Protein AF-A0A7Y5JIH3-F1 (afdb_monomer)

pLDDT: mean 80.2, std 16.73, range [28.44, 98.0]

Radius of gyration: 35.48 Å; Cα contacts (8 Å, |Δi|>4): 1295; chains: 1; bounding box: 110×52×79 Å

Solvent-accessible surface area (backbone atoms only — not comparable to full-atom values): 35656 Å² total; per-residue (Å²): 140,79,86,77,80,75,54,76,64,59,58,53,46,56,49,52,32,52,53,54,63,66,67,49,62,81,81,74,71,35,68,43,38,42,68,25,72,44,80,46,56,51,57,67,43,44,27,61,48,56,46,74,49,40,19,47,96,53,25,38,33,41,38,42,36,36,24,58,64,65,40,70,67,18,43,52,51,43,52,49,52,55,50,36,43,59,62,49,35,51,66,46,90,45,42,49,62,28,51,51,53,30,35,67,66,46,36,86,77,50,60,93,92,40,36,34,28,28,31,34,30,38,37,28,47,71,83,30,32,37,36,30,17,22,24,55,38,62,55,40,39,34,27,38,43,84,79,49,50,76,47,75,51,69,45,44,25,52,40,34,55,69,58,59,68,73,58,38,61,70,38,48,34,69,46,75,44,82,59,53,62,37,21,32,37,40,42,51,38,60,33,49,30,60,37,33,21,82,85,68,48,54,51,33,64,66,51,52,54,54,48,49,44,74,36,39,86,51,55,24,53,54,37,45,56,48,52,50,49,50,52,50,59,58,21,58,87,38,75,73,87,44,36,34,38,39,41,24,37,24,34,59,43,78,55,54,85,69,32,49,72,50,52,65,76,55,64,86,57,53,46,70,72,68,82,71,95,58,86,87,68,60,60,65,65,58,52,51,52,51,50,52,49,68,66,35,89,88,48,40,32,40,36,40,28,41,67,59,46,40,44,61,67,58,54,52,51,50,51,38,59,74,37,22,86,76,22,91,42,8,18,38,56,26,75,32,78,81,33,79,48,56,49,41,47,16,47,43,47,31,54,51,72,71,49,82,91,80,82,90,72,60,38,36,58,52,45,27,58,55,50,47,74,47,54,41,24,40,41,35,37,32,53,38,54,80,41,39,94,34,31,63,73,35,61,48,47,31,50,71,58,17,76,62,46,31,39,42,32,28,26,66,62,84,62,86,53,92,72,60,38,84,42,81,48,64,53,37,56,47,46,95,58,62,54,54,39,77,64,44,58,72,23,34,27,46,41,40,25,51,56,35,16,28,75,44,22,82,84,58,71,82,36,80,86,44,22,41,33,47,27,48,44,28,39,79,42,63,10,26,47,48,58,35,45,49,55,18,45,43,44,58,83,38,54,50,70,67,43,45,66,45,58,79,74,37,88,79,77,56,67,54,93,56,91,90,50,64,78,52,64,29,34,46,62,36,61,61,59,59,55,70,72,77,66,50,74,65,53,53,53,48,52,54,48,46,51,51,52,47,42,48,24,55,40,68,68,33,63,75,60,37,60,77,41,30,34,76,70,41,40,51,54,53,52,50,53,53,52,50,30,58,73,71,40,35,48,61,36,51,40,81,74,41,81,76,46,78,46,76,77,44,65,53,70,62,91,65,33,38,38,37,32,30,38,38,33,29,32,23,25,46,26,29,33,33,74,87,50,55,93,88,44,93,65,16,66,72,44,76,34,90,85,54,66,44,82,47,76,46,39,37,30,31,34,21,56,72,92,52,73,67,22,40,58,46,75,52,76,87,129

Sequence (671 aa):
MSDTVKSPDAVSIERSRKAQLSMLPKLPEIPGLEIAAVYKPCEHVGGDFYDLFVVGRYRLGIVIGDVSGHGVEAALIMAAAKKALQIHGQGAMSPKETLLAVNNSIKPEMPQGTFVSLFFAILDLKEQTLTCARAGHCPLLVTNGHTQALRQSAPGGMVLGMAAHDMFQRSLTEETLQVEPGDVMLLYTDGVSETANAAREEFTEQRLAESLKRLSQATAREVAERLEAEVAAFRGQAPQEDDVTLLVLRYNQKADDSVLIRLVKPAVAQTNLGAPATSFVGRERELKDLSGLLRDDKLRLVTITGPGGTGKTRISQQLGYDFVDRFPGGAWFADLSEATSAEGIGHTVLQAFGVPVAGQEAPEQVVASVLEQRKPLLLVLDNFEQVVKYAKKTIGLWRQRAPHVRFLVTSRALLGLEGEREFVLGPLPSPSAGGTPQALLQYDAVKLFVERARQANARFELTAANSEAVARICAELDGMPLAIELAAARCAILTPEQMLPKLKQRFSLLRSTRQDLPARQQTLEGAIDWSYELLSDWEKAAFQQALLDIQTAWSNQDVAALRHLVTPEMLEYFSTGLAEQASEGVANHVEDVVLQEAAVRESWREGATQYATVSLTWTARDYTVSLTKQPGEPGYVIEGNDQKPIVTTEVWTFMRFGSGKWLLSAIQQPA

Structure (mmCIF, N/CA/C/O backbone):
data_AF-A0A7Y5JIH3-F1
#
_entry.id   AF-A0A7Y5JIH3-F1
#
loop_
_atom_site.group_PDB
_atom_site.id
_atom_site.type_symbol
_atom_site.label_atom_id
_atom_site.label_alt_id
_atom_site.label_comp_id
_atom_site.label_asym_id
_atom_site.label_entity_id
_atom_site.label_seq_id
_atom_site.pdbx_PDB_ins_code
_atom_site.Cartn_x
_atom_site.Cartn_y
_atom_site.Cartn_z
_atom_site.occupancy
_atom_site.B_iso_or_equiv
_atom_site.auth_seq_id
_atom_site.auth_comp_id
_atom_site.auth_asym_id
_atom_site.auth_atom_id
_atom_site.pdbx_PDB_model_num
ATOM 1 N N . MET A 1 1 ? -40.569 -9.968 -29.399 1.00 37.09 1 MET A N 1
ATOM 2 C CA . MET A 1 1 ? -39.172 -9.701 -29.007 1.00 37.09 1 MET A CA 1
ATOM 3 C C . MET A 1 1 ? -38.805 -8.345 -29.573 1.00 37.09 1 MET A C 1
ATOM 5 O O . MET A 1 1 ? -38.468 -8.252 -30.742 1.00 37.09 1 MET A O 1
ATOM 9 N N . SER A 1 2 ? -39.017 -7.290 -28.792 1.00 31.56 2 SER A N 1
ATOM 10 C CA . SER A 1 2 ? -38.575 -5.936 -29.122 1.00 31.56 2 SER A CA 1
ATOM 11 C C . SER A 1 2 ? -37.618 -5.518 -28.015 1.00 31.56 2 SER A C 1
ATOM 13 O O . SER A 1 2 ? -38.064 -5.201 -26.913 1.00 31.56 2 SER A O 1
ATOM 15 N N . ASP A 1 3 ? -36.321 -5.603 -28.299 1.00 40.75 3 ASP A N 1
ATOM 16 C CA . ASP A 1 3 ? -35.271 -5.081 -27.433 1.00 40.75 3 ASP A CA 1
ATOM 17 C C . ASP A 1 3 ? -35.393 -3.557 -27.388 1.00 40.75 3 ASP A C 1
ATOM 19 O O . ASP A 1 3 ? -35.091 -2.849 -28.351 1.00 40.75 3 ASP A O 1
ATOM 23 N N . THR A 1 4 ? -35.892 -3.046 -26.268 1.00 40.56 4 THR A N 1
ATOM 24 C CA . THR A 1 4 ? -35.901 -1.620 -25.964 1.00 40.56 4 THR A CA 1
ATOM 25 C C . THR A 1 4 ? -34.466 -1.175 -25.699 1.00 40.56 4 THR A C 1
ATOM 27 O O . THR A 1 4 ? -33.889 -1.443 -24.646 1.00 40.56 4 THR A O 1
ATOM 30 N N . VAL A 1 5 ? -33.883 -0.482 -26.676 1.00 41.59 5 VAL A N 1
ATOM 31 C CA . VAL A 1 5 ? -32.628 0.263 -26.532 1.00 41.59 5 VAL A CA 1
ATOM 32 C C . VAL A 1 5 ? -32.806 1.277 -25.393 1.00 41.59 5 VAL A C 1
ATOM 34 O O . VAL A 1 5 ? -33.557 2.242 -25.531 1.00 41.59 5 VAL A O 1
ATOM 37 N N . LYS A 1 6 ? -32.155 1.040 -24.245 1.00 41.06 6 LYS A N 1
ATOM 38 C CA . LYS A 1 6 ? -32.096 2.000 -23.128 1.00 41.06 6 LYS A CA 1
ATOM 39 C C . LYS A 1 6 ? -31.407 3.290 -23.607 1.00 41.06 6 LYS A C 1
ATOM 41 O O . LYS A 1 6 ? -30.382 3.222 -24.285 1.00 41.06 6 LYS A O 1
ATOM 46 N N . SER A 1 7 ? -31.966 4.452 -23.265 1.00 40.44 7 SER A N 1
ATOM 47 C CA . SER A 1 7 ? -31.423 5.770 -23.627 1.00 40.44 7 SER A CA 1
ATOM 48 C C . SER A 1 7 ? -30.026 6.019 -23.012 1.00 40.44 7 SER A C 1
ATOM 50 O O . SER A 1 7 ? -29.692 5.407 -21.993 1.00 40.44 7 SER A O 1
ATOM 52 N N . PRO A 1 8 ? -29.196 6.918 -23.586 1.00 43.00 8 PRO A N 1
ATOM 53 C CA . PRO A 1 8 ? -27.848 7.227 -23.084 1.00 43.00 8 PRO A CA 1
ATOM 54 C C . PRO A 1 8 ? -27.812 7.638 -21.602 1.00 43.00 8 PRO A C 1
ATOM 56 O O . PRO A 1 8 ? -26.897 7.246 -20.874 1.00 43.00 8 PRO A O 1
ATOM 59 N N . ASP A 1 9 ? -28.842 8.350 -21.138 1.00 50.00 9 ASP A N 1
ATOM 60 C CA . ASP A 1 9 ? -28.973 8.795 -19.747 1.00 50.00 9 ASP A CA 1
ATOM 61 C C . ASP A 1 9 ? -29.208 7.627 -18.782 1.00 50.00 9 ASP A C 1
ATOM 63 O O . ASP A 1 9 ? -28.612 7.585 -17.706 1.00 50.00 9 ASP A O 1
ATOM 67 N N . ALA A 1 10 ? -29.977 6.610 -19.191 1.00 45.50 10 ALA A N 1
ATOM 68 C CA . ALA A 1 10 ? -30.229 5.420 -18.377 1.00 45.50 10 ALA A CA 1
ATOM 69 C C . ALA A 1 10 ? -28.948 4.599 -18.133 1.00 45.50 10 ALA A C 1
ATOM 71 O O . ALA A 1 10 ? -28.771 4.027 -17.059 1.00 45.50 10 ALA A O 1
ATOM 72 N N . VAL A 1 11 ? -28.020 4.579 -19.099 1.00 47.25 11 VAL A N 1
ATOM 73 C CA . VAL A 1 11 ? -26.719 3.897 -18.965 1.00 47.25 11 VAL A CA 1
ATOM 74 C C . VAL A 1 11 ? -25.763 4.669 -18.042 1.00 47.25 11 VAL A C 1
ATOM 76 O O . VAL A 1 11 ? -24.999 4.050 -17.300 1.00 47.25 11 VAL A O 1
ATOM 79 N N . SER A 1 12 ? -25.804 6.006 -18.063 1.00 51.41 12 SER A N 1
ATOM 80 C CA . SER A 1 12 ? -25.031 6.879 -17.160 1.00 51.41 12 SER A CA 1
ATOM 81 C C . SER A 1 12 ? -25.497 6.742 -15.704 1.00 51.41 12 SER A C 1
ATOM 83 O O . SER A 1 12 ? -24.698 6.496 -14.800 1.00 51.41 12 SER A O 1
ATOM 85 N N . ILE A 1 13 ? -26.813 6.776 -15.501 1.00 53.72 13 ILE A N 1
ATOM 86 C CA . ILE A 1 13 ? -27.488 6.604 -14.211 1.00 53.72 13 ILE A CA 1
ATOM 87 C C . ILE A 1 13 ? -27.168 5.243 -13.569 1.00 53.72 13 ILE A C 1
ATOM 89 O O . ILE A 1 13 ? -26.820 5.163 -12.389 1.00 53.72 13 ILE A O 1
ATOM 93 N N . GLU A 1 14 ? -27.221 4.160 -14.350 1.00 55.88 14 GLU A N 1
ATOM 94 C CA . GLU A 1 14 ? -26.962 2.800 -13.862 1.00 55.88 14 GLU A CA 1
ATOM 95 C C . GLU A 1 14 ? -25.480 2.598 -13.471 1.00 55.88 14 GLU A C 1
ATOM 97 O O . GLU A 1 14 ? -25.172 1.851 -12.537 1.00 55.88 14 GLU A O 1
ATOM 102 N N . ARG A 1 15 ? -24.550 3.325 -14.114 1.00 56.03 15 ARG A N 1
ATOM 103 C CA . ARG A 1 15 ? -23.124 3.357 -13.738 1.00 56.03 15 ARG A CA 1
ATOM 104 C C . ARG A 1 15 ? -22.879 4.111 -12.431 1.00 56.03 15 ARG A C 1
ATOM 106 O O . ARG A 1 15 ? -22.149 3.589 -11.589 1.00 56.03 15 ARG A O 1
ATOM 113 N N . SER A 1 16 ? -23.494 5.278 -12.243 1.00 54.84 16 SER A N 1
ATOM 114 C CA . SER A 1 16 ? -23.360 6.075 -11.013 1.00 54.84 16 SER A CA 1
ATOM 115 C C . SER A 1 16 ? -23.917 5.341 -9.791 1.00 54.84 16 SER A C 1
ATOM 117 O O . SER A 1 16 ? -23.241 5.260 -8.767 1.00 54.84 16 SER A O 1
ATOM 119 N N . ARG A 1 17 ? -25.075 4.679 -9.930 1.00 60.78 17 ARG A N 1
ATOM 120 C CA . ARG A 1 17 ? -25.646 3.823 -8.876 1.00 60.78 17 ARG A CA 1
ATOM 121 C C . ARG A 1 17 ? -24.723 2.659 -8.511 1.00 60.78 17 ARG A C 1
ATOM 123 O O . ARG A 1 17 ? -24.517 2.363 -7.337 1.00 60.78 17 ARG A O 1
ATOM 130 N N . LYS A 1 18 ? -24.140 1.983 -9.508 1.00 59.59 18 LYS A N 1
ATOM 131 C CA . LYS A 1 18 ? -23.204 0.872 -9.271 1.00 59.59 18 LYS A CA 1
ATOM 132 C C . LYS A 1 18 ? -21.909 1.346 -8.604 1.00 59.59 18 LYS A C 1
ATOM 134 O O . LYS A 1 18 ? -21.378 0.632 -7.757 1.00 59.59 18 LYS A O 1
ATOM 139 N N . ALA A 1 19 ? -21.424 2.537 -8.958 1.00 56.94 19 ALA A N 1
ATOM 140 C CA . ALA A 1 19 ? -20.278 3.160 -8.305 1.00 56.94 19 ALA A CA 1
ATOM 141 C C . ALA A 1 19 ? -20.580 3.472 -6.829 1.00 56.94 19 ALA A C 1
ATOM 143 O O . ALA A 1 19 ? -19.805 3.069 -5.967 1.00 56.94 19 ALA A O 1
ATOM 144 N N . GLN A 1 20 ? -21.733 4.068 -6.514 1.00 62.69 20 GLN A N 1
ATOM 145 C CA . GLN A 1 20 ? -22.128 4.346 -5.129 1.00 62.69 20 GLN A CA 1
ATOM 146 C C . GLN A 1 20 ? -22.335 3.068 -4.303 1.00 62.69 20 GLN A C 1
ATOM 148 O O . GLN A 1 20 ? -21.792 2.947 -3.209 1.00 62.69 20 GLN A O 1
ATOM 153 N N . LEU A 1 21 ? -23.032 2.061 -4.841 1.00 62.78 21 LEU A N 1
ATOM 154 C CA . LEU A 1 21 ? -23.197 0.773 -4.154 1.00 62.78 21 LEU A CA 1
ATOM 155 C C . LEU A 1 21 ? -21.853 0.063 -3.919 1.00 62.78 21 LEU A C 1
ATOM 157 O O . LEU A 1 21 ? -21.716 -0.676 -2.949 1.00 62.78 21 LEU A O 1
ATOM 161 N N . SER A 1 22 ? -20.845 0.304 -4.767 1.00 59.78 22 SER A N 1
ATOM 162 C CA . SER A 1 22 ? -19.480 -0.191 -4.540 1.00 59.78 22 SER A CA 1
ATOM 163 C C . SER A 1 22 ? -18.704 0.580 -3.462 1.00 59.78 22 SER A C 1
ATOM 165 O O . SER A 1 22 ? -17.689 0.077 -2.982 1.00 59.78 22 SER A O 1
ATOM 167 N N . MET A 1 23 ? -19.175 1.771 -3.068 1.00 61.31 23 MET A N 1
ATOM 168 C CA . MET A 1 23 ? -18.608 2.573 -1.976 1.00 61.31 23 MET A CA 1
ATOM 169 C C . MET A 1 23 ? -19.144 2.172 -0.596 1.00 61.31 23 MET A C 1
ATOM 171 O O . MET A 1 23 ? -18.521 2.524 0.411 1.00 61.31 23 MET A O 1
ATOM 175 N N . LEU A 1 24 ? -20.262 1.441 -0.514 1.00 69.94 24 LEU A N 1
ATOM 176 C CA . LEU A 1 24 ? -20.732 0.869 0.750 1.00 69.94 24 LEU A CA 1
ATOM 177 C C . LEU A 1 24 ? -19.743 -0.197 1.243 1.00 69.94 24 LEU A C 1
ATOM 179 O O . LEU A 1 24 ? -19.213 -0.976 0.443 1.00 69.94 24 LEU A O 1
ATOM 183 N N . PRO A 1 25 ? -19.442 -0.232 2.551 1.00 72.12 25 PRO A N 1
ATOM 184 C CA . PRO A 1 25 ? -18.442 -1.148 3.072 1.00 72.12 25 PRO A CA 1
ATOM 185 C C . PRO A 1 25 ? -18.921 -2.595 2.958 1.00 72.12 25 PRO A C 1
ATOM 187 O O . PRO A 1 25 ? -20.102 -2.907 3.132 1.00 72.12 25 PRO A O 1
ATOM 190 N N . LYS A 1 26 ? -17.973 -3.514 2.766 1.00 72.31 26 LYS A N 1
ATOM 191 C CA . LYS A 1 26 ? -18.224 -4.913 3.115 1.00 72.31 26 LYS A CA 1
ATOM 192 C C . LYS A 1 26 ? -18.317 -5.005 4.634 1.00 72.31 26 LYS A C 1
ATOM 194 O O . LYS A 1 26 ? -17.396 -4.572 5.323 1.00 72.31 26 LYS A O 1
ATOM 199 N N . LEU A 1 27 ? -19.415 -5.564 5.137 1.00 78.56 27 LEU A N 1
ATOM 200 C CA . LEU A 1 27 ? -19.609 -5.747 6.573 1.00 78.56 27 LEU A CA 1
ATOM 201 C C . LEU A 1 27 ? -18.528 -6.695 7.122 1.00 78.56 27 LEU A C 1
ATOM 203 O O . LEU A 1 27 ? -18.318 -7.763 6.537 1.00 78.56 27 LEU A O 1
ATOM 207 N N . PRO A 1 28 ? -17.815 -6.316 8.197 1.00 71.50 28 PRO A N 1
ATOM 208 C CA . PRO A 1 28 ? -16.761 -7.150 8.754 1.00 71.50 28 PRO A CA 1
ATOM 209 C C . PRO A 1 28 ? -17.354 -8.374 9.463 1.00 71.50 28 PRO A C 1
ATOM 211 O O . PRO A 1 28 ? -18.351 -8.273 10.175 1.00 71.50 28 PRO A O 1
ATOM 214 N N . GLU A 1 29 ? -16.713 -9.532 9.311 1.00 70.31 29 GLU A N 1
ATOM 215 C CA . GLU A 1 29 ? -17.055 -10.726 10.087 1.00 70.31 29 GLU A CA 1
ATOM 216 C C . GLU A 1 29 ? -16.342 -10.688 11.441 1.00 70.31 29 GLU A C 1
ATOM 218 O O . GLU A 1 29 ? -15.137 -10.933 11.539 1.00 70.31 29 GLU A O 1
ATOM 223 N N . ILE A 1 30 ? -17.093 -10.383 12.499 1.00 75.69 30 ILE A N 1
ATOM 224 C CA . ILE A 1 30 ? -16.566 -10.227 13.855 1.00 75.69 30 ILE A CA 1
ATOM 225 C C . ILE A 1 30 ? -17.125 -11.350 14.735 1.00 75.69 30 ILE A C 1
ATOM 227 O O . ILE A 1 30 ? -18.331 -11.401 14.969 1.00 75.69 30 ILE A O 1
ATOM 231 N N . PRO A 1 31 ? -16.293 -12.275 15.248 1.00 72.00 31 PRO A N 1
ATOM 232 C CA . PRO A 1 31 ? -16.797 -13.329 16.119 1.00 72.00 31 PRO A CA 1
ATOM 233 C C . PRO A 1 31 ? -17.486 -12.745 17.359 1.00 72.00 31 PRO A C 1
ATOM 235 O O . PRO A 1 31 ? -16.938 -11.892 18.050 1.00 72.00 31 PRO A O 1
ATOM 238 N N . GLY A 1 32 ? -18.706 -13.202 17.633 1.00 80.06 32 GLY A N 1
ATOM 239 C CA . GLY A 1 32 ? -19.515 -12.681 18.735 1.00 80.06 32 GLY A CA 1
ATOM 240 C C . GLY A 1 32 ? -20.231 -11.357 18.458 1.00 80.06 32 GLY A C 1
ATOM 241 O O . GLY A 1 32 ? -20.924 -10.878 19.350 1.00 80.06 32 GLY A O 1
ATOM 242 N N . LEU A 1 33 ? -20.132 -10.800 17.248 1.00 88.25 33 LEU A N 1
ATOM 243 C CA . LEU A 1 33 ? -20.904 -9.639 16.808 1.00 88.25 33 LEU A CA 1
ATOM 244 C C . LEU A 1 33 ? -21.502 -9.914 15.422 1.00 88.25 33 LEU A C 1
ATOM 246 O O . LEU A 1 33 ? -20.791 -9.978 14.422 1.00 88.25 33 LEU A O 1
ATOM 250 N N . GLU A 1 34 ? -22.819 -10.071 15.352 1.00 91.69 34 GLU A N 1
ATOM 251 C CA . GLU A 1 34 ? -23.524 -10.143 14.073 1.00 91.69 34 GLU A CA 1
ATOM 252 C C . GLU A 1 34 ? -23.809 -8.733 13.569 1.00 91.69 34 GLU A C 1
ATOM 254 O O . GLU A 1 34 ? -24.259 -7.881 14.335 1.00 91.69 34 GLU A O 1
ATOM 259 N N . ILE A 1 35 ? -23.574 -8.491 12.281 1.00 92.38 35 ILE A N 1
ATOM 260 C CA . ILE A 1 35 ? -23.825 -7.199 11.645 1.00 92.38 35 ILE A CA 1
ATOM 261 C C . ILE A 1 35 ? -24.618 -7.443 10.367 1.00 92.38 35 ILE A C 1
ATOM 263 O O . ILE A 1 35 ? -24.246 -8.283 9.546 1.00 92.38 35 ILE A O 1
ATOM 267 N N . ALA A 1 36 ? -25.697 -6.694 10.190 1.00 93.50 36 ALA A N 1
ATOM 268 C CA . ALA A 1 36 ? -26.480 -6.682 8.967 1.00 93.50 36 ALA A CA 1
ATOM 269 C C . ALA A 1 36 ? -26.839 -5.247 8.599 1.00 93.50 36 ALA A C 1
ATOM 271 O O . ALA A 1 36 ? -27.064 -4.415 9.474 1.00 93.50 36 ALA A O 1
ATOM 272 N N . ALA A 1 37 ? -26.905 -4.967 7.303 1.00 93.50 37 ALA A N 1
ATOM 273 C CA . ALA A 1 37 ? -27.302 -3.665 6.804 1.00 93.50 37 ALA A CA 1
ATOM 274 C C . ALA A 1 37 ? -28.275 -3.813 5.637 1.00 93.50 37 ALA A C 1
ATOM 276 O O . ALA A 1 37 ? -28.159 -4.738 4.829 1.00 93.50 37 ALA A O 1
ATOM 277 N N . VAL A 1 38 ? -29.214 -2.880 5.555 1.00 92.25 38 VAL A N 1
ATOM 278 C CA . VAL A 1 38 ? -30.126 -2.689 4.430 1.00 92.25 38 VAL A CA 1
ATOM 279 C C . VAL A 1 38 ? -29.921 -1.268 3.938 1.00 92.25 38 VAL A C 1
ATOM 281 O O . VAL A 1 38 ? -29.905 -0.341 4.737 1.00 92.25 38 VAL A O 1
ATOM 284 N N . TYR A 1 39 ? -29.772 -1.113 2.626 1.00 90.25 39 TYR A N 1
ATOM 285 C CA . TYR A 1 39 ? -29.688 0.182 1.963 1.00 90.25 39 TYR A CA 1
ATOM 286 C C . TYR A 1 39 ? -30.582 0.166 0.727 1.00 90.25 39 TYR A C 1
ATOM 288 O O . TYR A 1 39 ? -30.372 -0.642 -0.188 1.00 90.25 39 TYR A O 1
ATOM 296 N N . LYS A 1 40 ? -31.593 1.033 0.706 1.00 86.12 40 LYS A N 1
ATOM 297 C CA . LYS A 1 40 ? -32.534 1.193 -0.403 1.00 86.12 40 LYS A CA 1
ATOM 298 C C . LYS A 1 40 ? -32.624 2.671 -0.782 1.00 86.12 40 LYS A C 1
ATOM 300 O O . LYS A 1 40 ? -33.395 3.391 -0.154 1.00 86.12 40 LYS A O 1
ATOM 305 N N . PRO A 1 41 ? -31.891 3.111 -1.815 1.00 81.88 41 PRO A N 1
ATOM 306 C CA . PRO A 1 41 ? -31.943 4.501 -2.233 1.00 81.88 41 PRO A CA 1
ATOM 307 C C . PRO A 1 41 ? -33.301 4.830 -2.869 1.00 81.88 41 PRO A C 1
ATOM 309 O O . PRO A 1 41 ? -33.847 3.998 -3.608 1.00 81.88 41 PRO A O 1
ATOM 312 N N . CYS A 1 42 ? -33.820 6.025 -2.592 1.00 78.31 42 CYS A N 1
ATOM 313 C CA . CYS A 1 42 ? -35.027 6.589 -3.195 1.00 78.31 42 CYS A CA 1
ATOM 314 C C . CYS A 1 42 ? -34.781 6.947 -4.665 1.00 78.31 42 CYS A C 1
ATOM 316 O O . CYS A 1 42 ? -35.510 6.507 -5.560 1.00 78.31 42 CYS A O 1
ATOM 318 N N . GLU A 1 43 ? -33.690 7.671 -4.924 1.00 70.38 43 GLU A N 1
ATOM 319 C CA . GLU A 1 43 ? -33.268 8.077 -6.263 1.00 70.38 43 GLU A CA 1
ATOM 320 C C . GLU A 1 43 ? -32.120 7.203 -6.813 1.00 70.38 43 GLU A C 1
ATOM 322 O O . GLU A 1 43 ? -31.798 6.109 -6.343 1.00 70.38 43 GLU A O 1
ATOM 327 N N . HIS A 1 44 ? -31.509 7.648 -7.911 1.00 64.56 44 HIS A N 1
ATOM 328 C CA . HIS A 1 44 ? -30.392 6.962 -8.554 1.00 64.56 44 HIS A CA 1
ATOM 329 C C . HIS A 1 44 ? -29.084 7.040 -7.763 1.00 64.56 44 HIS A C 1
ATOM 331 O O . HIS A 1 44 ? -28.264 6.124 -7.875 1.00 64.56 44 HIS A O 1
ATOM 337 N N . VAL A 1 45 ? -28.904 8.118 -6.997 1.00 65.81 45 VAL A N 1
ATOM 338 C CA . VAL A 1 45 ? -27.776 8.354 -6.097 1.00 65.81 45 VAL A CA 1
ATOM 339 C C . VAL A 1 45 ? -28.344 8.887 -4.788 1.00 65.81 45 VAL A C 1
ATOM 341 O O . VAL A 1 45 ? -28.945 9.958 -4.798 1.00 65.81 45 VAL A O 1
ATOM 344 N N . GLY A 1 46 ? -28.180 8.125 -3.711 1.00 70.69 46 GLY A N 1
ATOM 345 C CA . GLY A 1 46 ? -28.700 8.477 -2.390 1.00 70.69 46 GLY A CA 1
ATOM 346 C C . GLY A 1 46 ? -27.776 9.392 -1.574 1.00 70.69 46 GLY A C 1
ATOM 347 O O . GLY A 1 46 ? -26.581 9.465 -1.869 1.00 70.69 46 GLY A O 1
ATOM 348 N N . GLY A 1 47 ? -28.310 10.081 -0.569 1.00 80.81 47 GLY A N 1
ATOM 349 C CA . GLY A 1 47 ? -27.557 10.852 0.433 1.00 80.81 47 GLY A CA 1
ATOM 350 C C . GLY A 1 47 ? -27.086 9.996 1.615 1.00 80.81 47 GLY A C 1
ATOM 351 O O . GLY A 1 47 ? -26.047 10.281 2.220 1.00 80.81 47 GLY A O 1
ATOM 352 N N . ASP A 1 48 ? -27.790 8.892 1.866 1.00 89.81 48 ASP A N 1
ATOM 353 C CA . ASP A 1 48 ? -27.533 7.982 2.974 1.00 89.81 48 ASP A CA 1
ATOM 354 C C . ASP A 1 48 ? -26.234 7.179 2.814 1.00 89.81 48 ASP A C 1
ATOM 356 O O . ASP A 1 48 ? -25.922 6.622 1.752 1.00 89.81 48 ASP A O 1
ATOM 360 N N . PHE A 1 49 ? -25.508 7.007 3.919 1.00 90.06 49 PHE A N 1
ATOM 361 C CA . PHE A 1 49 ? -24.356 6.117 3.986 1.00 90.06 49 PHE A CA 1
ATOM 362 C C . PHE A 1 49 ? -24.134 5.524 5.375 1.00 90.06 49 PHE A C 1
ATOM 364 O O . PHE A 1 49 ? -24.503 6.073 6.409 1.00 90.06 49 PHE A O 1
ATOM 371 N N . TYR A 1 50 ? -23.425 4.400 5.402 1.00 92.25 50 TYR A N 1
ATOM 372 C CA . TYR A 1 50 ? -22.888 3.827 6.628 1.00 92.25 50 TYR A CA 1
ATOM 373 C C . TYR A 1 50 ? -21.445 3.369 6.416 1.00 92.25 50 TYR A C 1
ATOM 375 O O . TYR A 1 50 ? -21.004 3.096 5.289 1.00 92.25 50 TYR A O 1
ATOM 383 N N . ASP A 1 51 ? -20.685 3.303 7.507 1.00 89.56 51 ASP A N 1
ATOM 384 C CA . ASP A 1 51 ? -19.336 2.749 7.500 1.00 89.56 51 ASP A CA 1
ATOM 385 C C . ASP A 1 51 ? -19.012 2.001 8.792 1.00 89.56 51 ASP A C 1
ATOM 387 O O . ASP A 1 51 ? -19.505 2.344 9.866 1.00 89.56 51 ASP A O 1
ATOM 391 N N . LEU A 1 52 ? -18.166 0.977 8.686 1.00 87.50 52 LEU A N 1
ATOM 392 C CA . LEU A 1 52 ? -17.623 0.269 9.842 1.00 87.50 52 LEU A CA 1
ATOM 393 C C . LEU A 1 52 ? -16.122 0.102 9.660 1.00 87.50 52 LEU A C 1
ATOM 395 O O . LEU A 1 52 ? -15.661 -0.492 8.685 1.00 87.50 52 LEU A O 1
ATOM 399 N N . PHE A 1 53 ? -15.352 0.610 10.612 1.00 77.44 53 PHE A N 1
ATOM 400 C CA . PHE A 1 53 ? -13.897 0.563 10.566 1.00 77.44 53 PHE A CA 1
ATOM 401 C C . PHE A 1 53 ? -13.332 0.441 11.970 1.00 77.44 53 PHE A C 1
ATOM 403 O O . PHE A 1 53 ? -13.929 0.872 12.946 1.00 77.44 53 PHE A O 1
ATOM 410 N N . VAL A 1 54 ? -12.162 -0.161 12.106 1.00 74.19 54 VAL A N 1
ATOM 411 C CA . VAL A 1 54 ? -11.557 -0.367 13.420 1.00 74.19 54 VAL A CA 1
ATOM 412 C C . VAL A 1 54 ? -10.782 0.860 13.845 1.00 74.19 54 VAL A C 1
ATOM 414 O O . VAL A 1 54 ? -9.975 1.411 13.097 1.00 74.19 54 VAL A O 1
ATOM 417 N N . VAL A 1 55 ? -11.029 1.251 15.090 1.00 71.12 55 VAL A N 1
ATOM 418 C CA . VAL A 1 55 ? -10.415 2.410 15.740 1.00 71.12 55 VAL A CA 1
ATOM 419 C C . VAL A 1 55 ? -9.373 1.986 16.776 1.00 71.12 55 VAL A C 1
ATOM 421 O O . VAL A 1 55 ? -8.543 2.785 17.193 1.00 71.12 55 VAL A O 1
ATOM 424 N N . GLY A 1 56 ? -9.352 0.712 17.174 1.00 64.12 56 GLY A N 1
ATOM 425 C CA . GLY A 1 56 ? -8.330 0.157 18.055 1.00 64.12 56 GLY A CA 1
ATOM 426 C C . GLY A 1 56 ? -8.443 -1.356 18.209 1.00 64.12 56 GLY A C 1
ATOM 427 O O . GLY A 1 56 ? -9.388 -1.967 17.734 1.00 64.12 56 GLY A O 1
ATOM 428 N N . ARG A 1 57 ? -7.497 -1.975 18.926 1.00 62.91 57 ARG A N 1
ATOM 429 C CA . ARG A 1 57 ? -7.356 -3.446 19.019 1.00 62.91 57 ARG A CA 1
ATOM 430 C C . ARG A 1 57 ? -8.648 -4.221 19.350 1.00 62.91 57 ARG A C 1
ATOM 432 O O . ARG A 1 57 ? -8.792 -5.345 18.889 1.00 62.91 57 ARG A O 1
ATOM 439 N N . TYR A 1 58 ? -9.553 -3.633 20.132 1.00 72.69 58 TYR A N 1
ATOM 440 C CA . TYR A 1 58 ? -10.862 -4.208 20.485 1.00 72.69 58 TYR A CA 1
ATOM 441 C C . TYR A 1 58 ? -12.026 -3.268 20.164 1.00 72.69 58 TYR A C 1
ATOM 443 O O . TYR A 1 58 ? -13.128 -3.463 20.663 1.00 72.69 58 TYR A O 1
ATOM 451 N N . ARG A 1 59 ? -11.770 -2.212 19.387 1.00 82.44 59 ARG A N 1
ATOM 452 C CA . ARG A 1 59 ? -12.684 -1.084 19.242 1.00 82.44 59 ARG A CA 1
ATOM 453 C C . ARG A 1 59 ? -13.098 -0.908 17.791 1.00 82.44 59 ARG A C 1
ATOM 455 O O . ARG A 1 59 ? -12.250 -0.681 16.926 1.00 82.44 59 ARG A O 1
ATOM 462 N N . LEU A 1 60 ? -14.399 -0.988 17.548 1.00 87.12 60 LEU A N 1
ATOM 463 C CA . LEU A 1 60 ? -15.021 -0.820 16.242 1.00 87.12 60 LEU A CA 1
ATOM 464 C C . LEU A 1 60 ? -15.717 0.540 16.177 1.00 87.12 60 LEU A C 1
ATOM 466 O O . LEU A 1 60 ? -16.583 0.830 16.993 1.00 87.12 60 LEU A O 1
ATOM 470 N N . GLY A 1 61 ? -15.339 1.358 15.204 1.00 90.25 61 GLY A N 1
ATOM 471 C CA . GLY A 1 61 ? -16.061 2.556 14.803 1.00 90.25 61 GLY A CA 1
ATOM 472 C C . GLY A 1 61 ? -17.258 2.183 13.933 1.00 90.25 61 GLY A C 1
ATOM 473 O O . GLY A 1 61 ? -17.122 1.418 12.977 1.00 90.25 61 GLY A O 1
ATOM 474 N N . ILE A 1 62 ? -18.421 2.718 14.280 1.00 94.00 62 ILE A N 1
ATOM 475 C CA . ILE A 1 62 ? -19.707 2.488 13.628 1.00 94.00 62 ILE A CA 1
ATOM 476 C C . ILE A 1 62 ? -20.252 3.851 13.221 1.00 94.00 62 ILE A C 1
ATOM 478 O O . ILE A 1 62 ? -20.396 4.738 14.064 1.00 94.00 62 ILE A O 1
ATOM 482 N N . VAL A 1 63 ? -20.537 4.013 11.934 1.00 94.06 63 VAL A N 1
ATOM 483 C CA . VAL A 1 63 ? -21.033 5.254 11.341 1.00 94.06 63 VAL A CA 1
ATOM 484 C C . VAL A 1 63 ? -22.325 4.980 10.592 1.00 94.06 63 VAL A C 1
ATOM 486 O O . VAL A 1 63 ? -22.392 4.040 9.801 1.00 94.06 63 VAL A O 1
ATOM 489 N N . ILE A 1 64 ? -23.297 5.865 10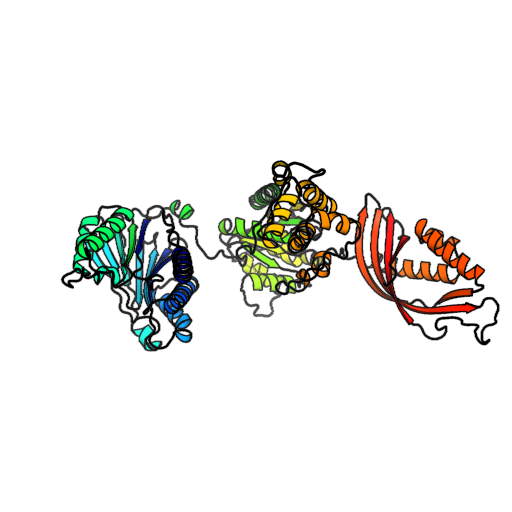.774 1.00 95.56 64 ILE A N 1
ATOM 490 C CA . ILE A 1 64 ? -24.406 6.072 9.844 1.00 95.56 64 ILE A CA 1
ATOM 491 C C . ILE A 1 64 ? -24.603 7.577 9.668 1.00 95.56 64 ILE A C 1
ATOM 493 O O . ILE A 1 64 ? -24.379 8.345 10.610 1.00 95.56 64 ILE A O 1
ATOM 497 N N . GLY A 1 65 ? -24.956 8.010 8.470 1.00 93.75 65 GLY A N 1
ATOM 498 C CA . GLY A 1 65 ? -25.196 9.412 8.193 1.00 93.75 65 GLY A CA 1
ATOM 499 C C . GLY A 1 65 ? -26.008 9.621 6.938 1.00 93.75 65 GLY A C 1
ATOM 500 O O . GLY A 1 65 ? -26.134 8.723 6.110 1.00 93.75 65 GLY A O 1
ATOM 501 N N . ASP A 1 66 ? -26.498 10.841 6.830 1.00 92.88 66 ASP A N 1
ATOM 502 C CA . ASP A 1 66 ? -27.276 11.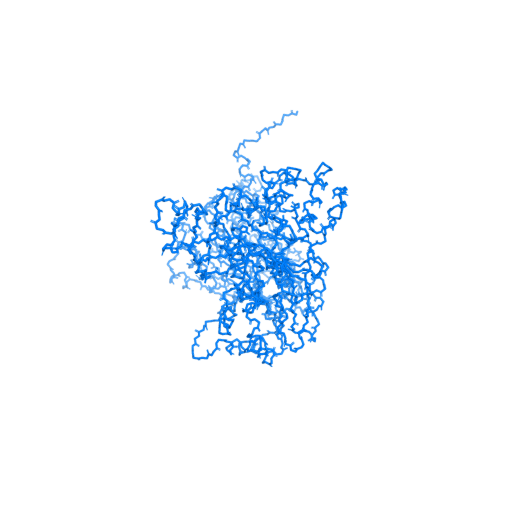335 5.711 1.00 92.88 66 ASP A CA 1
ATOM 503 C C . ASP A 1 66 ? -26.766 12.733 5.325 1.00 92.88 66 ASP A C 1
ATOM 505 O O . ASP A 1 66 ? -26.396 13.553 6.178 1.00 92.88 66 ASP A O 1
ATOM 509 N N . VAL A 1 67 ? -26.675 12.978 4.023 1.00 90.31 67 VAL A N 1
ATOM 510 C CA . VAL A 1 67 ? -26.233 14.240 3.440 1.00 90.31 67 VAL A CA 1
ATOM 511 C C . VAL A 1 67 ? -27.442 14.953 2.863 1.00 90.31 67 VAL A C 1
ATOM 513 O O . VAL A 1 67 ? -28.068 14.456 1.936 1.00 90.31 67 VAL A O 1
ATOM 516 N N . SER A 1 68 ? -27.690 16.182 3.316 1.00 86.00 68 SER A N 1
ATOM 517 C CA . SER A 1 68 ? -28.809 16.973 2.810 1.00 86.00 68 SER A CA 1
ATOM 518 C C . SER A 1 68 ? -28.682 17.222 1.301 1.00 86.00 68 SER A C 1
ATOM 520 O O . SER A 1 68 ? -27.664 17.761 0.849 1.00 86.00 68 SER A O 1
ATOM 522 N N . GLY A 1 69 ? -29.737 16.929 0.544 1.00 73.56 69 GLY A N 1
ATOM 523 C CA . GLY A 1 69 ? -29.785 17.096 -0.911 1.00 73.56 69 GLY A CA 1
ATOM 524 C C . GLY A 1 69 ? -29.682 15.763 -1.657 1.00 73.56 69 GLY A C 1
ATOM 525 O O . GLY A 1 69 ? -29.631 14.702 -1.056 1.00 73.56 69 GLY A O 1
ATOM 526 N N . HIS A 1 70 ? -29.669 15.806 -2.990 1.00 66.62 70 HIS A N 1
ATOM 527 C CA . HIS A 1 70 ? -29.669 14.601 -3.828 1.00 66.62 70 HIS A CA 1
ATOM 528 C C . HIS A 1 70 ? -28.706 14.737 -5.019 1.00 66.62 70 HIS A C 1
ATOM 530 O O . HIS A 1 70 ? -28.311 15.835 -5.421 1.00 66.62 70 HIS A O 1
ATOM 536 N N . GLY A 1 71 ? -28.296 13.606 -5.601 1.00 68.56 71 GLY A N 1
ATOM 537 C CA . GLY A 1 71 ? -27.433 13.575 -6.786 1.00 68.56 71 GLY A CA 1
ATOM 538 C C . GLY A 1 71 ? -25.924 13.649 -6.502 1.00 68.56 71 GLY A C 1
ATOM 539 O O . GLY A 1 71 ? -25.425 13.182 -5.482 1.00 68.56 71 GLY A O 1
ATOM 540 N N . VAL A 1 72 ? -25.157 14.172 -7.467 1.00 71.19 72 VAL A N 1
ATOM 541 C CA . VAL A 1 72 ? -23.678 14.083 -7.474 1.00 71.19 72 VAL A CA 1
ATOM 542 C C . VAL A 1 72 ? -23.028 14.914 -6.362 1.00 71.19 72 VAL A C 1
ATOM 544 O O . VAL A 1 72 ? -22.015 14.498 -5.808 1.00 71.19 72 VAL A O 1
ATOM 547 N N . GLU A 1 73 ? -23.605 16.065 -6.021 1.00 75.44 73 GLU A N 1
ATOM 548 C CA . GLU A 1 73 ? -23.086 16.962 -4.980 1.00 75.44 73 GLU A CA 1
ATOM 549 C C . GLU A 1 73 ? -23.167 16.314 -3.590 1.00 75.44 73 GLU A C 1
ATOM 551 O O . GLU A 1 73 ? -22.157 16.244 -2.885 1.00 75.44 73 GLU A O 1
ATOM 556 N N . ALA A 1 74 ? -24.319 15.719 -3.259 1.00 76.88 74 ALA A N 1
ATOM 557 C CA . ALA A 1 74 ? -24.497 14.931 -2.042 1.00 76.88 74 ALA A CA 1
ATOM 558 C C . ALA A 1 74 ? -23.512 13.749 -1.988 1.00 76.88 74 ALA A C 1
ATOM 560 O O . ALA A 1 74 ? -22.857 13.531 -0.970 1.00 76.88 74 ALA A O 1
ATOM 561 N N . ALA A 1 75 ? -23.299 13.048 -3.108 1.00 76.19 75 ALA A N 1
ATOM 562 C CA . ALA A 1 75 ? -22.352 11.934 -3.174 1.00 76.19 75 ALA A CA 1
ATOM 563 C C . ALA A 1 75 ? -20.880 12.346 -2.970 1.00 76.19 75 ALA A C 1
ATOM 565 O O . ALA A 1 75 ? -20.103 11.582 -2.389 1.00 76.19 75 ALA A O 1
ATOM 566 N N . LEU A 1 76 ? -20.474 13.536 -3.427 1.00 80.06 76 LEU A N 1
ATOM 567 C CA . LEU A 1 76 ? -19.126 14.063 -3.183 1.00 80.06 76 LEU A CA 1
ATOM 568 C C . LEU A 1 76 ? -18.920 14.395 -1.701 1.00 80.06 76 LEU A C 1
ATOM 570 O O . LEU A 1 76 ? -17.894 14.029 -1.126 1.00 80.06 76 LEU A O 1
ATOM 574 N N . ILE A 1 77 ? -19.913 15.022 -1.069 1.00 85.12 77 ILE A N 1
ATOM 575 C CA . ILE A 1 77 ? -19.879 15.357 0.360 1.00 85.12 77 ILE A CA 1
ATOM 576 C C . ILE A 1 77 ? -19.918 14.088 1.213 1.00 85.12 77 ILE A C 1
ATOM 578 O O . ILE A 1 77 ? -19.141 13.967 2.158 1.00 85.12 77 ILE A O 1
ATOM 582 N N . MET A 1 78 ? -20.735 13.104 0.835 1.00 84.62 78 MET A N 1
ATOM 583 C CA . MET A 1 78 ? -20.764 11.768 1.432 1.00 84.62 78 MET A CA 1
ATOM 584 C C . MET A 1 78 ? -19.368 11.128 1.398 1.00 84.62 78 MET A C 1
ATOM 586 O O . MET A 1 78 ? -18.869 10.653 2.420 1.00 84.62 78 MET A O 1
ATOM 590 N N . ALA A 1 79 ? -18.694 11.152 0.242 1.00 83.19 79 ALA A N 1
ATOM 591 C CA . ALA A 1 79 ? -17.345 10.608 0.101 1.00 83.19 79 ALA A CA 1
ATOM 592 C C . ALA A 1 79 ? -16.314 11.362 0.963 1.00 83.19 79 ALA A C 1
ATOM 594 O O . ALA A 1 79 ? -15.476 10.724 1.609 1.00 83.19 79 ALA A O 1
ATOM 595 N N . ALA A 1 80 ? -16.392 12.695 1.019 1.00 86.38 80 ALA A N 1
ATOM 596 C CA . ALA A 1 80 ? -15.524 13.528 1.849 1.00 86.38 80 ALA A CA 1
ATOM 597 C C . ALA A 1 80 ? -15.739 13.266 3.350 1.00 86.38 80 ALA A C 1
ATOM 599 O O . ALA A 1 80 ? -14.772 13.028 4.077 1.00 86.38 80 ALA A O 1
ATOM 600 N N . ALA A 1 81 ? -16.994 13.220 3.807 1.00 87.19 81 ALA A N 1
ATOM 601 C CA . ALA A 1 81 ? -17.361 12.920 5.189 1.00 87.19 81 ALA A CA 1
ATOM 602 C C . ALA A 1 81 ? -16.893 11.519 5.599 1.00 87.19 81 ALA A C 1
ATOM 604 O O . ALA A 1 81 ? -16.220 11.362 6.621 1.00 87.19 81 ALA A O 1
ATOM 605 N N . LYS A 1 82 ? -17.153 10.511 4.759 1.00 85.31 82 LYS A N 1
ATOM 606 C CA . LYS A 1 82 ? -16.684 9.137 4.968 1.00 85.31 82 LYS A CA 1
ATOM 607 C C . LYS A 1 82 ? -15.161 9.073 5.070 1.00 85.31 82 LYS A C 1
ATOM 609 O O . LYS A 1 82 ? -14.626 8.431 5.974 1.00 85.31 82 LYS A O 1
ATOM 614 N N . LYS A 1 83 ? -14.439 9.769 4.187 1.00 82.50 83 LYS A N 1
ATOM 615 C CA . LYS A 1 83 ? -12.973 9.771 4.217 1.00 82.50 83 LYS A CA 1
ATOM 616 C C . LYS A 1 83 ? -12.417 10.494 5.444 1.00 82.50 83 LYS A C 1
ATOM 618 O O . LYS A 1 83 ? -11.488 9.982 6.067 1.00 82.50 83 LYS A O 1
ATOM 623 N N . ALA A 1 84 ? -12.994 11.634 5.816 1.00 85.38 84 ALA A N 1
ATOM 624 C CA . ALA A 1 84 ? -12.616 12.372 7.016 1.00 85.38 84 ALA A CA 1
ATOM 625 C C . ALA A 1 84 ? -12.843 11.535 8.285 1.00 85.38 84 ALA A C 1
ATOM 627 O O . ALA A 1 84 ? -11.972 11.502 9.151 1.00 85.38 84 ALA A O 1
ATOM 628 N N . LEU A 1 85 ? -13.957 10.797 8.373 1.00 85.75 85 LEU A N 1
ATOM 629 C CA . LEU A 1 85 ? -14.234 9.877 9.483 1.00 85.75 85 LEU A CA 1
ATOM 630 C C . LEU A 1 85 ? -13.204 8.759 9.581 1.00 85.75 85 LEU A C 1
ATOM 632 O O . LEU A 1 85 ? -12.739 8.455 10.674 1.00 85.75 85 LEU A O 1
ATOM 636 N N . GLN A 1 86 ? -12.807 8.175 8.452 1.00 78.94 86 GLN A N 1
ATOM 637 C CA . GLN A 1 86 ? -11.764 7.153 8.446 1.00 78.94 86 GLN A CA 1
ATOM 638 C C . GLN A 1 86 ? -10.408 7.708 8.889 1.00 78.94 86 GLN A C 1
ATOM 640 O O . GLN A 1 86 ? -9.672 7.007 9.571 1.00 78.94 86 GLN A O 1
ATOM 645 N N . ILE A 1 87 ? -10.064 8.941 8.507 1.00 73.88 87 ILE A N 1
ATOM 646 C CA . ILE A 1 87 ? -8.793 9.576 8.884 1.00 73.88 87 ILE A CA 1
ATOM 647 C C . ILE A 1 87 ? -8.785 9.916 10.377 1.00 73.88 87 ILE A C 1
ATOM 649 O O . ILE A 1 87 ? -7.878 9.511 11.097 1.00 73.88 87 ILE A O 1
ATOM 653 N N . HIS A 1 88 ? -9.804 10.633 10.852 1.00 80.88 88 HIS A N 1
ATOM 654 C CA . HIS A 1 88 ? -9.845 11.141 12.228 1.00 80.88 88 HIS A CA 1
ATOM 655 C C . HIS A 1 88 ? -10.304 10.098 13.245 1.00 80.88 88 HIS A C 1
ATOM 657 O O . HIS A 1 88 ? -9.972 10.196 14.421 1.00 80.88 88 HIS A O 1
ATOM 663 N N . GLY A 1 89 ? -11.052 9.086 12.808 1.00 72.56 89 GLY A N 1
ATOM 664 C CA . GLY A 1 89 ? -11.519 7.998 13.661 1.00 72.56 89 GLY A CA 1
ATOM 665 C C . GLY A 1 89 ? -10.446 6.945 13.953 1.00 72.56 89 GLY A C 1
ATOM 666 O O . GLY A 1 89 ? -10.587 6.168 14.897 1.00 72.56 89 GLY A O 1
ATOM 667 N N . GLN A 1 90 ? -9.351 6.896 13.188 1.00 69.81 90 GLN A N 1
ATOM 668 C CA . GLN A 1 90 ? -8.257 5.953 13.433 1.00 69.81 90 GLN A CA 1
ATOM 669 C C . GLN A 1 90 ? -7.555 6.250 14.761 1.00 69.81 90 GLN A C 1
ATOM 671 O O . GLN A 1 90 ? -7.004 7.324 14.969 1.00 69.81 90 GLN A O 1
ATOM 676 N N . GLY A 1 91 ? -7.554 5.277 15.676 1.00 61.44 91 GLY A N 1
ATOM 677 C CA . GLY A 1 91 ? -6.976 5.459 17.009 1.00 61.44 91 GLY A CA 1
ATOM 678 C C . GLY A 1 91 ? -7.839 6.294 17.959 1.00 61.44 91 GLY A C 1
ATOM 679 O O . GLY A 1 91 ? -7.443 6.469 19.112 1.00 61.44 91 GLY A O 1
ATOM 680 N N . ALA A 1 92 ? -9.002 6.781 17.512 1.00 69.31 92 ALA A N 1
ATOM 681 C CA . ALA A 1 92 ? -9.834 7.689 18.284 1.00 69.31 92 ALA A CA 1
ATOM 682 C C . ALA A 1 92 ? -10.268 7.081 19.625 1.00 69.31 92 ALA A C 1
ATOM 684 O O . ALA A 1 92 ? -10.589 5.894 19.734 1.00 69.31 92 ALA A O 1
ATOM 685 N N . MET A 1 93 ? -10.269 7.913 20.665 1.00 71.75 93 MET A N 1
ATOM 686 C CA . MET A 1 93 ? -10.774 7.567 21.999 1.00 71.75 93 MET A CA 1
ATOM 687 C C . MET A 1 93 ? -12.173 8.141 22.247 1.00 71.75 93 MET A C 1
ATOM 689 O O . MET A 1 93 ? -12.919 7.566 23.032 1.00 71.75 93 MET A O 1
ATOM 693 N N . SER A 1 94 ? -12.526 9.230 21.558 1.00 88.12 94 SER A N 1
ATOM 694 C CA . SER A 1 94 ? -13.777 9.967 21.731 1.00 88.12 94 SER A CA 1
ATOM 695 C C . SER A 1 94 ? -14.493 10.150 20.384 1.00 88.12 94 SER A C 1
ATOM 697 O O . SER A 1 94 ? -13.949 10.790 19.472 1.00 88.12 94 SER A O 1
ATOM 699 N N . PRO A 1 95 ? -15.722 9.619 20.231 1.00 92.94 95 PRO A N 1
ATOM 700 C CA . PRO A 1 95 ? -16.612 9.993 19.141 1.00 92.94 95 PRO A CA 1
ATOM 701 C C . PRO A 1 95 ? -16.813 11.503 18.977 1.00 92.94 95 PRO A C 1
ATOM 703 O O . PRO A 1 95 ? -16.767 12.007 17.857 1.00 92.94 95 PRO A O 1
ATOM 706 N N . LYS A 1 96 ? -16.987 12.247 20.072 1.00 92.31 96 LYS A N 1
ATOM 707 C CA . LYS A 1 96 ? -17.189 13.699 20.060 1.00 92.31 96 LYS A CA 1
ATOM 708 C C . LYS A 1 96 ? -15.995 14.437 19.456 1.00 92.31 96 LYS A C 1
ATOM 710 O O . LYS A 1 96 ? -16.190 15.284 18.585 1.00 92.31 96 LYS A O 1
ATOM 715 N N . GLU A 1 97 ? -14.775 14.130 19.893 1.00 89.31 97 GLU A N 1
ATOM 716 C CA . GLU A 1 97 ? -13.558 14.738 19.333 1.00 89.31 97 GLU A CA 1
ATOM 717 C C . GLU A 1 97 ? -13.390 14.397 17.849 1.00 89.31 97 GLU A C 1
ATOM 719 O O . GLU A 1 97 ? -13.029 15.259 17.047 1.00 89.31 97 GLU A O 1
ATOM 724 N N . THR A 1 98 ? -13.743 13.167 17.467 1.00 90.69 98 THR A N 1
ATOM 725 C CA . THR A 1 98 ? -13.722 12.731 16.065 1.00 90.69 98 THR A CA 1
ATOM 726 C C . THR A 1 98 ? -14.686 13.559 15.217 1.00 90.69 98 THR A C 1
ATOM 728 O O . THR A 1 98 ? -14.293 14.088 14.180 1.00 90.69 98 THR A O 1
ATOM 731 N N . LEU A 1 99 ? -15.931 13.741 15.669 1.00 93.25 99 LEU A N 1
ATOM 732 C CA . LEU A 1 99 ? -16.926 14.549 14.957 1.00 93.25 99 LEU A CA 1
ATOM 733 C C . LEU A 1 99 ? -16.511 16.020 14.838 1.00 93.25 99 LEU A C 1
ATOM 735 O O . LEU A 1 99 ? -16.785 16.652 13.819 1.00 93.25 99 LEU A O 1
ATOM 739 N N . LEU A 1 100 ? -15.808 16.561 15.837 1.00 89.44 100 LEU A N 1
ATOM 740 C CA . LEU A 1 100 ? -15.245 17.911 15.772 1.00 89.44 100 LEU A CA 1
ATOM 741 C C . LEU A 1 100 ? -14.174 18.038 14.687 1.00 89.44 100 LEU A C 1
ATOM 743 O O . LEU A 1 100 ? -14.228 18.964 13.876 1.00 89.44 100 LEU A O 1
ATOM 747 N N . ALA A 1 101 ? -13.237 17.091 14.636 1.00 86.44 101 ALA A N 1
ATOM 748 C CA . ALA A 1 101 ? -12.190 17.060 13.619 1.00 86.44 101 ALA A CA 1
ATOM 749 C C . ALA A 1 101 ? -12.761 16.861 12.204 1.00 86.44 101 ALA A C 1
ATOM 751 O O . ALA A 1 101 ? -12.338 17.532 11.257 1.00 86.44 101 ALA A O 1
ATOM 752 N N . VAL A 1 102 ? -13.772 15.998 12.069 1.00 90.06 102 VAL A N 1
ATOM 753 C CA . VAL A 1 102 ? -14.495 15.777 10.810 1.00 90.06 102 VAL A CA 1
ATOM 754 C C . VAL A 1 102 ? -15.179 17.058 10.352 1.00 90.06 102 VAL A C 1
ATOM 756 O O . VAL A 1 102 ? -14.930 17.488 9.228 1.00 90.06 102 VAL A O 1
ATOM 759 N N . ASN A 1 103 ? -15.957 17.716 11.221 1.00 91.50 103 ASN A N 1
ATOM 760 C CA . ASN A 1 103 ? -16.623 18.979 10.894 1.00 91.50 103 ASN A CA 1
ATOM 761 C C . ASN A 1 103 ? -15.623 20.036 10.407 1.00 91.50 103 ASN A C 1
ATOM 763 O O . ASN A 1 103 ? -15.863 20.697 9.403 1.00 91.50 103 ASN A O 1
ATOM 767 N N . ASN A 1 104 ? -14.478 20.158 11.082 1.00 87.56 104 ASN A N 1
ATOM 768 C CA . ASN A 1 104 ? -13.424 21.102 10.705 1.00 87.56 104 ASN A CA 1
ATOM 769 C C . ASN A 1 104 ? -12.786 20.801 9.349 1.00 87.56 104 ASN A C 1
ATOM 771 O O . ASN A 1 104 ? -12.348 21.726 8.671 1.00 87.56 104 ASN A O 1
ATOM 775 N N . SER A 1 105 ? -12.743 19.528 8.959 1.00 85.25 105 SER A N 1
ATOM 776 C CA . SER A 1 105 ? -12.140 19.103 7.696 1.00 85.25 105 SER A CA 1
ATOM 777 C C . SER A 1 105 ? -13.073 19.324 6.515 1.00 85.25 105 SER A C 1
ATOM 779 O O . SER A 1 105 ? -12.624 19.781 5.473 1.00 85.25 105 SER A O 1
ATOM 781 N N . ILE A 1 106 ? -14.363 19.016 6.672 1.00 88.19 106 ILE A N 1
ATOM 782 C CA . ILE A 1 106 ? -15.306 19.054 5.547 1.00 88.19 106 ILE A CA 1
ATOM 783 C C . ILE A 1 106 ? -15.966 20.422 5.375 1.00 88.19 106 ILE A C 1
ATOM 785 O O . ILE A 1 106 ? -16.200 20.848 4.250 1.00 88.19 106 ILE A O 1
ATOM 789 N N . LYS A 1 107 ? -16.230 21.153 6.467 1.00 85.31 107 LYS A N 1
ATOM 790 C CA . LYS A 1 107 ? -16.993 22.408 6.426 1.00 85.31 107 LYS A CA 1
ATOM 791 C C . LYS A 1 107 ? -16.443 23.469 5.455 1.00 85.31 107 LYS A C 1
ATOM 793 O O . LYS A 1 107 ? -17.270 24.119 4.822 1.00 85.31 107 LYS A O 1
ATOM 798 N N . PRO A 1 108 ? -15.118 23.689 5.312 1.00 83.81 108 PRO A N 1
ATOM 799 C CA . PRO A 1 108 ? -14.594 24.689 4.374 1.00 83.81 108 PRO A CA 1
ATOM 800 C C . PRO A 1 108 ? -14.946 24.414 2.907 1.00 83.81 108 PRO A C 1
ATOM 802 O O . PRO A 1 108 ? -14.994 25.345 2.110 1.00 83.81 108 PRO A O 1
ATOM 805 N N . GLU A 1 109 ? -15.179 23.148 2.565 1.00 76.69 109 GLU A N 1
ATOM 806 C CA . GLU A 1 109 ? -15.480 22.689 1.208 1.00 76.69 109 GLU A CA 1
ATOM 807 C C . GLU A 1 109 ? -16.989 22.498 0.981 1.00 76.69 109 GLU A C 1
ATOM 809 O O . GLU A 1 109 ? -17.414 22.229 -0.141 1.00 76.69 109 GLU A O 1
ATOM 814 N N . MET A 1 110 ? -17.812 22.647 2.028 1.00 82.44 110 MET A N 1
ATOM 815 C CA . MET A 1 110 ? -19.254 22.440 1.937 1.00 82.44 110 MET A CA 1
ATOM 816 C C . MET A 1 110 ? -19.970 23.655 1.321 1.00 82.44 110 MET A C 1
ATOM 818 O O . MET A 1 110 ? -19.777 24.786 1.782 1.00 82.44 110 MET A O 1
ATOM 822 N N . PRO A 1 111 ? -20.851 23.437 0.328 1.00 81.19 111 PRO A N 1
ATOM 823 C CA . PRO A 1 111 ? -21.720 24.471 -0.217 1.00 81.19 111 PRO A CA 1
ATOM 824 C C . PRO A 1 111 ? -22.625 25.087 0.853 1.00 81.19 111 PRO A C 1
ATOM 826 O O . PRO A 1 111 ? -23.038 24.442 1.823 1.00 81.19 111 PRO A O 1
ATOM 829 N N . GLN A 1 112 ? -22.984 26.356 0.659 1.00 78.38 112 GLN A N 1
ATOM 830 C CA . GLN A 1 112 ? -23.856 27.066 1.587 1.00 78.38 112 GLN A CA 1
ATOM 831 C C . GLN A 1 112 ? -25.240 26.401 1.648 1.00 78.38 112 GLN A C 1
ATOM 833 O O . GLN A 1 112 ? -25.891 26.212 0.627 1.00 78.38 112 GLN A O 1
ATOM 838 N N . GLY A 1 113 ? -25.699 26.081 2.860 1.00 78.50 113 GLY A N 1
ATOM 839 C CA . GLY A 1 113 ? -26.990 25.423 3.083 1.00 78.50 113 GLY A CA 1
ATOM 840 C C . GLY A 1 113 ? -26.944 23.896 3.027 1.00 78.50 113 GLY A C 1
ATOM 841 O O . GLY A 1 113 ? -27.959 23.276 3.322 1.00 78.50 113 GLY A O 1
ATOM 842 N N . THR A 1 114 ? -25.788 23.294 2.724 1.00 86.12 114 THR A N 1
ATOM 843 C CA . THR A 1 114 ? -25.606 21.840 2.818 1.00 86.12 114 THR A CA 1
ATOM 844 C C . THR A 1 114 ? -25.139 21.446 4.215 1.00 86.12 114 THR A C 1
ATOM 846 O O . THR A 1 114 ? -24.285 22.110 4.808 1.00 86.12 114 THR A O 1
ATOM 849 N N . PHE A 1 115 ? -25.679 20.356 4.743 1.00 91.38 115 PHE A N 1
ATOM 850 C CA . PHE A 1 115 ? -25.300 19.788 6.029 1.00 91.38 115 PHE A CA 1
ATOM 851 C C . PHE A 1 115 ? -25.243 18.260 5.957 1.00 91.38 115 PHE A C 1
ATOM 853 O O . PHE A 1 115 ? -25.787 17.640 5.048 1.00 91.38 115 PHE A O 1
ATOM 860 N N . VAL A 1 116 ? -24.550 17.654 6.920 1.00 93.31 116 VAL A N 1
ATOM 861 C CA . VAL A 1 116 ? -24.511 16.193 7.077 1.00 93.31 116 VAL A CA 1
ATOM 862 C C . VAL A 1 116 ? -25.021 15.855 8.467 1.00 93.31 116 VAL A C 1
ATOM 864 O O . VAL A 1 116 ? -24.458 16.318 9.467 1.00 93.31 116 VAL A O 1
ATOM 867 N N . SER A 1 117 ? -26.086 15.065 8.537 1.00 94.88 117 SER A N 1
ATOM 868 C CA . SER A 1 117 ? -26.503 14.434 9.780 1.00 94.88 117 SER A CA 1
ATOM 869 C C . SER A 1 117 ? -25.656 13.172 9.977 1.00 94.88 117 SER A C 1
ATOM 871 O O . SER A 1 117 ? -25.436 12.399 9.048 1.00 94.88 117 SER A O 1
ATOM 873 N N . LEU A 1 118 ? -25.076 12.989 11.164 1.00 95.62 118 LEU A N 1
ATOM 874 C CA . LEU A 1 118 ? -24.157 11.871 11.401 1.00 95.62 118 LEU A CA 1
ATOM 875 C C . LEU A 1 118 ? -24.277 11.298 12.813 1.00 95.62 118 LEU A C 1
ATOM 877 O O . LEU A 1 118 ? -24.302 12.040 13.795 1.00 95.62 118 LEU A O 1
ATOM 881 N N . PHE A 1 119 ? -24.285 9.976 12.928 1.00 97.44 119 PHE A N 1
ATOM 882 C CA . PHE A 1 119 ? -24.115 9.258 14.185 1.00 97.44 119 PHE A CA 1
ATOM 883 C C . PHE A 1 119 ? -22.797 8.489 14.142 1.00 97.44 119 PHE A C 1
ATOM 885 O O . PHE A 1 119 ? -22.552 7.710 13.219 1.00 97.44 119 PHE A O 1
ATOM 892 N N . PHE A 1 120 ? -21.947 8.697 15.147 1.00 96.81 120 PHE A N 1
ATOM 893 C CA . PHE A 1 120 ? -20.690 7.971 15.279 1.00 96.81 120 PHE A CA 1
ATOM 894 C C . PHE A 1 120 ? -20.592 7.324 16.654 1.00 96.81 120 PHE A C 1
ATOM 896 O O . PHE A 1 120 ? -20.759 7.983 17.683 1.00 96.81 120 PHE A O 1
ATOM 903 N N . ALA A 1 121 ? -20.286 6.031 16.670 1.00 95.88 121 ALA A N 1
ATOM 904 C CA . ALA A 1 121 ? -20.060 5.281 17.890 1.00 95.88 121 ALA A CA 1
ATOM 905 C C . ALA A 1 121 ? -18.787 4.446 17.827 1.00 95.88 121 ALA A C 1
ATOM 907 O O . ALA A 1 121 ? -18.378 3.973 16.771 1.00 95.88 121 ALA A O 1
ATOM 908 N N . ILE A 1 122 ? -18.180 4.242 18.989 1.00 93.62 122 ILE A N 1
ATOM 909 C CA . ILE A 1 122 ? -17.064 3.337 19.210 1.00 93.62 122 ILE A CA 1
ATOM 910 C C . ILE A 1 122 ? -17.554 2.228 20.138 1.00 93.62 122 ILE A C 1
ATOM 912 O O . ILE A 1 122 ? -17.850 2.470 21.308 1.00 93.62 122 ILE A O 1
ATOM 916 N N . LEU A 1 123 ? -17.633 1.012 19.603 1.00 92.06 123 LEU A N 1
ATOM 917 C CA . LEU A 1 123 ? -17.936 -0.206 20.344 1.00 92.06 123 LEU A CA 1
ATOM 918 C C . LEU A 1 123 ? -16.630 -0.842 20.822 1.00 92.06 123 LEU A C 1
ATOM 920 O O . LEU A 1 123 ? -15.868 -1.362 20.005 1.00 92.06 123 LEU A O 1
ATOM 924 N N . ASP A 1 124 ? -16.373 -0.817 22.127 1.00 88.56 124 ASP A N 1
ATOM 925 C CA . ASP A 1 124 ? -15.290 -1.568 22.757 1.00 88.56 124 ASP A CA 1
ATOM 926 C C . ASP A 1 124 ? -15.779 -2.964 23.148 1.00 88.56 124 ASP A C 1
ATOM 928 O O . ASP A 1 124 ? -16.527 -3.157 24.104 1.00 88.56 124 ASP A O 1
ATOM 932 N N . LEU A 1 125 ? -15.335 -3.965 22.396 1.00 83.56 125 LEU A N 1
ATOM 933 C CA . LEU A 1 125 ? -15.750 -5.355 22.567 1.00 83.56 125 LEU A CA 1
ATOM 934 C C . LEU A 1 125 ? -15.133 -6.020 23.802 1.00 83.56 125 LEU A C 1
ATOM 936 O O . LEU A 1 125 ? -15.627 -7.064 24.242 1.00 83.56 125 LEU A O 1
ATOM 940 N N . LYS A 1 126 ? -14.056 -5.441 24.348 1.00 81.25 126 LYS A N 1
ATOM 941 C CA . LYS A 1 126 ? -13.369 -5.945 25.537 1.00 81.25 126 LYS A CA 1
ATOM 942 C C . LYS A 1 126 ? -13.982 -5.361 26.804 1.00 81.25 126 LYS A C 1
ATOM 944 O O . LYS A 1 126 ? -14.307 -6.116 27.725 1.00 81.25 126 LYS A O 1
ATOM 949 N N . GLU A 1 127 ? -14.138 -4.042 26.834 1.00 84.88 127 GLU A N 1
ATOM 950 C CA . GLU A 1 127 ? -14.747 -3.325 27.958 1.00 84.88 127 GLU A CA 1
ATOM 951 C C . GLU A 1 127 ? -16.282 -3.406 27.931 1.00 84.88 127 GLU A C 1
ATOM 953 O O . GLU A 1 127 ? -16.921 -3.145 28.944 1.00 84.88 127 GLU A O 1
ATOM 958 N N . GLN A 1 128 ? -16.859 -3.875 26.817 1.00 90.50 128 GLN A N 1
ATOM 959 C CA . GLN A 1 128 ? -18.299 -4.066 26.602 1.00 90.50 128 GLN A CA 1
ATOM 960 C C . GLN A 1 128 ? -19.080 -2.754 26.679 1.00 90.50 128 GLN A C 1
ATOM 962 O O . GLN A 1 128 ? -20.190 -2.689 27.200 1.00 90.50 128 GLN A O 1
ATOM 967 N N . THR A 1 129 ? -18.487 -1.696 26.136 1.00 93.62 129 THR A N 1
ATOM 968 C CA . THR A 1 129 ? -19.058 -0.354 26.136 1.00 93.62 129 THR A CA 1
ATOM 969 C C . THR A 1 129 ? -19.289 0.139 24.718 1.00 93.62 129 THR A C 1
ATOM 971 O O . THR A 1 129 ? -18.519 -0.148 23.803 1.00 93.62 129 THR A O 1
ATOM 974 N N . LEU A 1 130 ? -20.351 0.916 24.535 1.00 94.94 130 LEU A N 1
ATOM 975 C CA . LEU A 1 130 ? -20.614 1.665 23.315 1.00 94.94 130 LEU A CA 1
ATOM 976 C C . LEU A 1 130 ? -20.624 3.150 23.660 1.00 94.94 130 LEU A C 1
ATOM 978 O O . LEU A 1 130 ? -21.570 3.639 24.276 1.00 94.94 130 LEU A O 1
ATOM 982 N N . THR A 1 131 ? -19.575 3.864 23.268 1.00 96.00 131 THR A N 1
ATOM 983 C CA . THR A 1 131 ? -19.511 5.323 23.400 1.00 96.00 131 THR A CA 1
ATOM 984 C C . THR A 1 131 ? -19.972 5.950 22.095 1.00 96.00 131 THR A C 1
ATOM 986 O O . THR A 1 131 ? -19.488 5.562 21.037 1.00 96.00 131 THR A O 1
ATOM 989 N N . CYS A 1 132 ? -20.888 6.913 22.133 1.00 96.38 132 CYS A N 1
ATOM 990 C CA . CYS A 1 132 ? -21.463 7.516 20.937 1.00 96.38 132 CYS A CA 1
ATOM 991 C C . CYS A 1 132 ? -21.605 9.036 21.042 1.00 96.38 132 CYS A C 1
ATOM 993 O O . CYS A 1 132 ? -21.761 9.602 22.125 1.00 96.38 132 CYS A O 1
ATOM 995 N N . ALA A 1 133 ? -21.554 9.686 19.882 1.00 96.75 133 ALA A N 1
ATOM 996 C CA . ALA A 1 133 ? -21.871 11.090 19.688 1.00 96.75 133 ALA A CA 1
ATOM 997 C C . ALA A 1 133 ? -22.718 11.247 18.418 1.00 96.75 133 ALA A C 1
ATOM 999 O O . ALA A 1 133 ? -22.578 10.492 17.452 1.00 96.75 133 ALA A O 1
ATOM 1000 N N . ARG A 1 134 ? -23.603 12.244 18.424 1.00 96.19 134 ARG A N 1
ATOM 1001 C CA . ARG A 1 134 ? -24.619 12.444 17.387 1.00 96.19 134 ARG A CA 1
ATOM 1002 C C . ARG A 1 134 ? -24.583 13.884 16.897 1.00 96.19 134 ARG A C 1
ATOM 1004 O O . ARG A 1 134 ? -24.881 14.800 17.652 1.00 96.19 134 ARG A O 1
ATOM 1011 N N . ALA A 1 135 ? -24.249 14.083 15.630 1.00 94.50 135 ALA A N 1
ATOM 1012 C CA . ALA A 1 135 ? -24.350 15.357 14.933 1.00 94.50 135 ALA A CA 1
ATOM 1013 C C . ALA A 1 135 ? -25.707 15.446 14.214 1.00 94.50 135 ALA A C 1
ATOM 1015 O O . ALA A 1 135 ? -25.789 15.307 12.996 1.00 94.50 135 ALA A O 1
ATOM 1016 N N . GLY A 1 136 ? -26.786 15.604 14.987 1.00 92.50 136 GLY A N 1
ATOM 1017 C CA . GLY A 1 136 ? -28.147 15.821 14.479 1.00 92.50 136 GLY A CA 1
ATOM 1018 C C . GLY A 1 136 ? -28.869 14.623 13.845 1.00 92.50 136 GLY A C 1
ATOM 1019 O O . GLY A 1 136 ? -30.011 14.788 13.445 1.00 92.50 136 GLY A O 1
ATOM 1020 N N . HIS A 1 137 ? -28.250 13.441 13.775 1.00 95.88 137 HIS A N 1
ATOM 1021 C CA . HIS A 1 137 ? -28.828 12.240 13.143 1.00 95.88 137 HIS A CA 1
ATOM 1022 C C . HIS A 1 137 ? -29.915 11.540 13.976 1.00 95.88 137 HIS A C 1
ATOM 1024 O O . HIS A 1 137 ? -30.118 11.902 15.131 1.00 95.88 137 HIS A O 1
ATOM 1030 N N . CYS A 1 138 ? -30.561 10.499 13.447 1.00 95.62 138 CYS A N 1
ATOM 1031 C CA . CYS A 1 138 ? -31.500 9.663 14.198 1.00 95.62 138 CYS A CA 1
ATOM 1032 C C . CYS A 1 138 ? -30.866 9.020 15.457 1.00 95.62 138 CYS A C 1
ATOM 1034 O O . CYS A 1 138 ? -29.646 8.813 15.524 1.00 95.62 138 CYS A O 1
ATOM 1036 N N . PRO A 1 139 ? -31.670 8.739 16.497 1.00 95.56 139 PRO A N 1
ATOM 1037 C CA . PRO A 1 139 ? -31.200 8.158 17.750 1.00 95.56 139 PRO A CA 1
ATOM 1038 C C . PRO A 1 139 ? -30.882 6.660 17.618 1.00 95.56 139 PRO A C 1
ATOM 1040 O O . PRO A 1 139 ? -31.488 5.941 16.830 1.00 95.56 139 PRO A O 1
ATOM 1043 N N . LEU A 1 140 ? -29.976 6.159 18.459 1.00 96.88 140 LEU A N 1
ATOM 1044 C CA . LEU A 1 140 ? -29.690 4.729 18.566 1.00 96.88 140 LEU A CA 1
ATOM 1045 C C . LEU A 1 140 ? -30.783 4.035 19.387 1.00 96.88 140 LEU A C 1
ATOM 1047 O O . LEU A 1 140 ? -31.051 4.433 20.523 1.00 96.88 140 LEU A O 1
ATOM 1051 N N . LEU A 1 141 ? -31.348 2.950 18.856 1.00 96.62 141 LEU A N 1
ATOM 1052 C CA . LEU A 1 141 ? -32.255 2.068 19.592 1.00 96.62 141 LEU A CA 1
ATOM 1053 C C . LEU A 1 141 ? -31.519 0.800 20.028 1.00 96.62 141 LEU A C 1
ATOM 1055 O O . LEU A 1 141 ? -30.866 0.145 19.220 1.00 96.62 141 LEU A O 1
ATOM 1059 N N . VAL A 1 142 ? -31.634 0.434 21.304 1.00 95.00 142 VAL A N 1
ATOM 1060 C CA . VAL A 1 142 ? -31.012 -0.770 21.870 1.00 95.00 142 VAL A CA 1
ATOM 1061 C C . VAL A 1 142 ? -32.060 -1.584 22.610 1.00 95.00 142 VAL A C 1
ATOM 1063 O O . VAL A 1 142 ? -32.681 -1.094 23.550 1.00 95.00 142 VAL A O 1
ATOM 1066 N N . THR A 1 143 ? -32.250 -2.844 22.231 1.00 94.44 143 THR A N 1
ATOM 1067 C CA . THR A 1 143 ? -33.049 -3.786 23.023 1.00 94.44 143 THR A CA 1
ATOM 1068 C C . THR A 1 143 ? -32.144 -4.702 23.811 1.00 94.44 143 THR A C 1
ATOM 1070 O O . THR A 1 143 ? -31.244 -5.316 23.239 1.00 94.44 143 THR A O 1
ATOM 1073 N N . ASN A 1 144 ? -32.427 -4.843 25.103 1.00 89.00 144 ASN A N 1
ATOM 1074 C CA . ASN A 1 144 ? -31.681 -5.760 25.944 1.00 89.00 144 ASN A CA 1
ATOM 1075 C C . ASN A 1 144 ? -32.007 -7.220 25.606 1.00 89.00 144 ASN A C 1
ATOM 1077 O O . ASN A 1 144 ? -33.182 -7.598 25.576 1.00 89.00 144 ASN A O 1
ATOM 1081 N N . GLY A 1 145 ? -30.976 -8.043 25.417 1.00 78.19 145 GLY A N 1
ATOM 1082 C CA . GLY A 1 145 ? -31.131 -9.433 24.977 1.00 78.19 145 GLY A CA 1
ATOM 1083 C C . GLY A 1 145 ? -31.894 -10.339 25.942 1.00 78.19 145 GLY A C 1
ATOM 1084 O O . GLY A 1 145 ? -32.499 -11.326 25.522 1.00 78.19 145 GLY A O 1
ATOM 1085 N N . HIS A 1 146 ? -31.900 -10.001 27.233 1.00 80.12 146 HIS A N 1
ATOM 1086 C CA . HIS A 1 146 ? -32.518 -10.809 28.284 1.00 80.12 146 HIS A CA 1
ATOM 1087 C C . HIS A 1 146 ? -33.911 -10.311 28.674 1.00 80.12 146 HIS A C 1
ATOM 1089 O O . HIS A 1 146 ? -34.854 -11.092 28.773 1.00 80.12 146 HIS A O 1
ATOM 1095 N N . THR A 1 147 ? -34.048 -9.006 28.906 1.00 84.88 147 THR A N 1
ATOM 1096 C CA . THR A 1 147 ? -35.288 -8.389 29.406 1.00 84.88 147 THR A CA 1
ATOM 1097 C C . THR A 1 147 ? -36.199 -7.869 28.300 1.00 84.88 147 THR A C 1
ATOM 1099 O O . THR A 1 147 ? -37.346 -7.521 28.575 1.00 84.88 147 THR A O 1
ATOM 1102 N N . GLN A 1 148 ? -35.691 -7.760 27.065 1.00 82.31 148 GLN A N 1
ATOM 1103 C CA . GLN A 1 148 ? -36.347 -7.069 25.948 1.00 82.31 148 GLN A CA 1
ATOM 1104 C C . GLN A 1 148 ? -36.711 -5.609 26.268 1.00 82.31 148 GLN A C 1
ATOM 1106 O O . GLN A 1 148 ? -37.561 -5.006 25.606 1.00 82.31 148 GLN A O 1
ATOM 1111 N N . ALA A 1 149 ? -36.093 -5.023 27.298 1.00 87.81 149 ALA A N 1
ATOM 1112 C CA . ALA A 1 149 ? -36.241 -3.612 27.601 1.00 87.81 149 ALA A CA 1
ATOM 1113 C C . ALA A 1 149 ? -35.596 -2.790 26.482 1.00 87.81 149 ALA A C 1
ATOM 1115 O O . ALA A 1 149 ? -34.463 -3.063 26.082 1.00 87.81 149 ALA A O 1
ATOM 1116 N N . LEU A 1 150 ? -36.322 -1.791 25.988 1.00 91.44 150 LEU A N 1
ATOM 1117 C CA . LEU A 1 150 ? -35.822 -0.852 24.996 1.00 91.44 150 LEU A CA 1
ATOM 1118 C C . LEU A 1 150 ? -35.144 0.321 25.707 1.00 91.44 150 LEU A C 1
ATOM 1120 O O . LEU A 1 150 ? -35.688 0.873 26.663 1.00 91.44 150 LEU A O 1
ATOM 1124 N N . ARG A 1 151 ? -33.974 0.706 25.214 1.00 91.75 151 ARG A N 1
ATOM 1125 C CA . ARG A 1 151 ? -33.241 1.912 25.588 1.00 91.75 151 ARG A CA 1
ATOM 1126 C C . ARG A 1 151 ? -33.001 2.718 24.317 1.00 91.75 151 ARG A C 1
ATOM 1128 O O . ARG A 1 151 ? -32.769 2.144 23.255 1.00 91.75 151 ARG A O 1
ATOM 1135 N N . GLN A 1 152 ? -33.049 4.034 24.437 1.00 92.94 152 GLN A N 1
ATOM 1136 C CA . GLN A 1 152 ? -32.768 4.958 23.347 1.00 92.94 152 GLN A CA 1
ATOM 1137 C C . GLN A 1 152 ? -31.614 5.855 23.776 1.00 92.94 152 GLN A C 1
ATOM 1139 O O . GLN A 1 152 ? -31.636 6.375 24.890 1.00 92.94 152 GLN A O 1
ATOM 1144 N N . SER A 1 153 ? -30.622 6.022 22.906 1.00 92.31 153 SER A N 1
ATOM 1145 C CA . SER A 1 153 ? -29.521 6.961 23.110 1.00 92.31 153 SER A CA 1
ATOM 1146 C C . SER A 1 153 ? -29.563 8.030 22.031 1.00 92.31 153 SER A C 1
ATOM 1148 O O . SER A 1 153 ? -29.538 7.751 20.830 1.00 92.31 153 SER A O 1
ATOM 1150 N N . ALA A 1 154 ? -29.676 9.272 22.486 1.00 92.56 154 ALA A N 1
ATOM 1151 C CA . ALA A 1 154 ? -29.827 10.443 21.638 1.00 92.56 154 ALA A CA 1
ATOM 1152 C C . ALA A 1 154 ? -28.964 11.599 22.173 1.00 92.56 154 ALA A C 1
ATOM 1154 O O . ALA A 1 154 ? -29.514 12.610 22.621 1.00 92.56 154 ALA A O 1
ATOM 1155 N N . PRO A 1 155 ? -27.618 11.482 22.146 1.00 92.56 155 PRO A N 1
ATOM 1156 C CA . PRO A 1 155 ? -26.744 12.561 22.592 1.00 92.56 155 PRO A CA 1
ATOM 1157 C C . PRO A 1 155 ? -27.080 13.875 21.872 1.00 92.56 155 PRO A C 1
ATOM 1159 O O . PRO A 1 155 ? -27.504 13.883 20.712 1.00 92.56 155 PRO A O 1
ATOM 1162 N N . GLY A 1 156 ? -26.908 15.003 22.553 1.00 91.06 156 GLY A N 1
ATOM 1163 C CA . GLY A 1 156 ? -27.043 16.320 21.944 1.00 91.06 156 GLY A CA 1
ATOM 1164 C C . GLY A 1 156 ? -25.978 16.561 20.873 1.00 91.06 156 GLY A C 1
ATOM 1165 O O . GLY A 1 156 ? -24.835 16.122 21.005 1.00 91.06 156 GLY A O 1
ATOM 1166 N N . GLY A 1 157 ? -26.358 17.288 19.824 1.00 91.50 157 GLY A N 1
ATOM 1167 C CA . GLY A 1 157 ? -25.440 17.783 18.805 1.00 91.50 157 GLY A CA 1
ATOM 1168 C C . GLY A 1 157 ? -26.173 18.312 17.582 1.00 91.50 157 GLY A C 1
ATOM 1169 O O . GLY A 1 157 ? -27.189 17.760 17.163 1.00 91.50 157 GLY A O 1
ATOM 1170 N N . MET A 1 158 ? -25.669 19.414 17.031 1.00 91.06 158 MET A N 1
ATOM 1171 C CA . MET A 1 158 ? -26.145 19.973 15.762 1.00 91.06 158 MET A CA 1
ATOM 1172 C C . MET A 1 158 ? -25.582 19.174 14.579 1.00 91.06 158 MET A C 1
ATOM 1174 O O . MET A 1 158 ? -24.608 18.445 14.741 1.00 91.06 158 MET A O 1
ATOM 1178 N N . VAL A 1 159 ? -26.171 19.318 13.391 1.00 92.75 159 VAL A N 1
ATOM 1179 C CA . VAL A 1 159 ? -25.644 18.722 12.148 1.00 92.75 159 VAL A CA 1
ATOM 1180 C C . VAL A 1 159 ? -24.298 19.334 11.740 1.00 92.75 159 VAL A C 1
ATOM 1182 O O . VAL A 1 159 ? -23.991 20.488 12.070 1.00 92.75 159 VAL A O 1
ATOM 1185 N N . LEU A 1 160 ? -23.490 18.560 11.014 1.00 91.31 160 LEU A N 1
ATOM 1186 C CA . LEU A 1 160 ? -22.203 18.999 10.471 1.00 91.31 160 LEU A CA 1
ATOM 1187 C C . LEU A 1 160 ? -22.403 20.068 9.390 1.00 91.31 160 LEU A C 1
ATOM 1189 O O . LEU A 1 160 ? -23.396 20.059 8.668 1.00 91.31 160 LEU A O 1
ATOM 1193 N N . GLY A 1 161 ? -21.451 20.992 9.267 1.00 86.62 161 GLY A N 1
ATOM 1194 C CA . GLY A 1 161 ? -21.450 22.042 8.240 1.00 86.62 161 GLY A CA 1
ATOM 1195 C C . GLY A 1 161 ? -22.305 23.275 8.563 1.00 86.62 161 GLY A C 1
ATOM 1196 O O . GLY A 1 161 ? -21.965 24.375 8.132 1.00 86.62 161 GLY A O 1
ATOM 1197 N N . MET A 1 162 ? -23.342 23.148 9.400 1.00 83.69 162 MET A N 1
ATOM 1198 C CA . MET A 1 162 ? -24.333 24.216 9.608 1.00 83.69 162 MET A CA 1
ATOM 1199 C C . MET A 1 162 ? -23.906 25.300 10.615 1.00 83.69 162 MET A C 1
ATOM 1201 O O . MET A 1 162 ? -24.035 26.495 10.349 1.00 83.69 162 MET A O 1
ATOM 1205 N N . ALA A 1 163 ? -23.407 24.915 11.792 1.00 79.38 163 ALA A N 1
ATOM 1206 C CA . ALA A 1 163 ? -23.125 25.857 12.880 1.00 79.38 163 ALA A CA 1
ATOM 1207 C C . ALA A 1 163 ? -21.672 26.368 12.872 1.00 79.38 163 ALA A C 1
ATOM 1209 O O . ALA A 1 163 ? -20.753 25.707 12.377 1.00 79.38 163 ALA A O 1
ATOM 1210 N N . ALA A 1 164 ? -21.426 27.551 13.451 1.00 80.75 164 ALA A N 1
ATOM 1211 C CA . ALA A 1 164 ? -20.069 28.012 13.764 1.00 80.75 164 ALA A CA 1
ATOM 1212 C C . ALA A 1 164 ? -19.350 26.998 14.674 1.00 80.75 164 ALA A C 1
ATOM 1214 O O . ALA A 1 164 ? -20.001 26.325 15.473 1.00 80.75 164 ALA A O 1
ATOM 1215 N N . HIS A 1 165 ? -18.020 26.897 14.564 1.00 82.00 165 HIS A N 1
ATOM 1216 C CA . HIS A 1 165 ? -17.230 25.875 15.264 1.00 82.00 165 HIS A CA 1
ATOM 1217 C C . HIS A 1 165 ? -17.539 25.814 16.769 1.00 82.00 165 HIS A C 1
ATOM 1219 O O . HIS A 1 165 ? -17.888 24.758 17.292 1.00 82.00 165 HIS A O 1
ATOM 1225 N N . ASP A 1 166 ? -17.524 26.967 17.438 1.00 82.69 166 ASP A N 1
ATOM 1226 C CA . ASP A 1 166 ? -17.758 27.056 18.882 1.00 82.69 166 ASP A CA 1
ATOM 1227 C C . ASP A 1 166 ? -19.175 26.629 19.284 1.00 82.69 166 ASP A C 1
ATOM 1229 O O . ASP A 1 166 ? -19.378 26.044 20.349 1.00 82.69 166 ASP A O 1
ATOM 1233 N N . MET A 1 167 ? -20.169 26.901 18.434 1.00 85.69 167 MET A N 1
ATOM 1234 C CA . MET A 1 167 ? -21.548 26.469 18.669 1.00 85.69 167 MET A CA 1
ATOM 1235 C C . MET A 1 167 ? -21.683 24.958 18.497 1.00 85.69 167 MET A C 1
ATOM 1237 O O . MET A 1 167 ? -22.259 24.291 19.355 1.00 85.69 167 MET A O 1
ATOM 1241 N N . PHE A 1 168 ? -21.098 24.415 17.430 1.00 87.94 168 PHE A N 1
ATOM 1242 C CA . PHE A 1 168 ? -21.089 22.983 17.163 1.00 87.94 168 PHE A CA 1
ATOM 1243 C C . PHE A 1 168 ? -20.420 22.210 18.314 1.00 87.94 168 PHE A C 1
ATOM 1245 O O . PHE A 1 168 ? -21.018 21.286 18.869 1.00 87.94 168 PHE A O 1
ATOM 1252 N N . GLN A 1 169 ? -19.251 22.665 18.774 1.00 88.19 169 GLN A N 1
ATOM 1253 C CA . GLN A 1 169 ? -18.519 22.069 19.896 1.00 88.19 169 GLN A CA 1
ATOM 1254 C C . GLN A 1 169 ? -19.298 22.061 21.213 1.00 88.19 169 GLN A C 1
ATOM 1256 O O . GLN A 1 169 ? -19.246 21.072 21.949 1.00 88.19 169 GLN A O 1
ATOM 1261 N N . ARG A 1 170 ? -20.016 23.146 21.520 1.00 89.69 170 ARG A N 1
ATOM 1262 C CA . ARG A 1 170 ? -20.852 23.235 22.727 1.00 89.69 170 ARG A CA 1
ATOM 1263 C C . ARG A 1 170 ? -22.100 22.365 22.636 1.00 89.69 170 ARG A C 1
ATOM 1265 O O . ARG A 1 170 ? -22.565 21.894 23.667 1.00 89.69 170 ARG A O 1
ATOM 1272 N N . SER A 1 171 ? -22.630 22.169 21.430 1.00 91.75 171 SER A N 1
ATOM 1273 C CA . SER A 1 171 ? -23.824 21.352 21.213 1.00 91.75 171 SER A CA 1
ATOM 1274 C C . SER A 1 171 ? -23.558 19.853 21.346 1.00 91.75 171 SER A C 1
ATOM 1276 O O . SER A 1 171 ? -24.440 19.129 21.795 1.00 91.75 171 SER A O 1
ATOM 1278 N N . LEU A 1 172 ? -22.358 19.394 20.968 1.00 92.50 172 LEU A N 1
ATOM 1279 C CA . LEU A 1 172 ? -22.015 17.977 20.971 1.00 92.50 172 LEU A CA 1
ATOM 1280 C C . LEU A 1 172 ? -21.820 17.444 22.391 1.00 92.50 172 LEU A C 1
ATOM 1282 O O . LEU A 1 172 ? -20.934 17.889 23.132 1.00 92.50 172 LEU A O 1
ATOM 1286 N N . THR A 1 173 ? -22.581 16.415 22.735 1.00 94.75 173 THR A N 1
ATOM 1287 C CA . THR A 1 173 ? -22.389 15.600 23.935 1.00 94.75 173 THR A CA 1
ATOM 1288 C C . THR A 1 173 ? -22.041 14.170 23.553 1.00 94.75 173 THR A C 1
ATOM 1290 O O . THR A 1 173 ? -22.270 13.732 22.428 1.00 94.75 173 THR A O 1
ATOM 1293 N N . GLU A 1 174 ? -21.498 13.438 24.512 1.00 93.69 174 GLU A N 1
ATOM 1294 C CA . GLU A 1 174 ? -21.074 12.058 24.337 1.00 93.69 174 GLU A CA 1
ATOM 1295 C C . GLU A 1 174 ? -21.756 11.205 25.406 1.00 93.69 174 GLU A C 1
ATOM 1297 O O . GLU A 1 174 ? -21.873 11.629 26.557 1.00 93.69 174 GLU A O 1
ATOM 1302 N N . GLU A 1 175 ? -22.238 10.031 25.023 1.00 96.06 175 GLU A N 1
ATOM 1303 C CA . GLU A 1 175 ? -22.915 9.094 25.917 1.00 96.06 175 GLU A CA 1
ATOM 1304 C C . GLU A 1 175 ? -22.226 7.735 25.828 1.00 96.06 175 GLU A C 1
ATOM 1306 O O . GLU A 1 175 ? -21.813 7.317 24.749 1.00 96.06 175 GLU A O 1
ATOM 1311 N N . THR A 1 176 ? -22.077 7.043 26.958 1.00 95.88 176 THR A N 1
ATOM 1312 C CA . THR A 1 176 ? -21.521 5.685 26.995 1.00 95.88 176 THR A CA 1
ATOM 1313 C C . THR A 1 176 ? -22.538 4.725 27.583 1.00 95.88 176 THR A C 1
ATOM 1315 O O . THR A 1 176 ? -22.980 4.896 28.718 1.00 95.88 176 THR A O 1
ATOM 1318 N N . LEU A 1 177 ? -22.869 3.696 26.814 1.00 93.75 177 LEU A N 1
ATOM 1319 C CA . LEU A 1 177 ? -23.763 2.617 27.201 1.00 93.75 177 LEU A CA 1
ATOM 1320 C C . LEU A 1 177 ? -22.964 1.353 27.528 1.00 93.75 177 LEU A C 1
ATOM 1322 O O . LEU A 1 177 ? -21.931 1.088 26.916 1.00 93.75 177 LEU A O 1
ATOM 1326 N N . GLN A 1 178 ? -23.474 0.554 28.463 1.00 93.19 178 GLN A N 1
ATOM 1327 C CA . GLN A 1 178 ? -23.017 -0.822 28.672 1.00 93.19 178 GLN A CA 1
ATOM 1328 C C . GLN A 1 178 ? -23.748 -1.763 27.712 1.00 93.19 178 GLN A C 1
ATOM 1330 O O . GLN A 1 178 ? -24.964 -1.636 27.545 1.00 93.19 178 GLN A O 1
ATOM 1335 N N . VAL A 1 179 ? -23.004 -2.691 27.110 1.00 91.75 179 VAL A N 1
ATOM 1336 C CA . VAL A 1 179 ? -23.488 -3.651 26.111 1.00 91.75 179 VAL A CA 1
ATOM 1337 C C . VAL A 1 179 ? -23.414 -5.062 26.682 1.00 91.75 179 VAL A C 1
ATOM 1339 O O . VAL A 1 179 ? -22.348 -5.540 27.072 1.00 91.75 179 VAL A O 1
ATOM 1342 N N . GLU A 1 180 ? -24.547 -5.754 26.707 1.00 90.81 180 GLU A N 1
ATOM 1343 C CA . GLU A 1 180 ? -24.656 -7.114 27.232 1.00 90.81 180 GLU A CA 1
ATOM 1344 C C . GLU A 1 180 ? -24.834 -8.143 26.105 1.00 90.81 180 GLU A C 1
ATOM 1346 O O . GLU A 1 180 ? -25.427 -7.840 25.066 1.00 90.81 180 GLU A O 1
ATOM 1351 N N . PRO A 1 181 ? -24.330 -9.381 26.269 1.00 89.19 181 PRO A N 1
ATOM 1352 C CA . PRO A 1 181 ? -24.633 -10.470 25.348 1.00 89.19 181 PRO A CA 1
ATOM 1353 C C . PRO A 1 181 ? -26.146 -10.648 25.128 1.00 89.19 181 PRO A C 1
ATOM 1355 O O . PRO A 1 181 ? -26.929 -10.734 26.065 1.00 89.19 181 PRO A O 1
ATOM 1358 N N . GLY A 1 182 ? -26.546 -10.740 23.867 1.00 89.19 182 GLY A N 1
ATOM 1359 C CA . GLY A 1 182 ? -27.922 -10.748 23.391 1.00 89.19 182 GLY A CA 1
ATOM 1360 C C . GLY A 1 182 ? -28.466 -9.371 22.996 1.00 89.19 182 GLY A C 1
ATOM 1361 O O . GLY A 1 182 ? -29.505 -9.339 22.340 1.00 89.19 182 GLY A O 1
ATOM 1362 N N . ASP A 1 183 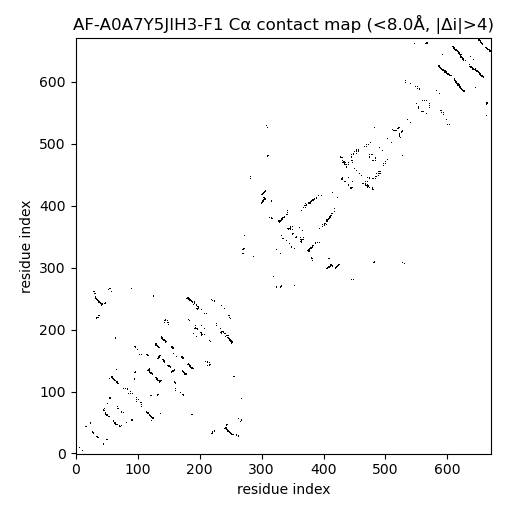? -27.811 -8.262 23.357 1.00 94.44 183 ASP A N 1
ATOM 1363 C CA . ASP A 1 183 ? -28.293 -6.925 23.004 1.00 94.44 183 ASP A CA 1
ATOM 1364 C C . ASP A 1 183 ? -28.320 -6.727 21.480 1.00 94.44 183 ASP A C 1
ATOM 1366 O O . ASP A 1 183 ? -27.380 -7.088 20.761 1.00 94.44 183 ASP A O 1
ATOM 1370 N N . VAL A 1 184 ? -29.407 -6.119 20.998 1.00 95.75 184 VAL A N 1
ATOM 1371 C CA . VAL A 1 184 ? -29.592 -5.740 19.591 1.00 95.75 184 VAL A CA 1
ATOM 1372 C C . VAL A 1 184 ? -29.620 -4.222 19.500 1.00 95.75 184 VAL A C 1
ATOM 1374 O O . VAL A 1 184 ? -30.440 -3.568 20.141 1.00 95.75 184 VAL A O 1
ATOM 1377 N N . MET A 1 185 ? -28.714 -3.676 18.701 1.00 96.50 185 MET A N 1
ATOM 1378 C CA . MET A 1 185 ? -28.527 -2.255 18.439 1.00 96.50 185 MET A CA 1
ATOM 1379 C C . MET A 1 185 ? -28.984 -1.951 17.013 1.00 96.50 185 MET A C 1
ATOM 1381 O O . MET A 1 185 ? -28.568 -2.627 16.071 1.00 96.50 185 MET A O 1
ATOM 1385 N N . LEU A 1 186 ? -29.821 -0.932 16.857 1.00 97.44 186 LEU A N 1
ATOM 1386 C CA . LEU A 1 186 ? -30.354 -0.480 15.580 1.00 97.44 186 LEU A CA 1
ATOM 1387 C C . LEU A 1 186 ? -29.997 0.990 15.366 1.00 97.44 186 LEU A C 1
ATOM 1389 O O . LEU A 1 186 ? -30.438 1.862 16.119 1.00 97.44 186 LEU A O 1
ATOM 1393 N N . LEU A 1 187 ? -29.234 1.238 14.306 1.00 97.69 187 LEU A N 1
ATOM 1394 C CA . LEU A 1 187 ? -29.050 2.551 13.709 1.00 97.69 187 LEU A CA 1
ATOM 1395 C C . LEU A 1 187 ? -29.865 2.616 12.416 1.00 97.69 187 LEU A C 1
ATOM 1397 O O . LEU A 1 187 ? -29.964 1.624 11.691 1.00 97.69 187 LEU A O 1
ATOM 1401 N N . TYR A 1 188 ? -30.463 3.765 12.143 1.00 97.25 188 TYR A N 1
ATOM 1402 C CA . TYR A 1 188 ? -31.356 3.960 11.007 1.00 97.25 188 TYR A CA 1
ATOM 1403 C C . TYR A 1 188 ? -31.329 5.415 10.556 1.00 97.25 188 TYR A C 1
ATOM 1405 O O . TYR A 1 188 ? -30.894 6.277 11.317 1.00 97.25 188 TYR A O 1
ATOM 1413 N N . THR A 1 189 ? -31.789 5.658 9.336 1.00 95.56 189 THR A N 1
ATOM 1414 C CA . THR A 1 189 ? -31.983 6.998 8.774 1.00 95.56 189 THR A CA 1
ATOM 1415 C C . THR A 1 189 ? -33.452 7.397 8.851 1.00 95.56 189 THR A C 1
ATOM 1417 O O . THR A 1 189 ? -34.333 6.549 9.034 1.00 95.56 189 THR A O 1
ATOM 1420 N N . ASP A 1 190 ? -33.723 8.694 8.781 1.00 93.00 190 ASP A N 1
ATOM 1421 C CA . ASP A 1 190 ? -35.070 9.266 8.870 1.00 93.00 190 ASP A CA 1
ATOM 1422 C C . ASP A 1 190 ? -36.006 8.726 7.791 1.00 93.00 190 ASP A C 1
ATOM 1424 O O . ASP A 1 190 ? -37.166 8.465 8.100 1.00 93.00 190 ASP A O 1
ATOM 1428 N N . GLY A 1 191 ? -35.508 8.383 6.601 1.00 91.62 191 GLY A N 1
ATOM 1429 C CA . GLY A 1 191 ? -36.315 7.706 5.586 1.00 91.62 191 GLY A CA 1
ATOM 1430 C C . GLY A 1 191 ? -36.962 6.391 6.051 1.00 91.62 191 GLY A C 1
ATOM 1431 O O . GLY A 1 191 ? -37.963 5.967 5.477 1.00 91.62 191 GLY A O 1
ATOM 1432 N N . VAL A 1 192 ? -36.497 5.761 7.139 1.00 94.69 192 VAL A N 1
ATOM 1433 C CA . VAL A 1 192 ? -37.203 4.648 7.806 1.00 94.69 192 VAL A CA 1
ATOM 1434 C C . VAL A 1 192 ? -38.391 5.150 8.631 1.00 94.69 192 VAL A C 1
ATOM 1436 O O . VAL A 1 192 ? -39.509 4.656 8.473 1.00 94.69 192 VAL A O 1
ATOM 1439 N N . SER A 1 193 ? -38.157 6.086 9.552 1.00 93.81 193 SER A N 1
ATOM 1440 C CA . SER A 1 193 ? -39.177 6.580 10.487 1.00 93.81 193 SER A CA 1
ATOM 1441 C C . SER A 1 193 ? -40.215 7.468 9.808 1.00 93.81 193 SER A C 1
ATOM 1443 O O . SER A 1 193 ? -41.387 7.405 10.167 1.00 93.81 193 SER A O 1
ATOM 1445 N N . GLU A 1 194 ? -39.812 8.236 8.805 1.00 94.62 194 GLU A N 1
ATOM 1446 C CA . GLU A 1 194 ? -40.646 9.169 8.046 1.00 94.62 194 GLU A CA 1
ATOM 1447 C C . GLU A 1 194 ? -41.267 8.514 6.802 1.00 94.62 194 GLU A C 1
ATOM 1449 O O . GLU A 1 194 ? -42.011 9.156 6.066 1.00 94.62 194 GLU A O 1
ATOM 1454 N N . THR A 1 195 ? -41.050 7.206 6.575 1.00 94.00 195 THR A N 1
ATOM 1455 C CA . THR A 1 195 ? -41.744 6.478 5.500 1.00 94.00 195 THR A CA 1
ATOM 1456 C C . THR A 1 195 ? -43.258 6.644 5.652 1.00 94.00 195 THR A C 1
ATOM 1458 O O . THR A 1 195 ? -43.855 6.134 6.604 1.00 94.00 195 THR A O 1
ATOM 1461 N N . ALA A 1 196 ? -43.883 7.304 4.677 1.00 93.75 196 ALA A N 1
ATOM 1462 C CA . ALA A 1 196 ? -45.314 7.560 4.654 1.00 93.75 196 ALA A CA 1
ATOM 1463 C C . ALA A 1 196 ? -46.099 6.465 3.910 1.00 93.75 196 ALA A C 1
ATOM 1465 O O . ALA A 1 196 ? -45.680 5.945 2.872 1.00 93.75 196 ALA A O 1
ATOM 1466 N N . ASN A 1 197 ? -47.283 6.127 4.419 1.00 93.44 197 ASN A N 1
ATOM 1467 C CA . ASN A 1 197 ? -48.246 5.279 3.716 1.00 93.44 197 ASN A CA 1
ATOM 1468 C C . ASN A 1 197 ? -49.170 6.100 2.789 1.00 93.44 197 ASN A C 1
ATOM 1470 O O . ASN A 1 197 ? -49.094 7.326 2.709 1.00 93.44 197 ASN A O 1
ATOM 1474 N N . ALA A 1 198 ? -50.106 5.436 2.102 1.00 92.00 198 ALA A N 1
ATOM 1475 C CA . ALA A 1 198 ? -51.060 6.104 1.203 1.00 92.00 198 ALA A CA 1
ATOM 1476 C C . ALA A 1 198 ? -51.970 7.145 1.897 1.00 92.00 198 ALA A C 1
ATOM 1478 O O . ALA A 1 198 ? -52.516 8.020 1.226 1.00 92.00 198 ALA A O 1
ATOM 1479 N N . ALA A 1 199 ? -52.134 7.061 3.221 1.00 93.19 199 ALA A N 1
ATOM 1480 C CA . ALA A 1 199 ? -52.868 8.029 4.034 1.00 93.19 199 ALA A CA 1
ATOM 1481 C C . ALA A 1 199 ? -51.979 9.173 4.566 1.00 93.19 199 ALA A C 1
ATOM 1483 O O . ALA A 1 199 ? -52.479 10.024 5.299 1.00 93.19 199 ALA A O 1
ATOM 1484 N N . ARG A 1 200 ? -50.694 9.222 4.177 1.00 90.50 200 ARG A N 1
ATOM 1485 C CA . ARG A 1 200 ? -49.665 10.140 4.698 1.00 90.50 200 ARG A CA 1
ATOM 1486 C C . ARG A 1 200 ? -49.421 10.009 6.202 1.00 90.50 200 ARG A C 1
ATOM 1488 O O . ARG A 1 200 ? -49.028 10.968 6.854 1.00 90.50 200 ARG A O 1
ATOM 1495 N N . GLU A 1 201 ? -49.666 8.826 6.755 1.00 94.19 201 GLU A N 1
ATOM 1496 C CA . GLU A 1 201 ? -49.194 8.496 8.096 1.00 94.19 201 GLU A CA 1
ATOM 1497 C C . GLU A 1 201 ? -47.764 7.970 7.988 1.00 94.19 201 GLU A C 1
ATOM 1499 O O . GLU A 1 201 ? -47.496 7.100 7.159 1.00 94.19 201 GLU A O 1
ATOM 1504 N N . GLU A 1 202 ? -46.871 8.460 8.839 1.00 95.19 202 GLU A N 1
ATOM 1505 C CA . GLU A 1 202 ? -45.480 8.008 8.923 1.00 95.19 202 GLU A CA 1
ATOM 1506 C C . GLU A 1 202 ? -45.366 6.679 9.682 1.00 95.19 202 GLU A C 1
ATOM 1508 O O . GLU A 1 202 ? -46.228 6.329 10.501 1.00 95.19 202 GLU A O 1
ATOM 1513 N N . PHE A 1 203 ? -44.292 5.922 9.438 1.00 94.69 203 PHE A N 1
ATOM 1514 C CA . PHE A 1 203 ? -44.007 4.700 10.187 1.00 94.69 203 PHE A CA 1
ATOM 1515 C C . PHE A 1 203 ? -43.722 5.016 11.661 1.00 94.69 203 PHE A C 1
ATOM 1517 O O . PHE A 1 203 ? -44.231 4.314 12.530 1.00 94.69 203 PHE A O 1
ATOM 1524 N N . THR A 1 204 ? -43.058 6.139 11.943 1.00 95.31 204 THR A N 1
ATOM 1525 C CA . THR A 1 204 ? -42.633 6.677 13.247 1.00 95.31 204 THR A CA 1
ATOM 1526 C C . THR A 1 204 ? -41.549 5.868 13.963 1.00 95.31 204 THR A C 1
ATOM 1528 O O . THR A 1 204 ? -41.494 4.637 13.889 1.00 95.31 204 THR A O 1
ATOM 1531 N N . GLU A 1 205 ? -40.729 6.559 14.764 1.00 93.06 205 GLU A N 1
ATOM 1532 C CA . GLU A 1 205 ? -39.755 5.918 15.662 1.00 93.06 205 GLU A CA 1
ATOM 1533 C C . GLU A 1 205 ? -40.430 4.962 16.661 1.00 93.06 205 GLU A C 1
ATOM 1535 O O . GLU A 1 205 ? -39.860 3.933 17.023 1.00 93.06 205 GLU A O 1
ATOM 1540 N N . GLN A 1 206 ? -41.665 5.258 17.088 1.00 93.25 206 GLN A N 1
ATOM 1541 C CA . GLN A 1 206 ? -42.392 4.428 18.049 1.00 93.25 206 GLN A CA 1
ATOM 1542 C C . GLN A 1 206 ? -42.715 3.041 17.476 1.00 93.25 206 GLN A C 1
ATOM 1544 O O . GLN A 1 206 ? -42.475 2.033 18.147 1.00 93.25 206 GLN A O 1
ATOM 1549 N N . ARG A 1 207 ? -43.214 2.950 16.233 1.00 94.50 207 ARG A N 1
ATOM 1550 C CA . ARG A 1 207 ? -43.464 1.635 15.616 1.00 94.50 207 ARG A CA 1
ATOM 1551 C C . ARG A 1 207 ? -42.160 0.905 15.331 1.00 94.50 207 ARG A C 1
ATOM 1553 O O . ARG A 1 207 ? -42.109 -0.313 15.504 1.00 94.50 207 ARG A O 1
ATOM 1560 N N . LEU A 1 208 ? -41.099 1.621 14.955 1.00 95.44 208 LEU A N 1
ATOM 1561 C CA . LEU A 1 208 ? -39.774 1.030 14.765 1.00 95.44 208 LEU A CA 1
ATOM 1562 C C . LEU A 1 208 ? -39.252 0.394 16.063 1.00 95.44 208 LEU A C 1
ATOM 1564 O O . LEU A 1 208 ? -38.852 -0.770 16.072 1.00 95.44 208 LEU A O 1
ATOM 1568 N N . ALA A 1 209 ? -39.353 1.119 17.175 1.00 93.88 209 ALA A N 1
ATOM 1569 C CA . ALA A 1 209 ? -39.025 0.658 18.518 1.00 93.88 209 ALA A CA 1
ATOM 1570 C C . ALA A 1 209 ? -39.830 -0.585 18.946 1.00 93.88 209 ALA A C 1
ATOM 1572 O O . ALA A 1 209 ? -39.264 -1.558 19.455 1.00 93.88 209 ALA A O 1
ATOM 1573 N N . GLU A 1 210 ? -41.147 -0.587 18.722 1.00 93.75 210 GLU A N 1
ATOM 1574 C CA . GLU A 1 210 ? -42.011 -1.739 19.011 1.00 93.75 210 GLU A CA 1
ATOM 1575 C C . GLU A 1 210 ? -41.636 -2.966 18.169 1.00 93.75 210 GLU A C 1
ATOM 1577 O O . GLU A 1 210 ? -41.634 -4.096 18.666 1.00 93.75 210 GLU A O 1
ATOM 1582 N N . SER A 1 211 ? -41.279 -2.744 16.908 1.00 94.44 211 SER A N 1
ATOM 1583 C CA . SER A 1 211 ? -40.891 -3.796 15.968 1.00 94.44 211 SER A CA 1
ATOM 1584 C C . SER A 1 211 ? -39.538 -4.398 16.341 1.00 94.44 211 SER A C 1
ATOM 1586 O O . SER A 1 211 ? -39.422 -5.620 16.455 1.00 94.44 211 SER A O 1
ATOM 1588 N N . LEU A 1 212 ? -38.549 -3.565 16.680 1.00 94.44 212 LEU A N 1
ATOM 1589 C CA . LEU A 1 212 ? -37.262 -4.018 17.208 1.00 94.44 212 LEU A CA 1
ATOM 1590 C C . LEU A 1 212 ? -37.442 -4.839 18.493 1.00 94.44 212 LEU A C 1
ATOM 1592 O O . LEU A 1 212 ? -36.840 -5.901 18.641 1.00 94.44 212 LEU A O 1
ATOM 1596 N N . LYS A 1 213 ? -38.333 -4.412 19.398 1.00 92.88 213 LYS A N 1
ATOM 1597 C CA . LYS A 1 213 ? -38.645 -5.159 20.625 1.00 92.88 213 LYS A CA 1
ATOM 1598 C C . LYS A 1 213 ? -39.195 -6.558 20.328 1.00 92.88 213 LYS A C 1
ATOM 1600 O O . LYS A 1 213 ? -38.733 -7.525 20.942 1.00 92.88 213 LYS A O 1
ATOM 1605 N N . ARG A 1 214 ? -40.123 -6.692 19.368 1.00 92.50 214 ARG A N 1
ATOM 1606 C CA . ARG A 1 214 ? -40.646 -8.001 18.913 1.00 92.50 214 ARG A CA 1
ATOM 1607 C C . ARG A 1 214 ? -39.555 -8.879 18.300 1.00 92.50 214 ARG A C 1
ATOM 1609 O O . ARG A 1 214 ? -39.574 -10.092 18.486 1.00 92.50 214 ARG A O 1
ATOM 1616 N N . LEU A 1 215 ? -38.612 -8.267 17.587 1.00 92.25 215 LEU A N 1
ATOM 1617 C CA . LEU A 1 215 ? -37.538 -8.949 16.865 1.00 92.25 215 LEU A CA 1
ATOM 1618 C C . LEU A 1 215 ? -36.253 -9.129 17.689 1.00 92.25 215 LEU A C 1
ATOM 1620 O O . LEU A 1 215 ? -35.293 -9.694 17.180 1.00 92.25 215 LEU A O 1
ATOM 1624 N N . SER A 1 216 ? -36.239 -8.730 18.964 1.00 88.12 216 SER A N 1
A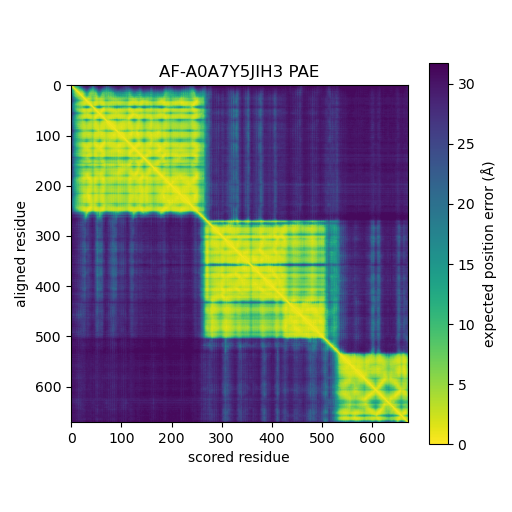TOM 1625 C CA . SER A 1 216 ? -35.055 -8.745 19.846 1.00 88.12 216 SER A CA 1
ATOM 1626 C C . SER A 1 216 ? -34.351 -10.103 19.982 1.00 88.12 216 SER A C 1
ATOM 1628 O O . SER A 1 216 ? -33.184 -10.156 20.351 1.00 88.12 216 SER A O 1
ATOM 1630 N N . GLN A 1 217 ? -35.038 -11.209 19.683 1.00 88.44 217 GLN A N 1
ATOM 1631 C CA . GLN A 1 217 ? -34.465 -12.559 19.726 1.00 88.44 217 GLN A CA 1
ATOM 1632 C C . GLN A 1 217 ? -33.992 -13.078 18.359 1.00 88.44 217 GLN A C 1
ATOM 1634 O O . GLN A 1 217 ? -33.339 -14.121 18.308 1.00 88.44 217 GLN A O 1
ATOM 1639 N N . ALA A 1 218 ? -34.272 -12.371 17.263 1.00 91.94 218 ALA A N 1
ATOM 1640 C CA . ALA A 1 218 ? -33.886 -12.756 15.906 1.00 91.94 218 ALA A CA 1
ATOM 1641 C C . ALA A 1 218 ? -32.438 -12.350 15.578 1.00 91.94 218 ALA A C 1
ATOM 1643 O O . ALA A 1 218 ? -31.875 -11.443 16.195 1.00 91.94 218 ALA A O 1
ATOM 1644 N N . THR A 1 219 ? -31.802 -13.037 14.630 1.00 93.12 219 THR A N 1
ATOM 1645 C CA . THR A 1 219 ? -30.435 -12.692 14.181 1.00 93.12 219 THR A CA 1
ATOM 1646 C C . THR A 1 219 ? -30.384 -11.277 13.601 1.00 93.12 219 THR A C 1
ATOM 1648 O O . THR A 1 219 ? -31.402 -10.768 13.129 1.00 93.12 219 THR A O 1
ATOM 1651 N N . ALA A 1 220 ? -29.209 -10.633 13.575 1.00 93.81 220 ALA A N 1
ATOM 1652 C CA . ALA A 1 220 ? -29.093 -9.263 13.048 1.00 93.81 220 ALA A CA 1
ATOM 1653 C C . ALA A 1 220 ? -29.645 -9.148 11.614 1.00 93.81 220 ALA A C 1
ATOM 1655 O O . ALA A 1 220 ? -30.323 -8.182 11.264 1.00 93.81 220 ALA A O 1
ATOM 1656 N N . ARG A 1 221 ? -29.409 -10.185 10.801 1.00 93.94 221 ARG A N 1
ATOM 1657 C CA . ARG A 1 221 ? -29.922 -10.291 9.433 1.00 93.94 221 ARG A CA 1
ATOM 1658 C C . ARG A 1 221 ? -31.445 -10.376 9.383 1.00 93.94 221 ARG A C 1
ATOM 1660 O O . ARG A 1 221 ? -32.057 -9.642 8.618 1.00 93.94 221 ARG A O 1
ATOM 1667 N N . GLU A 1 222 ? -32.052 -11.240 10.192 1.00 94.94 222 GLU A N 1
ATOM 1668 C CA . GLU A 1 222 ? -33.512 -11.366 10.241 1.00 94.94 222 GLU A CA 1
ATOM 1669 C C . GLU A 1 222 ? -34.180 -10.091 10.749 1.00 94.94 222 GLU A C 1
ATOM 1671 O O . GLU A 1 222 ? -35.240 -9.731 10.248 1.00 94.94 222 GLU A O 1
ATOM 1676 N N . VAL A 1 223 ? -33.574 -9.404 11.723 1.00 95.69 223 VAL A N 1
ATOM 1677 C CA . VAL A 1 223 ? -34.058 -8.101 12.196 1.00 95.69 223 VAL A CA 1
ATOM 1678 C C . VAL A 1 223 ? -34.060 -7.104 11.038 1.00 95.69 223 VAL A C 1
ATOM 1680 O O . VAL A 1 223 ? -35.094 -6.503 10.769 1.00 95.69 223 VAL A O 1
ATOM 1683 N N . ALA A 1 224 ? -32.941 -6.970 10.319 1.00 95.00 224 ALA A N 1
ATOM 1684 C CA . ALA A 1 224 ? -32.828 -6.036 9.202 1.00 95.00 224 ALA A CA 1
ATOM 1685 C C . ALA A 1 224 ? -33.821 -6.356 8.066 1.00 95.00 224 ALA A C 1
ATOM 1687 O O . ALA A 1 224 ? -34.537 -5.470 7.607 1.00 95.00 224 ALA A O 1
ATOM 1688 N N . GLU A 1 225 ? -33.914 -7.625 7.650 1.00 94.50 225 GLU A N 1
ATOM 1689 C CA . GLU A 1 225 ? -34.819 -8.069 6.579 1.00 94.50 225 GLU A CA 1
ATOM 1690 C C . GLU A 1 225 ? -36.301 -7.909 6.965 1.00 94.50 225 GLU A C 1
ATOM 1692 O O . GLU A 1 225 ? -37.113 -7.492 6.140 1.00 94.50 225 GLU A O 1
ATOM 1697 N N . ARG A 1 226 ? -36.675 -8.211 8.216 1.00 95.94 226 ARG A N 1
ATOM 1698 C CA . ARG A 1 226 ? -38.070 -8.100 8.672 1.00 95.94 226 ARG A CA 1
ATOM 1699 C C . ARG A 1 226 ? -38.488 -6.661 8.935 1.00 95.94 226 ARG A C 1
ATOM 1701 O O . ARG A 1 226 ? -39.607 -6.316 8.580 1.00 95.94 226 ARG A O 1
ATOM 1708 N N . LEU A 1 227 ? -37.617 -5.826 9.509 1.00 96.44 227 LEU A N 1
ATOM 1709 C CA . LEU A 1 227 ? -37.904 -4.397 9.675 1.00 96.44 227 LEU A CA 1
ATOM 1710 C C . LEU A 1 227 ? -38.094 -3.721 8.320 1.00 96.44 227 LEU A C 1
ATOM 1712 O O . LEU A 1 227 ? -39.063 -2.993 8.138 1.00 96.44 227 LEU A O 1
ATOM 1716 N N . GLU A 1 228 ? -37.229 -4.019 7.350 1.00 95.25 228 GLU A N 1
ATOM 1717 C CA . GLU A 1 228 ? -37.399 -3.533 5.983 1.00 95.25 228 GLU A CA 1
ATOM 1718 C C . GLU A 1 228 ? -38.743 -3.981 5.396 1.00 95.25 228 GLU A C 1
ATOM 1720 O O . GLU A 1 228 ? -39.488 -3.160 4.868 1.00 95.25 228 GLU A O 1
ATOM 1725 N N . ALA A 1 229 ? -39.097 -5.261 5.540 1.00 94.56 229 ALA A N 1
ATOM 1726 C CA . ALA A 1 229 ? -40.373 -5.774 5.055 1.00 94.56 229 ALA A CA 1
ATOM 1727 C C . ALA A 1 229 ? -41.586 -5.122 5.746 1.00 94.56 229 ALA A C 1
ATOM 1729 O O . ALA A 1 229 ? -42.590 -4.872 5.083 1.00 94.56 229 ALA A O 1
ATOM 1730 N N . GLU A 1 230 ? -41.511 -4.829 7.049 1.00 96.50 230 GLU A N 1
ATOM 1731 C CA . GLU A 1 230 ? -42.561 -4.115 7.789 1.00 96.50 230 GLU A CA 1
ATOM 1732 C C . GLU A 1 230 ? -42.713 -2.666 7.296 1.00 96.50 230 GLU A C 1
ATOM 1734 O O . GLU A 1 230 ? -43.839 -2.225 7.057 1.00 96.50 230 GLU A O 1
ATOM 1739 N N . VAL A 1 231 ? -41.603 -1.959 7.055 1.00 95.25 231 VAL A N 1
ATOM 1740 C CA . VAL A 1 231 ? -41.594 -0.600 6.483 1.00 95.25 231 VAL A CA 1
ATOM 1741 C C . VAL A 1 231 ? -42.165 -0.606 5.061 1.00 95.25 231 VAL A C 1
ATOM 1743 O O . VAL A 1 231 ? -43.047 0.190 4.736 1.00 95.25 231 VAL A O 1
ATOM 1746 N N . ALA A 1 232 ? -41.746 -1.551 4.216 1.00 93.38 232 ALA A N 1
ATOM 1747 C CA . ALA A 1 232 ? -42.262 -1.695 2.856 1.00 93.38 232 ALA A CA 1
ATOM 1748 C C . ALA A 1 232 ? -43.756 -2.060 2.827 1.00 93.38 232 ALA A C 1
ATOM 1750 O O . ALA A 1 232 ? -44.509 -1.531 2.006 1.00 93.38 232 ALA A O 1
ATOM 1751 N N . ALA A 1 233 ? -44.202 -2.941 3.728 1.00 95.19 233 ALA A N 1
ATOM 1752 C CA . ALA A 1 233 ? -45.609 -3.305 3.863 1.00 95.19 233 ALA A CA 1
ATOM 1753 C C . ALA A 1 233 ? -46.458 -2.123 4.348 1.00 95.19 233 ALA A C 1
ATOM 1755 O O . ALA A 1 233 ? -47.564 -1.929 3.846 1.00 95.19 233 ALA A O 1
ATOM 1756 N N . PHE A 1 234 ? -45.934 -1.321 5.279 1.00 95.31 234 PHE A N 1
ATOM 1757 C CA . PHE A 1 234 ? -46.592 -0.113 5.762 1.00 95.31 234 PHE A CA 1
ATOM 1758 C C . PHE A 1 234 ? -46.737 0.943 4.660 1.00 95.31 234 PHE A C 1
ATOM 1760 O O . PHE A 1 234 ? -47.832 1.471 4.461 1.00 95.31 234 PHE A O 1
ATOM 1767 N N . ARG A 1 235 ? -45.668 1.197 3.892 1.00 94.94 235 ARG A N 1
ATOM 1768 C CA . ARG A 1 235 ? -45.692 2.098 2.728 1.00 94.94 235 ARG A CA 1
ATOM 1769 C C . ARG A 1 235 ? -46.721 1.654 1.685 1.00 94.94 235 ARG A C 1
ATOM 1771 O O . ARG A 1 235 ? -47.423 2.471 1.084 1.00 94.94 235 ARG A O 1
ATOM 1778 N N . GLY A 1 236 ? -46.807 0.346 1.445 1.00 92.88 236 GLY A N 1
ATOM 1779 C CA . GLY A 1 236 ? -47.666 -0.230 0.418 1.00 92.88 236 GLY A CA 1
ATOM 1780 C C . GLY A 1 236 ? -47.269 0.259 -0.978 1.00 92.88 236 GLY A C 1
ATOM 1781 O O . GLY A 1 236 ? -46.142 0.051 -1.423 1.00 92.88 236 GLY A O 1
ATOM 1782 N N . GLN A 1 237 ? -48.206 0.899 -1.681 1.00 90.62 237 GLN A N 1
ATOM 1783 C CA . GLN A 1 237 ? -47.990 1.438 -3.033 1.00 90.62 237 GLN A CA 1
ATOM 1784 C C . GLN A 1 237 ? -47.587 2.921 -3.054 1.00 90.62 237 GLN A C 1
ATOM 1786 O O . GLN A 1 237 ? -47.422 3.476 -4.140 1.00 90.62 237 GLN A O 1
ATOM 1791 N N . ALA A 1 238 ? -47.450 3.573 -1.893 1.00 90.31 238 ALA A N 1
ATOM 1792 C CA . ALA A 1 238 ? -46.969 4.950 -1.841 1.00 90.31 238 ALA A CA 1
ATOM 1793 C C . ALA A 1 238 ? -45.525 5.041 -2.387 1.00 90.31 238 ALA A C 1
ATOM 1795 O O . ALA A 1 238 ? -44.754 4.081 -2.237 1.00 90.31 238 ALA A O 1
ATOM 1796 N N . PRO A 1 239 ? -45.160 6.150 -3.060 1.00 87.31 239 PRO A N 1
ATOM 1797 C CA . PRO A 1 239 ? -43.792 6.357 -3.520 1.00 87.31 239 PRO A CA 1
ATOM 1798 C C . PRO A 1 239 ? -42.828 6.397 -2.330 1.00 87.31 239 PRO A C 1
ATOM 1800 O O . PRO A 1 239 ? -43.201 6.781 -1.225 1.00 87.31 239 PRO A O 1
ATOM 1803 N N . GLN A 1 240 ? -41.587 5.971 -2.558 1.00 87.31 240 GLN A N 1
ATOM 1804 C CA . GLN A 1 240 ? -40.512 6.233 -1.607 1.00 87.31 240 GLN A CA 1
ATOM 1805 C C . GLN A 1 240 ? -40.139 7.710 -1.724 1.00 87.31 240 GLN A C 1
ATOM 1807 O O . GLN A 1 240 ? -39.968 8.184 -2.845 1.00 87.31 240 GLN A O 1
ATOM 1812 N N . GLU A 1 241 ? -40.071 8.414 -0.599 1.00 85.25 241 GLU A N 1
ATOM 1813 C CA . GLU A 1 241 ? -39.736 9.842 -0.572 1.00 85.25 241 GLU A CA 1
ATOM 1814 C C . GLU A 1 241 ? -38.260 10.063 -0.224 1.00 85.25 241 GLU A C 1
ATOM 1816 O O . GLU A 1 241 ? -37.656 10.981 -0.770 1.00 85.25 241 GLU A O 1
ATOM 1821 N N . ASP A 1 242 ? -37.659 9.160 0.558 1.00 87.31 242 ASP A N 1
ATOM 1822 C CA . ASP A 1 242 ? -36.269 9.268 1.001 1.00 87.31 242 ASP A CA 1
ATOM 1823 C C . ASP A 1 242 ? -35.538 7.917 1.057 1.00 87.31 242 ASP A C 1
ATOM 1825 O O . ASP A 1 242 ? -36.150 6.848 0.933 1.00 87.31 242 ASP A O 1
ATOM 1829 N N . ASP A 1 243 ? -34.215 7.948 1.164 1.00 88.62 243 ASP A N 1
ATOM 1830 C CA . ASP A 1 243 ? -33.370 6.770 1.283 1.00 88.62 243 ASP A CA 1
ATOM 1831 C C . ASP A 1 243 ? -33.683 5.981 2.561 1.00 88.62 243 ASP A C 1
ATOM 1833 O O . ASP A 1 243 ? -33.915 6.518 3.636 1.00 88.62 243 ASP A O 1
ATOM 1837 N N . VAL A 1 244 ? -33.707 4.654 2.447 1.00 91.12 244 VAL A N 1
ATOM 1838 C CA . VAL A 1 244 ? -33.996 3.770 3.579 1.00 91.12 244 VAL A CA 1
ATOM 1839 C C . VAL A 1 244 ? -32.732 3.008 3.936 1.00 91.12 244 VAL A C 1
ATOM 1841 O O . VAL A 1 244 ? -32.336 2.078 3.219 1.00 91.12 244 VAL A O 1
ATOM 1844 N N . THR A 1 245 ? -32.134 3.360 5.074 1.00 94.06 245 THR A N 1
ATOM 1845 C CA . THR A 1 245 ? -30.929 2.705 5.586 1.00 94.06 245 THR A CA 1
ATOM 1846 C C . THR A 1 245 ? -31.140 2.164 6.993 1.00 94.06 245 THR A C 1
ATOM 1848 O O . THR A 1 245 ? -31.566 2.867 7.905 1.00 94.06 245 THR A O 1
ATOM 1851 N N . LEU A 1 246 ? -30.809 0.886 7.181 1.00 96.25 246 LEU A N 1
ATOM 1852 C CA . LEU A 1 246 ? -30.811 0.201 8.474 1.00 96.25 246 LEU A CA 1
ATOM 1853 C C . LEU A 1 246 ? -29.438 -0.428 8.696 1.00 96.25 246 LEU A C 1
ATOM 1855 O O . LEU A 1 246 ? -28.936 -1.135 7.823 1.00 96.25 246 LEU A O 1
ATOM 1859 N N . LEU A 1 247 ? -28.868 -0.245 9.883 1.00 96.75 247 LEU A N 1
ATOM 1860 C CA . LEU A 1 247 ? -27.669 -0.937 10.342 1.00 96.75 247 LEU A CA 1
ATOM 1861 C C . LEU A 1 247 ? -27.962 -1.598 11.691 1.00 96.75 247 LEU A C 1
ATOM 1863 O O . LEU A 1 247 ? -28.190 -0.932 12.700 1.00 96.75 247 LEU A O 1
ATOM 1867 N N . VAL A 1 248 ? -27.950 -2.927 11.696 1.00 96.88 248 VAL A N 1
ATOM 1868 C CA . VAL A 1 248 ? -28.267 -3.756 12.858 1.00 96.88 248 VAL A CA 1
ATOM 1869 C C . VAL A 1 248 ? -27.005 -4.444 13.349 1.00 96.88 248 VAL A C 1
ATOM 1871 O O . VAL A 1 248 ? -26.320 -5.120 12.578 1.00 96.88 248 VAL A O 1
ATOM 1874 N N . LEU A 1 249 ? -26.729 -4.319 14.645 1.00 95.25 249 LEU A N 1
ATOM 1875 C CA . LEU A 1 249 ? -25.665 -5.042 15.325 1.00 95.25 249 LEU A CA 1
ATOM 1876 C C . LEU A 1 249 ? -26.256 -5.870 16.463 1.00 95.25 249 LEU A C 1
ATOM 1878 O O . LEU A 1 249 ? -26.966 -5.337 17.310 1.00 95.25 249 LEU A O 1
ATOM 1882 N N . ARG A 1 250 ? -25.928 -7.159 16.526 1.00 93.81 250 ARG A N 1
ATOM 1883 C CA . ARG A 1 250 ? -26.273 -8.024 17.659 1.00 93.81 250 ARG A CA 1
ATOM 1884 C C . ARG A 1 250 ? -25.005 -8.517 18.334 1.00 93.81 250 ARG A C 1
ATOM 1886 O O . ARG A 1 250 ? -24.181 -9.187 17.712 1.00 93.81 250 ARG A O 1
ATOM 1893 N N . TYR A 1 251 ? -24.849 -8.191 19.611 1.00 90.94 251 TYR A N 1
ATOM 1894 C CA . TYR A 1 251 ? -23.690 -8.600 20.393 1.00 90.94 251 TYR A CA 1
ATOM 1895 C C . TYR A 1 251 ? -23.986 -9.927 21.084 1.00 90.94 251 TYR A C 1
ATOM 1897 O O . TYR A 1 251 ? -24.801 -9.972 21.986 1.00 90.94 251 TYR A O 1
ATOM 1905 N N . ASN A 1 252 ? -23.364 -11.025 20.666 1.00 85.88 252 ASN A N 1
ATOM 1906 C CA . ASN A 1 252 ? -23.707 -12.371 21.141 1.00 85.88 252 ASN A CA 1
ATOM 1907 C C . ASN A 1 252 ? -22.849 -12.858 22.306 1.00 85.88 252 ASN A C 1
ATOM 1909 O O . ASN A 1 252 ? -23.307 -13.677 23.098 1.00 85.88 252 ASN A O 1
ATOM 1913 N N . GLN A 1 253 ? -21.598 -12.411 22.401 1.00 78.56 253 GLN A N 1
ATOM 1914 C CA . GLN A 1 253 ? -20.683 -12.857 23.449 1.00 78.56 253 GLN A CA 1
ATOM 1915 C C . GLN A 1 253 ? -19.511 -11.895 23.624 1.00 78.56 253 GLN A C 1
ATOM 1917 O O . GLN A 1 253 ? -19.147 -11.160 22.705 1.00 78.56 253 GLN A O 1
ATOM 1922 N N . LYS A 1 254 ? -18.877 -11.961 24.800 1.00 67.69 254 LYS A N 1
ATOM 1923 C CA . LYS A 1 254 ? -17.644 -11.225 25.079 1.00 67.69 254 LYS A CA 1
ATOM 1924 C C . LYS A 1 254 ? -16.515 -11.667 24.155 1.00 67.69 254 LYS A C 1
ATOM 1926 O O . LYS A 1 254 ? -16.353 -12.861 23.905 1.00 67.69 254 LYS A O 1
ATOM 1931 N N . ALA A 1 255 ? -15.731 -10.706 23.671 1.00 61.09 255 ALA A N 1
ATOM 1932 C CA . ALA A 1 255 ? -14.549 -11.016 22.886 1.00 61.09 255 ALA A CA 1
ATOM 1933 C C . ALA A 1 255 ? -13.495 -11.718 23.761 1.00 61.09 255 ALA A C 1
ATOM 1935 O O . ALA A 1 255 ? -13.124 -11.211 24.820 1.00 61.09 255 ALA A O 1
ATOM 1936 N N . ASP A 1 256 ? -13.014 -12.873 23.304 1.00 59.50 256 ASP A N 1
ATOM 1937 C CA . ASP A 1 256 ? -11.805 -13.530 23.801 1.00 59.50 256 ASP A CA 1
ATOM 1938 C C . ASP A 1 256 ? -10.601 -13.236 22.879 1.00 59.50 256 ASP A C 1
ATOM 1940 O O . ASP A 1 256 ? -10.727 -12.589 21.832 1.00 59.50 256 ASP A O 1
ATOM 1944 N N . ASP A 1 257 ? -9.415 -13.728 23.244 1.00 48.06 257 ASP A N 1
ATOM 1945 C CA . ASP A 1 257 ? -8.198 -13.536 22.446 1.00 48.06 257 ASP A CA 1
ATOM 1946 C C . ASP A 1 257 ? -8.252 -14.217 21.056 1.00 48.06 257 ASP A C 1
ATOM 1948 O O . ASP A 1 257 ? -7.392 -13.957 20.216 1.00 48.06 257 ASP A O 1
ATOM 1952 N N . SER A 1 258 ? -9.246 -15.065 20.762 1.00 46.72 258 SER A N 1
ATOM 1953 C CA . SER A 1 258 ? -9.454 -15.665 19.434 1.00 46.72 258 SER A CA 1
ATOM 1954 C C . SER A 1 258 ? -10.256 -14.752 18.498 1.00 46.72 258 SER A C 1
ATOM 1956 O O . SER A 1 258 ? -10.031 -14.756 17.283 1.00 46.72 258 SER A O 1
ATOM 1958 N N . VAL A 1 259 ? -11.110 -13.883 19.056 1.00 45.31 259 VAL A N 1
ATOM 1959 C CA . VAL A 1 259 ? -11.821 -12.828 18.316 1.00 45.31 259 VAL A CA 1
ATOM 1960 C C . VAL A 1 259 ? -10.829 -11.829 17.703 1.00 45.31 259 VAL A C 1
ATOM 1962 O O . VAL A 1 259 ? -11.058 -11.342 16.595 1.00 45.31 259 VAL A O 1
ATOM 1965 N N . LEU A 1 260 ? -9.659 -11.630 18.332 1.00 43.44 260 LEU A N 1
ATOM 1966 C CA . LEU A 1 260 ? -8.533 -10.853 17.791 1.00 43.44 260 LEU A CA 1
ATOM 1967 C C . LEU A 1 260 ? -8.057 -11.337 16.418 1.00 43.44 260 LEU A C 1
ATOM 1969 O O . LEU A 1 260 ? -7.617 -10.527 15.621 1.00 43.44 260 LEU A O 1
ATOM 1973 N N . ILE A 1 261 ? -8.128 -12.631 16.105 1.00 37.25 261 ILE A N 1
ATOM 1974 C CA . ILE A 1 261 ? -7.569 -13.156 14.846 1.00 37.25 261 ILE A CA 1
ATOM 1975 C C . ILE A 1 261 ? -8.461 -12.789 13.645 1.00 37.25 261 ILE A C 1
ATOM 1977 O O .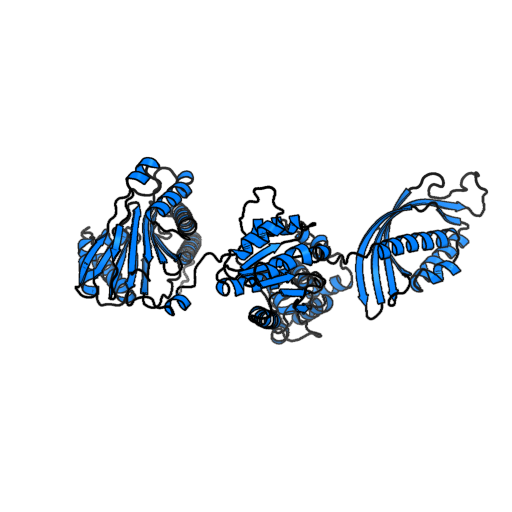 ILE A 1 261 ? -7.989 -12.768 12.510 1.00 37.25 261 ILE A O 1
ATOM 1981 N N . ARG A 1 262 ? -9.741 -12.464 13.884 1.00 38.38 262 ARG A N 1
ATOM 1982 C CA . ARG A 1 262 ? -10.718 -12.107 12.837 1.00 38.38 262 ARG A CA 1
ATOM 1983 C C . ARG A 1 262 ? -11.174 -10.645 12.881 1.00 38.38 262 ARG A C 1
ATOM 1985 O O . ARG A 1 262 ? -11.417 -10.079 11.823 1.00 38.38 262 ARG A O 1
ATOM 1992 N N . LEU A 1 263 ? -11.189 -10.008 14.059 1.00 38.00 263 LEU A N 1
ATOM 1993 C CA . LEU A 1 263 ? -11.327 -8.548 14.207 1.00 38.00 263 LEU A CA 1
ATOM 1994 C C . LEU A 1 263 ? -10.143 -7.775 13.611 1.00 38.00 263 LEU A C 1
ATOM 1996 O O . LEU A 1 263 ? -10.294 -6.618 13.226 1.00 38.00 263 LEU A O 1
ATOM 2000 N N . VAL A 1 264 ? -8.968 -8.410 13.519 1.00 38.47 264 VAL A N 1
ATOM 2001 C CA . VAL A 1 264 ? -7.741 -7.857 12.917 1.00 38.47 264 VAL A CA 1
ATOM 2002 C C . VAL A 1 264 ? -7.763 -8.029 11.394 1.00 38.47 264 VAL A C 1
ATOM 2004 O O . VAL A 1 264 ? -6.901 -8.633 10.771 1.00 38.47 264 VAL A O 1
ATOM 2007 N N . LYS A 1 265 ? -8.788 -7.455 10.778 1.00 44.69 265 LYS A N 1
ATOM 2008 C CA . LYS A 1 265 ? -8.661 -6.740 9.504 1.00 44.69 265 LYS A CA 1
ATOM 2009 C C . LYS A 1 265 ? -9.639 -5.587 9.599 1.00 44.69 265 LYS A C 1
ATOM 2011 O O . LYS A 1 265 ? -10.765 -5.730 9.122 1.00 44.69 265 LYS A O 1
ATOM 2016 N N . PRO A 1 266 ? -9.301 -4.519 10.340 1.00 44.97 266 PRO A N 1
ATOM 2017 C CA . PRO A 1 266 ? -8.386 -3.442 9.917 1.00 44.97 266 PRO A CA 1
ATOM 2018 C C . PRO A 1 266 ? -7.591 -2.731 11.057 1.00 44.97 266 PRO A C 1
ATOM 2020 O O . PRO A 1 266 ? -7.998 -2.660 12.207 1.00 44.97 266 PRO A O 1
ATOM 2023 N N . ALA A 1 267 ? -6.462 -2.113 10.727 1.00 35.94 267 ALA A N 1
ATOM 2024 C CA . ALA A 1 267 ? -5.861 -0.973 11.431 1.00 35.94 267 ALA A CA 1
ATOM 2025 C C . ALA A 1 267 ? -4.963 -0.282 10.400 1.00 35.94 267 ALA A C 1
ATOM 2027 O O . ALA A 1 267 ? -4.519 -0.940 9.459 1.00 35.94 267 ALA A O 1
ATOM 2028 N N . VAL A 1 268 ? -4.679 1.014 10.538 1.00 43.00 268 VAL A N 1
ATOM 2029 C CA . VAL A 1 268 ? -3.525 1.598 9.839 1.00 43.00 268 VAL A CA 1
ATOM 2030 C C . VAL A 1 268 ? -2.346 0.734 10.226 1.00 43.00 268 VAL A C 1
ATOM 2032 O O . VAL A 1 268 ? -1.927 0.726 11.385 1.00 43.00 268 VAL A O 1
ATOM 2035 N N . ALA A 1 269 ? -1.885 -0.071 9.282 1.00 44.03 269 ALA A N 1
ATOM 2036 C CA . ALA A 1 269 ? -0.614 -0.735 9.362 1.00 44.03 269 ALA A CA 1
ATOM 2037 C C . ALA A 1 269 ? 0.377 0.289 9.937 1.00 44.03 269 ALA A C 1
ATOM 2039 O O . ALA A 1 269 ? 0.437 1.404 9.423 1.00 44.03 269 ALA A O 1
ATOM 2040 N N . GLN A 1 270 ? 1.079 -0.014 11.039 1.00 62.38 270 GLN A N 1
ATOM 2041 C CA . GLN A 1 270 ? 2.188 0.838 11.488 1.00 62.38 270 GLN A CA 1
ATOM 2042 C C . GLN A 1 270 ? 3.294 0.721 10.440 1.00 62.38 270 GLN A C 1
ATOM 2044 O O . GLN A 1 270 ? 4.224 -0.069 10.556 1.00 62.38 270 GLN A O 1
ATOM 2049 N N . THR A 1 271 ? 3.075 1.418 9.338 1.00 78.62 271 THR A N 1
ATOM 2050 C CA . THR A 1 271 ? 3.786 1.292 8.090 1.00 78.62 271 THR A CA 1
ATOM 2051 C C . THR A 1 271 ? 3.601 2.567 7.299 1.00 78.62 271 THR A C 1
ATOM 2053 O O . THR A 1 271 ? 2.566 3.229 7.356 1.00 78.62 271 THR A O 1
ATOM 2056 N N . ASN A 1 272 ? 4.605 2.860 6.496 1.00 82.69 272 ASN A N 1
ATOM 2057 C CA . ASN A 1 272 ? 4.524 3.784 5.381 1.00 82.69 272 ASN A CA 1
ATOM 2058 C C . ASN A 1 272 ? 4.437 3.041 4.030 1.00 82.69 272 ASN A C 1
ATOM 2060 O O . ASN A 1 272 ? 4.533 3.670 2.978 1.00 82.69 272 ASN A O 1
ATOM 2064 N N . LEU A 1 273 ? 4.253 1.713 4.037 1.00 75.94 273 LEU A N 1
ATOM 2065 C CA . LEU A 1 273 ? 3.993 0.907 2.845 1.00 75.94 273 LEU A CA 1
ATOM 2066 C C . LEU A 1 273 ? 2.533 1.090 2.399 1.00 75.94 273 LEU A C 1
ATOM 2068 O O . LEU A 1 273 ? 1.600 0.592 3.029 1.00 75.94 273 LEU A O 1
ATOM 2072 N N . GLY A 1 274 ? 2.335 1.825 1.303 1.00 56.94 274 GLY A N 1
ATOM 2073 C CA . GLY A 1 274 ? 1.027 1.992 0.667 1.00 56.94 274 GLY A CA 1
ATOM 2074 C C . GLY A 1 274 ? 0.546 0.728 -0.055 1.00 56.94 274 GLY A C 1
ATOM 2075 O O . GLY A 1 274 ? 1.323 -0.188 -0.330 1.00 56.94 274 GLY A O 1
ATOM 2076 N N . ALA A 1 275 ? -0.745 0.690 -0.406 1.00 50.03 275 ALA A N 1
ATOM 2077 C CA . ALA A 1 275 ? -1.271 -0.351 -1.286 1.00 50.03 275 ALA A CA 1
ATOM 2078 C C . ALA A 1 275 ? -0.482 -0.348 -2.615 1.00 50.03 275 ALA A C 1
ATOM 2080 O O . ALA A 1 275 ? -0.307 0.723 -3.205 1.00 50.03 275 ALA A O 1
ATOM 2081 N N . PRO A 1 276 ? 0.006 -1.504 -3.101 1.00 50.84 276 PRO A N 1
ATOM 2082 C CA . PRO A 1 276 ? 0.764 -1.570 -4.344 1.00 50.84 276 PRO A CA 1
ATOM 2083 C C . PRO A 1 276 ? -0.007 -0.933 -5.512 1.00 50.84 276 PRO A C 1
ATOM 2085 O O . PRO A 1 276 ? -1.117 -1.356 -5.818 1.00 50.84 276 PRO A O 1
ATOM 2088 N N . ALA A 1 277 ? 0.594 0.038 -6.211 1.00 45.75 277 ALA A N 1
ATOM 2089 C CA . ALA A 1 277 ? -0.036 0.719 -7.355 1.00 45.75 277 ALA A CA 1
ATOM 2090 C C . ALA A 1 277 ? -0.364 -0.222 -8.533 1.00 45.75 277 ALA A C 1
ATOM 2092 O O . ALA A 1 277 ? -1.159 0.109 -9.408 1.00 45.75 277 ALA A O 1
ATOM 2093 N N . THR A 1 278 ? 0.260 -1.401 -8.566 1.00 53.19 278 THR A N 1
ATOM 2094 C CA . THR A 1 278 ? -0.010 -2.467 -9.535 1.00 53.19 278 THR A CA 1
ATOM 2095 C C . THR A 1 278 ? 0.023 -3.829 -8.840 1.00 53.19 278 THR A C 1
ATOM 2097 O O . THR A 1 278 ? 0.559 -3.940 -7.735 1.00 53.19 278 THR A O 1
ATOM 2100 N N . SER A 1 279 ? -0.541 -4.863 -9.466 1.00 65.62 279 SER A N 1
ATOM 2101 C CA . SER A 1 279 ? -0.463 -6.252 -8.995 1.00 65.62 279 SER A CA 1
ATOM 2102 C C . SER A 1 279 ? 1.002 -6.706 -8.847 1.00 65.62 279 SER A C 1
ATOM 2104 O O . SER A 1 279 ? 1.892 -6.267 -9.582 1.00 65.62 279 SER A O 1
ATOM 2106 N N . PHE A 1 280 ? 1.288 -7.536 -7.841 1.00 78.00 280 PHE A N 1
ATOM 2107 C CA . PHE A 1 280 ? 2.567 -8.243 -7.726 1.00 78.00 280 PHE A CA 1
ATOM 2108 C C . PHE A 1 280 ? 2.446 -9.555 -8.507 1.00 78.00 280 PHE A C 1
ATOM 2110 O O . PHE A 1 280 ? 1.497 -10.305 -8.284 1.00 78.00 280 PHE A O 1
ATOM 2117 N N . VAL A 1 281 ? 3.353 -9.802 -9.455 1.00 80.25 281 VAL A N 1
ATOM 2118 C CA . VAL A 1 281 ? 3.253 -10.922 -10.404 1.00 80.25 281 VAL A CA 1
ATOM 2119 C C . VAL A 1 281 ? 4.462 -11.842 -10.269 1.00 80.25 281 VAL A C 1
ATOM 2121 O O . VAL A 1 281 ? 5.596 -11.389 -10.425 1.00 80.25 281 VAL A O 1
ATOM 2124 N N . GLY A 1 282 ? 4.202 -13.133 -10.045 1.00 82.69 282 GLY A N 1
ATOM 2125 C CA . GLY A 1 282 ? 5.226 -14.174 -9.933 1.00 82.69 282 GLY A CA 1
ATOM 2126 C C . GLY A 1 282 ? 5.998 -14.141 -8.613 1.00 82.69 282 GLY A C 1
ATOM 2127 O O . GLY A 1 282 ? 5.608 -13.455 -7.667 1.00 82.69 282 GLY A O 1
ATOM 2128 N N . ARG A 1 283 ? 7.120 -14.869 -8.561 1.00 88.19 283 ARG A N 1
ATOM 2129 C CA . ARG A 1 283 ? 8.023 -14.985 -7.399 1.00 88.19 283 ARG A CA 1
ATOM 2130 C C . ARG A 1 283 ? 7.390 -15.588 -6.144 1.00 88.19 283 ARG A C 1
ATOM 2132 O O . ARG A 1 283 ? 7.805 -15.291 -5.021 1.00 88.19 283 ARG A O 1
ATOM 2139 N N . GLU A 1 284 ? 6.400 -16.465 -6.300 1.00 85.38 284 GLU A N 1
ATOM 2140 C CA . GLU A 1 284 ? 5.735 -17.116 -5.166 1.00 85.38 284 GLU A CA 1
ATOM 2141 C C . GLU A 1 284 ? 6.713 -17.972 -4.346 1.00 85.38 284 GLU A C 1
ATOM 2143 O O . GLU A 1 284 ? 6.585 -18.079 -3.123 1.00 85.38 284 GLU A O 1
ATOM 2148 N N . ARG A 1 285 ? 7.719 -18.561 -5.006 1.00 87.12 285 ARG A N 1
ATOM 2149 C CA . ARG A 1 285 ? 8.771 -19.333 -4.338 1.00 87.12 285 ARG A CA 1
ATOM 2150 C C . ARG A 1 285 ? 9.683 -18.428 -3.517 1.00 87.12 285 ARG A C 1
ATOM 2152 O O . ARG A 1 285 ? 9.893 -18.703 -2.341 1.00 87.12 285 ARG A O 1
ATOM 2159 N N . GLU A 1 286 ? 10.196 -17.353 -4.103 1.00 92.12 286 GLU A N 1
ATOM 2160 C CA . GLU A 1 286 ? 11.106 -16.433 -3.423 1.00 92.12 286 GLU A CA 1
ATOM 2161 C C . GLU A 1 286 ? 10.419 -15.728 -2.256 1.00 92.12 286 GLU A C 1
ATOM 2163 O O . GLU A 1 286 ? 11.009 -15.622 -1.184 1.00 92.12 286 GLU A O 1
ATOM 2168 N N . LEU A 1 287 ? 9.152 -15.326 -2.419 1.00 89.25 287 LEU A N 1
ATOM 2169 C CA . LEU A 1 287 ? 8.340 -14.801 -1.321 1.00 89.25 287 LEU A CA 1
ATOM 2170 C C . LEU A 1 287 ? 8.207 -15.814 -0.184 1.00 89.25 287 LEU A C 1
ATOM 2172 O O . LEU A 1 287 ? 8.360 -15.447 0.981 1.00 89.25 287 LEU A O 1
ATOM 2176 N N . LYS A 1 288 ? 7.947 -17.089 -0.496 1.00 88.25 288 LYS A N 1
ATOM 2177 C CA . LYS A 1 288 ? 7.845 -18.155 0.508 1.00 88.25 288 LYS A CA 1
ATOM 2178 C C . LYS A 1 288 ? 9.173 -18.381 1.234 1.00 88.25 288 LYS A C 1
ATOM 2180 O O . LYS A 1 288 ? 9.176 -18.480 2.462 1.00 88.25 288 LYS A O 1
ATOM 2185 N N . ASP A 1 289 ? 10.277 -18.438 0.497 1.00 91.75 289 ASP A N 1
ATOM 2186 C CA . ASP A 1 289 ? 11.609 -18.688 1.048 1.00 91.75 289 ASP A CA 1
ATOM 2187 C C . ASP A 1 289 ? 12.064 -17.511 1.934 1.00 91.75 289 ASP A C 1
ATOM 2189 O O . ASP A 1 289 ? 12.445 -17.719 3.089 1.00 91.75 289 ASP A O 1
ATOM 2193 N N . LEU A 1 290 ? 11.916 -16.265 1.465 1.00 93.62 290 LEU A N 1
ATOM 2194 C CA . LEU A 1 290 ? 12.181 -15.053 2.253 1.00 93.62 290 LEU A CA 1
ATOM 2195 C C . LEU A 1 290 ? 11.265 -14.946 3.477 1.00 93.62 290 LEU A C 1
ATOM 2197 O O . LEU A 1 290 ? 11.727 -14.611 4.569 1.00 93.62 290 LEU A O 1
ATOM 2201 N N . SER A 1 291 ? 9.983 -15.287 3.329 1.00 89.94 291 SER A N 1
ATOM 2202 C CA . SER A 1 291 ? 9.047 -15.335 4.455 1.00 89.94 291 SER A CA 1
ATOM 2203 C C . SER A 1 291 ? 9.487 -16.342 5.516 1.00 89.94 291 SER A C 1
ATOM 2205 O O . SER A 1 291 ? 9.334 -16.087 6.709 1.00 89.94 291 SER A O 1
ATOM 2207 N N . GLY A 1 292 ? 10.039 -17.484 5.098 1.00 89.75 292 GLY A N 1
ATOM 2208 C CA . GLY A 1 292 ? 10.629 -18.471 5.996 1.00 89.75 292 GLY A CA 1
ATOM 2209 C C . GLY A 1 292 ? 11.796 -17.893 6.796 1.00 89.75 292 GLY A C 1
ATOM 2210 O O . GLY A 1 292 ? 11.815 -18.026 8.018 1.00 89.75 292 GLY A O 1
ATOM 2211 N N . LEU A 1 293 ? 12.713 -17.184 6.127 1.00 92.00 293 LEU A N 1
ATOM 2212 C CA . LEU A 1 293 ? 13.862 -16.541 6.777 1.00 92.00 293 LEU A CA 1
ATOM 2213 C C . LEU A 1 293 ? 13.434 -15.470 7.788 1.00 92.00 293 LEU A C 1
ATOM 2215 O O . LEU A 1 293 ? 13.958 -15.436 8.896 1.00 92.00 293 LEU A O 1
ATOM 2219 N N . LEU A 1 294 ? 12.456 -14.627 7.445 1.00 88.75 294 LEU A N 1
ATOM 2220 C CA . LEU A 1 294 ? 11.969 -13.566 8.336 1.00 88.75 294 LEU A CA 1
ATOM 2221 C C . LEU A 1 294 ? 11.179 -14.099 9.543 1.00 88.75 294 LEU A C 1
ATOM 2223 O O . LEU A 1 294 ? 11.080 -13.416 10.566 1.00 88.75 294 LEU A O 1
ATOM 2227 N N . ARG A 1 295 ? 10.612 -15.309 9.446 1.00 86.94 295 ARG A N 1
ATOM 2228 C CA . ARG A 1 295 ? 9.903 -15.978 10.551 1.00 86.94 295 ARG A CA 1
ATOM 2229 C C . ARG A 1 295 ? 10.837 -16.660 11.545 1.00 86.94 295 ARG A C 1
ATOM 2231 O O . ARG A 1 295 ? 10.399 -16.909 12.664 1.00 86.94 295 ARG A O 1
ATOM 2238 N N . ASP A 1 296 ? 12.079 -16.944 11.168 1.00 88.31 296 ASP A N 1
ATOM 2239 C CA . ASP A 1 296 ? 13.074 -17.484 12.091 1.00 88.31 296 ASP A CA 1
ATOM 2240 C C . ASP A 1 296 ? 13.464 -16.404 13.116 1.00 88.31 296 ASP A C 1
ATOM 2242 O O . ASP A 1 296 ? 13.944 -15.328 12.764 1.00 88.31 296 ASP A O 1
ATOM 2246 N N . ASP A 1 297 ? 13.227 -16.660 14.404 1.00 81.56 297 ASP A N 1
ATOM 2247 C CA . ASP A 1 297 ? 13.569 -15.731 15.490 1.00 81.56 297 ASP A CA 1
ATOM 2248 C C . ASP A 1 297 ? 15.084 -15.545 15.669 1.00 81.56 297 ASP A C 1
ATOM 2250 O O . ASP A 1 297 ? 15.520 -14.552 16.254 1.00 81.56 297 ASP A O 1
ATOM 2254 N N . LYS A 1 298 ? 15.905 -16.459 15.133 1.00 84.50 298 LYS A N 1
ATOM 2255 C CA . LYS A 1 298 ? 17.370 -16.356 15.167 1.00 84.50 298 LYS A CA 1
ATOM 2256 C C . LYS A 1 298 ? 17.923 -15.473 14.049 1.00 84.50 298 LYS A C 1
ATOM 2258 O O . LYS A 1 298 ? 19.025 -14.941 14.187 1.00 84.50 298 LYS A O 1
ATOM 2263 N N . LEU A 1 299 ? 17.177 -15.295 12.957 1.00 87.50 299 LEU A N 1
ATOM 2264 C CA . LEU A 1 299 ? 17.588 -14.486 11.812 1.00 87.50 299 LEU A CA 1
ATOM 2265 C C . LEU A 1 299 ? 17.009 -13.077 11.924 1.00 87.50 299 LEU A C 1
ATOM 2267 O O . LEU A 1 299 ? 15.807 -12.845 11.822 1.00 87.50 299 LEU A O 1
ATOM 2271 N N . ARG A 1 300 ? 17.902 -12.109 12.139 1.00 91.38 300 ARG A N 1
ATOM 2272 C CA . ARG A 1 300 ? 17.529 -10.704 12.372 1.00 91.38 300 ARG A CA 1
ATOM 2273 C C . ARG A 1 300 ? 17.934 -9.755 11.252 1.00 91.38 300 ARG A C 1
ATOM 2275 O O . ARG A 1 300 ? 17.503 -8.607 11.268 1.00 91.38 300 ARG A O 1
ATOM 2282 N N . LEU A 1 301 ? 18.774 -10.206 10.326 1.00 96.81 301 LEU A N 1
ATOM 2283 C CA . LEU A 1 301 ? 19.243 -9.424 9.190 1.00 96.81 301 LEU A CA 1
ATOM 2284 C C . LEU A 1 301 ? 19.240 -10.309 7.948 1.00 96.81 301 LEU A C 1
ATOM 2286 O O . LEU A 1 301 ? 20.022 -11.255 7.864 1.00 96.81 301 LEU A O 1
ATOM 2290 N N . VAL A 1 302 ? 18.361 -9.988 7.006 1.00 97.94 302 VAL A N 1
ATOM 2291 C CA . VAL A 1 302 ? 18.332 -10.598 5.678 1.00 97.94 302 VAL A CA 1
ATOM 2292 C C . VAL A 1 302 ? 18.688 -9.525 4.660 1.00 97.94 302 VAL A C 1
ATOM 2294 O O . VAL A 1 302 ? 18.045 -8.476 4.626 1.00 97.94 302 VAL A O 1
ATOM 2297 N N . THR A 1 303 ? 19.686 -9.794 3.827 1.00 96.50 303 THR A N 1
ATOM 2298 C CA . THR A 1 303 ? 20.096 -8.913 2.731 1.00 96.50 303 THR A CA 1
ATOM 2299 C C . THR A 1 303 ? 19.715 -9.572 1.412 1.00 96.50 303 THR A C 1
ATOM 2301 O O . THR A 1 303 ? 20.249 -10.624 1.062 1.00 96.50 303 THR A O 1
ATOM 2304 N N . ILE A 1 304 ? 18.782 -8.960 0.684 1.00 95.38 304 ILE A N 1
ATOM 2305 C CA . ILE A 1 304 ? 18.434 -9.326 -0.685 1.00 95.38 304 ILE A CA 1
ATOM 2306 C C . ILE A 1 304 ? 19.494 -8.737 -1.614 1.00 95.38 304 ILE A C 1
ATOM 2308 O O . ILE A 1 304 ? 19.574 -7.515 -1.773 1.00 95.38 304 ILE A O 1
ATOM 2312 N N . THR A 1 305 ? 20.282 -9.608 -2.237 1.00 83.19 305 THR A N 1
ATOM 2313 C CA . THR A 1 305 ? 21.296 -9.251 -3.235 1.00 83.19 305 THR A CA 1
ATOM 2314 C C . THR A 1 305 ? 20.812 -9.586 -4.641 1.00 83.19 305 THR A C 1
ATOM 2316 O O . THR A 1 305 ? 19.871 -10.353 -4.823 1.00 83.19 305 THR A O 1
ATOM 2319 N N . GLY A 1 306 ? 21.407 -8.974 -5.662 1.00 70.62 306 GLY A N 1
ATOM 2320 C CA . GLY A 1 306 ? 21.098 -9.279 -7.059 1.00 70.62 306 GLY A CA 1
ATOM 2321 C C . GLY A 1 306 ? 21.314 -8.085 -7.993 1.00 70.62 306 GLY A C 1
ATOM 2322 O O . GLY A 1 306 ? 21.375 -6.944 -7.518 1.00 70.62 306 GLY A O 1
ATOM 2323 N N . PRO A 1 307 ? 21.395 -8.313 -9.315 1.00 64.44 307 PRO A N 1
ATOM 2324 C CA . PRO A 1 307 ? 21.569 -7.253 -10.310 1.00 64.44 307 PRO A CA 1
ATOM 2325 C C . PRO A 1 307 ? 20.499 -6.148 -10.252 1.00 64.44 307 PRO A C 1
ATOM 2327 O O . PRO A 1 307 ? 19.416 -6.325 -9.674 1.00 64.44 307 PRO A O 1
ATOM 2330 N N . GLY A 1 308 ? 20.791 -4.994 -10.857 1.00 63.50 308 GLY A N 1
ATOM 2331 C CA . GLY A 1 308 ? 19.797 -3.943 -11.112 1.00 63.50 308 GLY A CA 1
ATOM 2332 C C . GLY A 1 308 ? 18.603 -4.483 -11.913 1.00 63.50 308 GLY A C 1
ATOM 2333 O O . GLY A 1 308 ? 18.729 -5.458 -12.645 1.00 63.50 308 GLY A O 1
ATOM 2334 N N . GLY A 1 309 ? 17.407 -3.923 -11.715 1.00 61.34 309 GLY A N 1
ATOM 2335 C CA . GLY A 1 309 ? 16.212 -4.321 -12.479 1.00 61.34 309 GLY A CA 1
ATOM 2336 C C . GLY A 1 309 ? 15.588 -5.687 -12.137 1.00 61.34 309 GLY A C 1
ATOM 2337 O O . GLY A 1 309 ? 14.499 -5.987 -12.622 1.00 61.34 309 GLY A O 1
ATOM 2338 N N . THR A 1 310 ? 16.191 -6.483 -11.246 1.00 73.62 310 THR A N 1
ATOM 2339 C CA . THR A 1 310 ? 15.659 -7.790 -10.787 1.00 73.62 310 THR A CA 1
ATOM 2340 C C . THR A 1 310 ? 14.424 -7.701 -9.884 1.00 73.62 310 THR A C 1
ATOM 2342 O O . THR A 1 310 ? 13.787 -8.716 -9.605 1.00 73.62 310 THR A O 1
ATOM 2345 N N . GLY A 1 311 ? 14.043 -6.506 -9.429 1.00 79.06 311 GLY A N 1
ATOM 2346 C CA . GLY A 1 311 ? 12.849 -6.305 -8.602 1.00 79.06 311 GLY A CA 1
ATOM 2347 C C . GLY A 1 311 ? 13.069 -6.440 -7.091 1.00 79.06 311 GLY A C 1
ATOM 2348 O O . GLY A 1 311 ? 12.100 -6.687 -6.375 1.00 79.06 311 GLY A O 1
ATOM 2349 N N . LYS A 1 312 ? 14.299 -6.244 -6.588 1.00 86.75 312 LYS A N 1
ATOM 2350 C CA . LYS A 1 312 ? 14.621 -6.257 -5.142 1.00 86.75 312 LYS A CA 1
ATOM 2351 C C . LYS A 1 312 ? 13.707 -5.340 -4.318 1.00 86.75 312 LYS A C 1
ATOM 2353 O O . LYS A 1 312 ? 13.094 -5.805 -3.364 1.00 86.75 312 LYS A O 1
ATOM 2358 N N . THR A 1 313 ? 13.545 -4.083 -4.736 1.00 86.50 313 THR A N 1
ATOM 2359 C CA . THR A 1 313 ? 12.626 -3.117 -4.106 1.00 86.50 313 THR A CA 1
ATOM 2360 C C . THR A 1 313 ? 11.182 -3.616 -4.115 1.00 86.50 313 THR A C 1
ATOM 2362 O O . THR A 1 313 ? 10.451 -3.494 -3.138 1.00 86.50 313 THR A O 1
ATOM 2365 N N . ARG A 1 314 ? 10.751 -4.222 -5.226 1.00 84.56 314 ARG A N 1
ATOM 2366 C CA . ARG A 1 314 ? 9.370 -4.679 -5.391 1.00 84.56 314 ARG A CA 1
ATOM 2367 C C . ARG A 1 314 ? 9.051 -5.849 -4.460 1.00 84.56 314 ARG A C 1
ATOM 2369 O O . ARG A 1 314 ? 8.000 -5.839 -3.824 1.00 84.56 314 ARG A O 1
ATOM 2376 N N . ILE A 1 315 ? 9.946 -6.835 -4.364 1.00 89.06 315 ILE A N 1
ATOM 2377 C CA . ILE A 1 315 ? 9.762 -7.983 -3.466 1.00 89.06 315 ILE A CA 1
ATOM 2378 C C . ILE A 1 315 ? 9.937 -7.589 -1.993 1.00 89.06 315 ILE A C 1
ATOM 2380 O O . ILE A 1 315 ? 9.207 -8.100 -1.149 1.00 89.06 315 ILE A O 1
ATOM 2384 N N . SER A 1 316 ? 10.835 -6.649 -1.671 1.00 92.69 316 SER A N 1
ATOM 2385 C CA . SER A 1 316 ? 11.029 -6.178 -0.293 1.00 92.69 316 SER A CA 1
ATOM 2386 C C . SER A 1 316 ? 9.822 -5.390 0.222 1.00 92.69 316 SER A C 1
ATOM 2388 O O . SER A 1 316 ? 9.409 -5.595 1.362 1.00 92.69 316 SER A O 1
ATOM 2390 N N . GLN A 1 317 ? 9.198 -4.562 -0.622 1.00 88.50 317 GLN A N 1
ATOM 2391 C CA . GLN A 1 317 ? 7.942 -3.878 -0.303 1.00 88.50 317 GLN A CA 1
ATOM 2392 C C . GLN A 1 317 ? 6.772 -4.855 -0.151 1.00 88.50 317 GLN A C 1
ATOM 2394 O O . GLN A 1 317 ? 6.009 -4.724 0.803 1.00 88.50 317 GLN A O 1
ATOM 2399 N N . GLN A 1 318 ? 6.645 -5.847 -1.046 1.00 85.75 318 GLN A N 1
ATOM 2400 C CA . GLN A 1 318 ? 5.600 -6.872 -0.938 1.00 85.75 318 GLN A CA 1
ATOM 2401 C C . GLN A 1 318 ? 5.741 -7.671 0.363 1.00 85.75 318 GLN A C 1
ATOM 2403 O O . GLN A 1 318 ? 4.771 -7.815 1.098 1.00 85.75 318 GLN A O 1
ATOM 2408 N N . LEU A 1 319 ? 6.958 -8.109 0.701 1.00 88.06 319 LEU A N 1
ATOM 2409 C CA . LEU A 1 319 ? 7.229 -8.774 1.978 1.00 88.06 319 LEU A CA 1
ATOM 2410 C C . LEU A 1 319 ? 6.963 -7.860 3.169 1.00 88.06 319 LEU A C 1
ATOM 2412 O O . LEU A 1 319 ? 6.371 -8.297 4.147 1.00 88.06 319 LEU A O 1
ATOM 2416 N N . GLY A 1 320 ? 7.379 -6.595 3.098 1.00 87.50 320 GLY A N 1
ATOM 2417 C CA . GLY A 1 320 ? 7.078 -5.612 4.131 1.00 87.50 320 GLY A CA 1
ATOM 2418 C C . GLY A 1 320 ? 5.574 -5.519 4.387 1.00 87.50 320 GLY A C 1
ATOM 2419 O O . GLY A 1 320 ? 5.154 -5.595 5.538 1.00 87.50 320 GLY A O 1
ATOM 2420 N N . TYR A 1 321 ? 4.777 -5.446 3.316 1.00 83.06 321 TYR A N 1
ATOM 2421 C CA . TYR A 1 321 ? 3.317 -5.412 3.372 1.00 83.06 321 TYR A CA 1
ATOM 2422 C C . TYR A 1 321 ? 2.737 -6.698 3.983 1.00 83.06 321 TYR A C 1
ATOM 2424 O O . TYR A 1 321 ? 1.947 -6.627 4.922 1.00 83.06 321 TYR A O 1
ATOM 2432 N N . ASP A 1 322 ? 3.194 -7.871 3.534 1.00 80.25 322 ASP A N 1
ATOM 2433 C CA . ASP A 1 322 ? 2.737 -9.177 4.033 1.00 80.25 322 ASP A CA 1
ATOM 2434 C C . ASP A 1 322 ? 3.082 -9.408 5.520 1.00 80.25 322 ASP A C 1
ATOM 2436 O O . ASP A 1 322 ? 2.441 -10.212 6.202 1.00 80.25 322 ASP A O 1
ATOM 2440 N N . PHE A 1 323 ? 4.103 -8.715 6.034 1.00 82.44 323 PHE A N 1
ATOM 2441 C CA . PHE A 1 323 ? 4.585 -8.832 7.412 1.00 82.44 323 PHE A CA 1
ATOM 2442 C C . PHE A 1 323 ? 4.135 -7.704 8.340 1.00 82.44 323 PHE A C 1
ATOM 2444 O O . PHE A 1 323 ? 4.444 -7.771 9.533 1.00 82.44 323 PHE A O 1
ATOM 2451 N N . VAL A 1 324 ? 3.377 -6.718 7.852 1.00 77.88 324 VAL A N 1
ATOM 2452 C CA . VAL A 1 324 ? 2.796 -5.650 8.682 1.00 77.88 324 VAL A CA 1
ATOM 2453 C C . VAL A 1 324 ? 2.128 -6.230 9.930 1.00 77.88 324 VAL A C 1
ATOM 2455 O O . VAL A 1 324 ? 2.446 -5.824 11.044 1.00 77.88 324 VAL A O 1
ATOM 2458 N N . ASP A 1 325 ? 1.252 -7.221 9.745 1.00 68.88 325 ASP A N 1
ATOM 2459 C CA . ASP A 1 325 ? 0.440 -7.791 10.828 1.00 68.88 325 ASP A CA 1
ATOM 2460 C C . ASP A 1 325 ? 1.220 -8.788 11.698 1.00 68.88 325 ASP A C 1
ATOM 2462 O O . ASP A 1 325 ? 0.791 -9.158 12.793 1.00 68.88 325 ASP A O 1
ATOM 2466 N N . ARG A 1 326 ? 2.391 -9.239 11.232 1.00 80.06 326 ARG A N 1
ATOM 2467 C CA . ARG A 1 326 ? 3.251 -10.158 11.987 1.00 80.06 326 ARG A CA 1
ATOM 2468 C C . ARG A 1 326 ? 3.961 -9.447 13.135 1.00 80.06 326 ARG A C 1
ATOM 2470 O O . ARG A 1 326 ? 4.289 -10.089 14.135 1.00 80.06 326 ARG A O 1
ATOM 2477 N N . PHE A 1 327 ? 4.222 -8.154 12.982 1.00 81.00 327 PHE A N 1
ATOM 2478 C CA . PHE A 1 327 ? 5.016 -7.373 13.914 1.00 81.00 327 PHE A CA 1
ATOM 2479 C C . PHE A 1 327 ? 4.150 -6.378 14.691 1.00 81.00 327 PHE A C 1
ATOM 2481 O O . PHE A 1 327 ? 3.534 -5.506 14.087 1.00 81.00 327 PHE A O 1
ATOM 2488 N N . PRO A 1 328 ? 4.129 -6.419 16.038 1.00 79.31 328 PRO A N 1
ATOM 2489 C CA . PRO A 1 328 ? 3.328 -5.481 16.826 1.00 79.31 328 PRO A CA 1
ATOM 2490 C C . PRO A 1 328 ? 3.736 -4.003 16.687 1.00 79.31 328 PRO A C 1
ATOM 2492 O O . PRO A 1 328 ? 2.951 -3.129 17.047 1.00 79.31 328 PRO A O 1
ATOM 2495 N N . GLY A 1 329 ? 4.964 -3.723 16.237 1.00 82.88 329 GLY A N 1
ATOM 2496 C CA . GLY A 1 329 ? 5.457 -2.392 15.858 1.00 82.88 329 GLY A CA 1
ATOM 2497 C C . GLY A 1 329 ? 5.398 -2.112 14.349 1.00 82.88 329 GLY A C 1
ATOM 2498 O O . GLY A 1 329 ? 5.916 -1.087 13.906 1.00 82.88 329 GLY A O 1
ATOM 2499 N N . GLY A 1 330 ? 4.789 -3.017 13.576 1.00 89.12 330 GLY A N 1
ATOM 2500 C CA . GLY A 1 330 ? 4.568 -2.921 12.137 1.00 89.12 330 GLY A CA 1
ATOM 2501 C C . GLY A 1 330 ? 5.799 -3.176 11.264 1.00 89.12 330 GLY A C 1
ATOM 2502 O O . GLY A 1 330 ? 6.807 -3.734 11.709 1.00 89.12 330 GLY A O 1
ATOM 2503 N N . ALA A 1 331 ? 5.699 -2.776 9.998 1.00 90.81 331 ALA A N 1
ATOM 2504 C CA . ALA A 1 331 ? 6.756 -2.895 8.999 1.00 90.81 331 ALA A CA 1
ATOM 2505 C C . ALA A 1 331 ? 7.012 -1.525 8.374 1.00 90.81 331 ALA A C 1
ATOM 2507 O O . ALA A 1 331 ? 6.068 -0.861 7.975 1.00 90.81 331 ALA A O 1
ATOM 2508 N N . TRP A 1 332 ? 8.257 -1.085 8.270 1.00 94.38 332 TRP A N 1
ATOM 2509 C CA . TRP A 1 332 ? 8.599 0.275 7.845 1.00 94.38 332 TRP A CA 1
ATOM 2510 C C . TRP A 1 332 ? 9.581 0.231 6.692 1.00 94.38 332 TRP A C 1
ATOM 2512 O O . TRP A 1 332 ? 10.484 -0.596 6.699 1.00 94.38 332 TRP A O 1
ATOM 2522 N N . PHE A 1 333 ? 9.415 1.113 5.717 1.00 94.75 333 PHE A N 1
ATOM 2523 C CA . PHE A 1 333 ? 10.240 1.179 4.520 1.00 94.75 333 PHE A CA 1
ATOM 2524 C C . PHE A 1 333 ? 11.015 2.491 4.473 1.00 94.75 333 PHE A C 1
ATOM 2526 O O . PHE A 1 333 ? 10.437 3.564 4.611 1.00 94.75 333 PHE A O 1
ATOM 2533 N N . ALA A 1 334 ? 12.318 2.420 4.255 1.00 95.25 334 ALA A N 1
ATOM 2534 C CA . ALA A 1 334 ? 13.163 3.586 4.053 1.00 95.25 334 ALA A CA 1
ATOM 2535 C C . ALA A 1 334 ? 13.924 3.423 2.735 1.00 95.25 334 ALA A C 1
ATOM 2537 O O . ALA A 1 334 ? 14.732 2.503 2.592 1.00 95.25 334 ALA A O 1
ATOM 2538 N N . ASP A 1 335 ? 13.642 4.311 1.779 1.00 91.12 335 ASP A N 1
ATOM 2539 C CA . ASP A 1 335 ? 14.377 4.396 0.517 1.00 91.12 335 ASP A CA 1
ATOM 2540 C C . ASP A 1 335 ? 15.661 5.186 0.742 1.00 91.12 335 ASP A C 1
ATOM 2542 O O . ASP A 1 335 ? 15.630 6.407 0.884 1.00 91.12 335 ASP A O 1
ATOM 2546 N N . LEU A 1 336 ? 16.794 4.491 0.793 1.00 90.06 336 LEU A N 1
ATOM 2547 C CA . LEU A 1 336 ? 18.073 5.129 1.057 1.00 90.06 336 LEU A CA 1
ATOM 2548 C C . LEU A 1 336 ? 18.711 5.708 -0.199 1.00 90.06 336 LEU A C 1
ATOM 2550 O O . LEU A 1 336 ? 19.878 6.060 -0.111 1.00 90.06 336 LEU A O 1
ATOM 2554 N N . SER A 1 337 ? 18.011 5.828 -1.334 1.00 80.31 337 SER A N 1
ATOM 2555 C CA . SER A 1 337 ? 18.603 6.239 -2.616 1.00 80.31 337 SER A CA 1
ATOM 2556 C C . SER A 1 337 ? 19.299 7.599 -2.622 1.00 80.31 337 SER A C 1
ATOM 2558 O O . SER A 1 337 ? 20.167 7.819 -3.460 1.00 80.31 337 SER A O 1
ATOM 2560 N N . GLU A 1 338 ? 18.978 8.492 -1.691 1.00 81.06 338 GLU A N 1
ATOM 2561 C CA . GLU A 1 338 ? 19.637 9.803 -1.558 1.00 81.06 338 GLU A CA 1
ATOM 2562 C C . GLU A 1 338 ? 20.629 9.863 -0.383 1.00 81.06 338 GLU A C 1
ATOM 2564 O O . GLU A 1 338 ? 21.351 10.846 -0.207 1.00 81.06 338 GLU A O 1
ATOM 2569 N N . ALA A 1 339 ? 20.699 8.809 0.435 1.00 82.50 339 ALA A N 1
ATOM 2570 C CA . ALA A 1 339 ? 21.579 8.773 1.591 1.00 82.50 339 ALA A CA 1
ATOM 2571 C C . ALA A 1 339 ? 23.039 8.562 1.162 1.00 82.50 339 ALA A C 1
ATOM 2573 O O . ALA A 1 339 ? 23.369 7.621 0.447 1.00 82.50 339 ALA A O 1
ATOM 2574 N N . THR A 1 340 ? 23.936 9.411 1.667 1.00 85.69 340 THR A N 1
ATOM 2575 C CA . THR A 1 340 ? 25.383 9.349 1.379 1.00 85.69 340 THR A CA 1
ATOM 2576 C C . THR A 1 340 ? 26.256 9.289 2.637 1.00 85.69 340 THR A C 1
ATOM 2578 O O . THR A 1 340 ? 27.476 9.142 2.538 1.00 85.69 340 THR A O 1
ATOM 2581 N N . SER A 1 341 ? 25.649 9.352 3.827 1.00 91.56 341 SER A N 1
ATOM 2582 C CA . SER A 1 341 ? 26.318 9.331 5.133 1.00 91.56 341 SER A CA 1
ATOM 2583 C C . SER A 1 341 ? 25.518 8.529 6.170 1.00 91.56 341 SER A C 1
ATOM 2585 O O . SER A 1 341 ? 24.369 8.162 5.919 1.00 91.56 341 SER A O 1
ATOM 2587 N N . ALA A 1 342 ? 26.101 8.258 7.345 1.00 93.19 342 ALA A N 1
ATOM 2588 C CA . ALA A 1 342 ? 25.389 7.583 8.437 1.00 93.19 342 ALA A CA 1
ATOM 2589 C C . ALA A 1 342 ? 24.202 8.421 8.948 1.00 93.19 342 ALA A C 1
ATOM 2591 O O . ALA A 1 342 ? 23.119 7.880 9.172 1.00 93.19 342 ALA A O 1
ATOM 2592 N N . GLU A 1 343 ? 24.390 9.739 9.032 1.00 92.00 343 GLU A N 1
ATOM 2593 C CA . GLU A 1 343 ? 23.361 10.706 9.407 1.00 92.00 343 GLU A CA 1
ATOM 2594 C C . GLU A 1 343 ? 22.223 10.715 8.379 1.00 92.00 343 GLU A C 1
ATOM 2596 O O . GLU A 1 343 ? 21.054 10.717 8.757 1.00 92.00 343 GLU A O 1
ATOM 2601 N N . GLY A 1 344 ? 22.545 10.645 7.079 1.00 91.44 344 GLY A N 1
ATOM 2602 C CA . GLY A 1 344 ? 21.553 10.570 5.999 1.00 91.44 344 GLY A CA 1
ATOM 2603 C C . GLY A 1 344 ? 20.668 9.322 6.084 1.00 91.44 344 GLY A C 1
ATOM 2604 O O . GLY A 1 344 ? 19.450 9.409 5.913 1.00 91.44 344 GLY A O 1
ATOM 2605 N N . ILE A 1 345 ? 21.248 8.169 6.436 1.00 96.00 345 ILE A N 1
ATOM 2606 C CA . ILE A 1 345 ? 20.472 6.947 6.711 1.00 96.00 345 ILE A CA 1
ATOM 2607 C C . ILE A 1 345 ? 19.563 7.177 7.927 1.00 96.00 345 ILE A C 1
ATOM 2609 O O . ILE A 1 345 ? 18.374 6.861 7.878 1.00 96.00 345 ILE A O 1
ATOM 2613 N N . GLY A 1 346 ? 20.106 7.748 9.008 1.00 93.44 346 GLY A N 1
ATOM 2614 C CA . GLY A 1 346 ? 19.349 8.053 10.221 1.00 93.44 346 GLY A CA 1
ATOM 2615 C C . GLY A 1 346 ? 18.150 8.965 9.950 1.00 93.44 346 GLY A C 1
ATOM 2616 O O . GLY A 1 346 ? 17.031 8.631 10.335 1.00 93.44 346 GLY A O 1
ATOM 2617 N N . HIS A 1 347 ? 18.354 10.061 9.216 1.00 90.62 347 HIS A N 1
ATOM 2618 C CA . HIS A 1 347 ? 17.289 10.975 8.798 1.00 90.62 347 HIS A CA 1
ATOM 2619 C C . HIS A 1 347 ? 16.198 10.269 7.993 1.00 90.62 347 HIS A C 1
ATOM 2621 O O . HIS A 1 347 ? 15.020 10.425 8.309 1.00 90.62 347 HIS A O 1
ATOM 2627 N N . THR A 1 348 ? 16.581 9.452 7.009 1.00 91.56 348 THR A N 1
ATOM 2628 C CA . THR A 1 348 ? 15.624 8.726 6.160 1.00 91.56 348 THR A CA 1
ATOM 2629 C C . THR A 1 348 ? 14.749 7.779 6.987 1.00 91.56 348 THR A C 1
ATOM 2631 O O . THR A 1 348 ? 13.534 7.706 6.801 1.00 91.56 348 THR A O 1
ATOM 2634 N N . VAL A 1 349 ? 15.346 7.082 7.957 1.00 94.62 349 VAL A N 1
ATOM 2635 C CA . VAL A 1 349 ? 14.618 6.171 8.850 1.00 94.62 349 VAL A CA 1
ATOM 2636 C C . VAL A 1 349 ? 13.714 6.931 9.829 1.00 94.62 349 VAL A C 1
ATOM 2638 O O . VAL A 1 349 ? 12.570 6.530 10.038 1.00 94.62 349 VAL A O 1
ATOM 2641 N N . LEU A 1 350 ? 14.172 8.046 10.409 1.00 87.56 350 LEU A N 1
ATOM 2642 C CA . LEU A 1 350 ? 13.342 8.879 11.292 1.00 87.56 350 LEU A CA 1
ATOM 2643 C C . LEU A 1 350 ? 12.153 9.488 10.543 1.00 87.56 350 LEU A C 1
ATOM 2645 O O . LEU A 1 350 ? 11.038 9.482 11.066 1.00 87.56 350 LEU A O 1
ATOM 2649 N N . GLN A 1 351 ? 12.369 9.931 9.304 1.00 84.88 351 GLN A N 1
ATOM 2650 C CA . GLN A 1 351 ? 11.310 10.407 8.421 1.00 84.88 351 GLN A CA 1
ATOM 2651 C C . GLN A 1 351 ? 10.294 9.302 8.124 1.00 84.88 351 GLN A C 1
ATOM 2653 O O . GLN A 1 351 ? 9.094 9.548 8.232 1.00 84.88 351 GLN A O 1
ATOM 2658 N N . ALA A 1 352 ? 10.751 8.080 7.824 1.00 87.81 352 ALA A N 1
ATOM 2659 C CA . ALA A 1 352 ? 9.860 6.936 7.641 1.00 87.81 352 ALA A CA 1
ATOM 2660 C C . ALA A 1 352 ? 8.993 6.688 8.886 1.00 87.81 352 ALA A C 1
ATOM 2662 O O . ALA A 1 352 ? 7.809 6.402 8.749 1.00 87.81 352 ALA A O 1
ATOM 2663 N N . PHE A 1 353 ? 9.551 6.866 10.089 1.00 83.81 353 PHE A N 1
ATOM 2664 C CA . PHE A 1 353 ? 8.828 6.752 11.358 1.00 83.81 353 PHE A CA 1
ATOM 2665 C C . PHE A 1 353 ? 7.949 7.959 11.725 1.00 83.81 353 PHE A C 1
ATOM 2667 O O . PHE A 1 353 ? 7.234 7.876 12.728 1.00 83.81 353 PHE A O 1
ATOM 2674 N N . GLY A 1 354 ? 8.013 9.065 10.976 1.00 79.81 354 GLY A N 1
ATOM 2675 C CA . GLY A 1 354 ? 7.343 10.324 11.316 1.00 79.81 354 GLY A CA 1
ATOM 2676 C C . GLY A 1 354 ? 7.907 11.007 12.568 1.00 79.81 354 GLY A C 1
ATOM 2677 O O . GLY A 1 354 ? 7.190 11.746 13.239 1.00 79.81 354 GLY A O 1
ATOM 2678 N N . VAL A 1 355 ? 9.167 10.735 12.924 1.00 77.94 355 VAL A N 1
ATOM 2679 C CA . VAL A 1 355 ? 9.822 11.311 14.106 1.00 77.94 355 VAL A CA 1
ATOM 2680 C C . VAL A 1 355 ? 10.576 12.578 13.693 1.00 77.94 355 VAL A C 1
ATOM 2682 O O . VAL A 1 355 ? 11.504 12.487 12.884 1.00 77.94 355 VAL A O 1
ATOM 2685 N N . PRO A 1 356 ? 10.221 13.761 14.229 1.00 66.88 356 PRO A N 1
ATOM 2686 C CA . PRO A 1 356 ? 10.957 14.982 13.943 1.00 66.88 356 PRO A CA 1
ATOM 2687 C C . PRO A 1 356 ? 12.364 14.897 14.535 1.00 66.88 356 PRO A C 1
ATOM 2689 O O . PRO A 1 356 ? 12.555 14.467 15.673 1.00 66.88 356 PRO A O 1
ATOM 2692 N N . VAL A 1 357 ? 13.357 15.338 13.766 1.00 63.53 357 VAL A N 1
ATOM 2693 C CA . VAL A 1 357 ? 14.740 15.411 14.241 1.00 63.53 357 VAL A CA 1
ATOM 2694 C C . VAL A 1 357 ? 14.924 16.744 14.955 1.00 63.53 357 VAL A C 1
ATOM 2696 O O . VAL A 1 357 ? 15.004 17.789 14.315 1.00 63.53 357 VAL A O 1
ATOM 2699 N N . ALA A 1 358 ? 14.945 16.719 16.286 1.00 54.56 358 ALA A N 1
ATOM 2700 C CA . ALA A 1 358 ? 15.202 17.891 17.114 1.00 54.56 358 ALA A CA 1
ATOM 2701 C C . ALA A 1 358 ? 16.334 17.585 18.104 1.00 54.56 358 ALA A C 1
ATOM 2703 O O . ALA A 1 358 ? 16.250 16.617 18.856 1.00 54.56 358 ALA A O 1
ATOM 2704 N N . GLY A 1 359 ? 17.382 18.414 18.114 1.00 62.00 359 GLY A N 1
ATOM 2705 C CA . GLY A 1 359 ? 18.499 18.308 19.061 1.00 62.00 359 GLY A CA 1
ATOM 2706 C C . GLY A 1 359 ? 19.881 18.263 18.403 1.00 62.00 359 GLY A C 1
ATOM 2707 O O . GLY A 1 359 ? 20.014 18.457 17.199 1.00 62.00 359 GLY A O 1
ATOM 2708 N N . GLN A 1 360 ? 20.911 18.040 19.227 1.00 70.19 360 GLN A N 1
ATOM 2709 C CA . GLN A 1 360 ? 22.318 17.927 18.804 1.00 70.19 360 GLN A CA 1
ATOM 2710 C C . GLN A 1 360 ? 22.808 16.472 18.673 1.00 70.19 360 GLN A C 1
ATOM 2712 O O . GLN A 1 360 ? 23.967 16.249 18.330 1.00 70.19 360 GLN A O 1
ATOM 2717 N N . GLU A 1 361 ? 21.963 15.478 18.966 1.00 80.06 361 GLU A N 1
ATOM 2718 C CA . GLU A 1 361 ? 22.329 14.064 18.825 1.00 80.06 361 GLU A CA 1
ATOM 2719 C C . GLU A 1 361 ? 22.372 13.634 17.354 1.00 80.06 361 GLU A C 1
ATOM 2721 O O . GLU A 1 361 ? 21.559 14.065 16.535 1.00 80.06 361 GLU A O 1
ATOM 2726 N N . ALA A 1 362 ? 23.312 12.744 17.028 1.00 87.19 362 ALA A N 1
ATOM 2727 C CA . ALA A 1 362 ? 23.448 12.203 15.681 1.00 87.19 362 ALA A CA 1
ATOM 2728 C C . ALA A 1 362 ? 22.208 11.355 15.303 1.00 87.19 362 ALA A C 1
ATOM 2730 O O . ALA A 1 362 ? 21.818 10.481 16.088 1.00 87.19 362 ALA A O 1
ATOM 2731 N N . PRO A 1 363 ? 21.584 11.559 14.124 1.00 89.12 363 PRO A N 1
ATOM 2732 C CA . PRO A 1 363 ? 20.322 10.912 13.745 1.00 89.12 363 PRO A CA 1
ATOM 2733 C C . PRO A 1 363 ? 20.327 9.384 13.860 1.00 89.12 363 PRO A C 1
ATOM 2735 O O . PRO A 1 363 ? 19.353 8.784 14.308 1.00 89.12 363 PRO A O 1
ATOM 2738 N N . GLU A 1 364 ? 21.427 8.724 13.508 1.00 90.75 364 GLU A N 1
ATOM 2739 C CA . GLU A 1 364 ? 21.574 7.274 13.617 1.00 90.75 364 GLU A CA 1
ATOM 2740 C C . GLU A 1 364 ? 21.581 6.773 15.071 1.00 90.75 364 GLU A C 1
ATOM 2742 O O . GLU A 1 364 ? 21.163 5.643 15.331 1.00 90.75 364 GLU A O 1
ATOM 2747 N N . GLN A 1 365 ? 21.993 7.605 16.033 1.00 89.44 365 GLN A N 1
ATOM 2748 C CA . GLN A 1 365 ? 21.884 7.294 17.461 1.00 89.44 365 GLN A CA 1
ATOM 2749 C C . GLN A 1 365 ? 20.448 7.475 17.952 1.00 89.44 365 GLN A C 1
ATOM 2751 O O . GLN A 1 365 ? 19.943 6.623 18.684 1.00 89.44 365 GLN A O 1
ATOM 2756 N N . VAL A 1 366 ? 19.764 8.522 17.479 1.00 87.44 366 VAL A N 1
ATOM 2757 C CA . VAL A 1 366 ? 18.340 8.748 17.764 1.00 87.44 366 VAL A CA 1
ATOM 2758 C C . VAL A 1 366 ? 17.502 7.573 17.259 1.00 87.44 366 VAL A C 1
ATOM 2760 O O . VAL A 1 366 ? 16.662 7.064 18.000 1.00 87.44 366 VAL A O 1
ATOM 2763 N N . VAL A 1 367 ? 17.774 7.059 16.051 1.00 93.00 367 VAL A N 1
ATOM 2764 C CA . VAL A 1 367 ? 17.127 5.835 15.542 1.00 93.00 367 VAL A CA 1
ATOM 2765 C C . VAL A 1 367 ? 17.332 4.666 16.501 1.00 93.00 367 VAL A C 1
ATOM 2767 O O . VAL A 1 367 ? 16.379 3.946 16.785 1.00 93.00 367 VAL A O 1
ATOM 2770 N N . ALA A 1 368 ? 18.539 4.480 17.039 1.00 91.69 368 ALA A N 1
ATOM 2771 C CA . ALA A 1 368 ? 18.811 3.392 17.973 1.00 91.69 368 ALA A CA 1
ATOM 2772 C C . ALA A 1 368 ? 17.927 3.486 19.233 1.00 91.69 368 ALA A C 1
ATOM 2774 O O . ALA A 1 368 ? 17.330 2.487 19.631 1.00 91.69 368 ALA A O 1
ATOM 2775 N N . SER A 1 369 ? 17.793 4.687 19.805 1.00 86.50 369 SER A N 1
ATOM 2776 C CA . SER A 1 369 ? 16.932 4.965 20.964 1.00 86.50 369 SER A CA 1
ATOM 2777 C C . SER A 1 369 ? 15.443 4.780 20.648 1.00 86.50 369 SER A C 1
ATOM 2779 O O . SER A 1 369 ? 14.707 4.192 21.439 1.00 86.50 369 SER A O 1
ATOM 2781 N N . VAL A 1 370 ? 14.993 5.233 19.471 1.00 86.12 370 VAL A N 1
ATOM 2782 C CA . VAL A 1 370 ? 13.610 5.048 19.001 1.00 86.12 370 VAL A CA 1
ATOM 2783 C C . VAL A 1 370 ? 13.291 3.565 18.828 1.00 86.12 370 VAL A C 1
ATOM 2785 O O . VAL A 1 370 ? 12.235 3.108 19.260 1.00 86.12 370 VAL A O 1
ATOM 2788 N N . LEU A 1 371 ? 14.194 2.806 18.206 1.00 92.88 371 LEU A N 1
ATOM 2789 C CA . LEU A 1 371 ? 14.021 1.372 18.002 1.00 92.88 371 LEU A CA 1
ATOM 2790 C C . LEU A 1 371 ? 14.005 0.612 19.330 1.00 92.88 371 LEU A C 1
ATOM 2792 O O . LEU A 1 371 ? 13.182 -0.275 19.489 1.00 92.88 371 LEU A O 1
ATOM 2796 N N . GLU A 1 372 ? 14.852 0.977 20.293 1.00 89.88 372 GLU A N 1
ATOM 2797 C CA . GLU A 1 372 ? 14.902 0.337 21.615 1.00 89.88 372 GLU A CA 1
ATOM 2798 C C . GLU A 1 372 ? 13.574 0.441 22.385 1.00 89.88 372 GLU A C 1
ATOM 2800 O O . GLU A 1 372 ? 13.182 -0.506 23.065 1.00 89.88 372 GLU A O 1
ATOM 2805 N N . GLN A 1 373 ? 12.857 1.560 22.242 1.00 85.75 373 GLN A N 1
ATOM 2806 C CA . GLN A 1 373 ? 11.571 1.801 22.907 1.00 85.75 373 GLN A CA 1
ATOM 2807 C C . GLN A 1 373 ? 10.362 1.244 22.140 1.00 85.75 373 GLN A C 1
ATOM 2809 O O . GLN A 1 373 ? 9.252 1.191 22.681 1.00 85.75 373 GLN A O 1
ATOM 2814 N N . ARG A 1 374 ? 10.534 0.857 20.870 1.00 83.50 374 ARG A N 1
ATOM 2815 C CA . ARG A 1 374 ? 9.438 0.365 20.032 1.00 83.50 374 ARG A CA 1
ATOM 2816 C C . ARG A 1 374 ? 9.137 -1.109 20.297 1.00 83.50 374 ARG A C 1
ATOM 2818 O O . ARG A 1 374 ? 9.917 -1.875 20.849 1.00 83.50 374 ARG A O 1
ATOM 2825 N N . LYS A 1 375 ? 7.934 -1.511 19.893 1.00 88.19 375 LYS A N 1
ATOM 2826 C CA . LYS A 1 375 ? 7.550 -2.925 19.832 1.00 88.19 375 LYS A CA 1
ATOM 2827 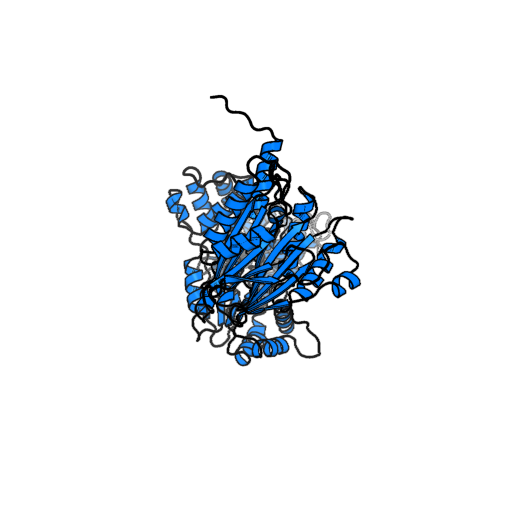C C . LYS A 1 375 ? 8.316 -3.628 18.696 1.00 88.19 375 LYS A C 1
ATOM 2829 O O . LYS A 1 375 ? 8.746 -2.945 17.766 1.00 88.19 375 LYS A O 1
ATOM 2834 N N . PRO A 1 376 ? 8.428 -4.974 18.713 1.00 91.81 376 PRO A N 1
ATOM 2835 C CA . PRO A 1 376 ? 9.034 -5.736 17.618 1.00 91.81 376 PRO A CA 1
ATOM 2836 C C . PRO A 1 376 ? 8.494 -5.300 16.253 1.00 91.81 376 PRO A C 1
ATOM 2838 O O . PRO A 1 376 ? 7.278 -5.309 16.058 1.00 91.81 376 PRO A O 1
ATOM 2841 N N . LEU A 1 377 ? 9.393 -4.913 15.345 1.00 93.88 377 LEU A N 1
ATOM 2842 C CA . LEU A 1 377 ? 9.084 -4.379 14.016 1.00 93.88 377 LEU A CA 1
ATOM 2843 C C . LEU A 1 377 ? 10.021 -4.938 12.943 1.00 93.88 377 LEU A C 1
ATOM 2845 O O . LEU A 1 377 ? 11.121 -5.415 13.251 1.00 93.88 377 LEU A O 1
ATOM 2849 N N . LEU A 1 378 ? 9.582 -4.841 11.689 1.00 95.88 378 LEU A N 1
ATOM 2850 C CA . LEU A 1 378 ? 10.413 -5.047 10.504 1.00 95.88 378 LEU A CA 1
ATOM 2851 C C . LEU A 1 378 ? 10.829 -3.695 9.927 1.00 95.88 378 LEU A C 1
ATOM 2853 O O . LEU A 1 378 ? 9.975 -2.873 9.610 1.00 95.88 378 LEU A O 1
ATOM 2857 N N . LEU A 1 379 ? 12.129 -3.472 9.758 1.00 97.31 379 LEU A N 1
ATOM 2858 C CA . LEU A 1 379 ? 12.657 -2.318 9.040 1.00 97.31 379 LEU A CA 1
ATOM 2859 C C . LEU A 1 379 ? 13.225 -2.771 7.693 1.00 97.31 379 LEU A C 1
ATOM 2861 O O . LEU A 1 379 ? 14.204 -3.516 7.638 1.00 97.31 379 LEU A O 1
ATOM 2865 N N . VAL A 1 380 ? 12.588 -2.322 6.619 1.00 97.75 380 VAL A N 1
ATOM 2866 C CA . VAL A 1 380 ? 12.998 -2.521 5.233 1.00 97.75 380 VAL A CA 1
ATOM 2867 C C . VAL A 1 380 ? 13.852 -1.330 4.798 1.00 97.75 380 VAL A C 1
ATOM 2869 O O . VAL A 1 380 ? 13.380 -0.195 4.801 1.00 97.75 380 VAL A O 1
ATOM 2872 N N . LEU A 1 381 ? 15.107 -1.585 4.439 1.00 97.62 381 LEU A N 1
ATOM 2873 C CA . LEU A 1 381 ? 16.070 -0.581 3.983 1.00 97.62 381 LEU A CA 1
ATOM 2874 C C . LEU A 1 381 ? 16.395 -0.857 2.518 1.00 97.62 381 LEU A C 1
ATOM 2876 O O . LEU A 1 381 ? 17.012 -1.876 2.207 1.00 97.62 381 LEU A O 1
ATOM 2880 N N . ASP A 1 382 ? 15.949 0.019 1.626 1.00 93.62 382 ASP A N 1
ATOM 2881 C CA . ASP A 1 382 ? 16.150 -0.135 0.186 1.00 93.62 382 ASP A CA 1
ATOM 2882 C C . ASP A 1 382 ? 17.379 0.646 -0.291 1.00 93.62 382 ASP A C 1
ATOM 2884 O O . ASP A 1 382 ? 17.707 1.676 0.293 1.00 93.62 382 ASP A O 1
ATOM 2888 N N . ASN A 1 383 ? 18.036 0.184 -1.359 1.00 83.62 383 ASN A N 1
ATOM 2889 C CA . ASN A 1 383 ? 19.177 0.856 -1.999 1.00 83.62 383 ASN A CA 1
ATOM 2890 C C . ASN A 1 383 ? 20.406 1.024 -1.083 1.00 83.62 383 ASN A C 1
ATOM 2892 O O . ASN A 1 383 ? 21.079 2.058 -1.096 1.00 83.62 383 ASN A O 1
ATOM 2896 N N . PHE A 1 384 ? 20.725 0.014 -0.268 1.00 89.75 384 PHE A N 1
ATOM 2897 C CA . PHE A 1 384 ? 21.834 0.099 0.687 1.00 89.75 384 PHE A CA 1
ATOM 2898 C C . PHE A 1 384 ? 23.220 0.065 0.014 1.00 89.75 384 PHE A C 1
ATOM 2900 O O . PHE A 1 384 ? 24.207 0.435 0.651 1.00 89.75 384 PHE A O 1
ATOM 2907 N N . GLU A 1 385 ? 23.325 -0.336 -1.263 1.00 79.88 385 GLU A N 1
ATOM 2908 C CA . GLU A 1 385 ? 24.607 -0.521 -1.969 1.00 79.88 385 GLU A CA 1
ATOM 2909 C C . GLU A 1 385 ? 25.542 0.698 -1.921 1.00 79.88 385 GLU A C 1
ATOM 2911 O O . GLU A 1 385 ? 26.759 0.541 -1.838 1.00 79.88 385 GLU A O 1
ATOM 2916 N N . GLN A 1 386 ? 24.996 1.912 -1.914 1.00 78.19 386 GLN A N 1
ATOM 2917 C CA . GLN A 1 386 ? 25.784 3.146 -1.898 1.00 78.19 386 GLN A CA 1
ATOM 2918 C C . GLN A 1 386 ? 26.315 3.533 -0.512 1.00 78.19 386 GLN A C 1
ATOM 2920 O O . GLN A 1 386 ? 27.259 4.317 -0.386 1.00 78.19 386 GLN A O 1
ATOM 2925 N N . VAL A 1 387 ? 25.735 2.962 0.543 1.00 86.25 387 VAL A N 1
ATOM 2926 C CA . VAL A 1 387 ? 26.037 3.292 1.941 1.00 86.25 387 VAL A CA 1
ATOM 2927 C C . VAL A 1 387 ? 26.541 2.098 2.749 1.00 86.25 387 VAL A C 1
ATOM 2929 O O . VAL A 1 387 ? 26.657 2.187 3.973 1.00 86.25 387 VAL A O 1
ATOM 2932 N N . VAL A 1 388 ? 26.946 1.010 2.084 1.00 88.25 388 VAL A N 1
ATOM 2933 C CA . VAL A 1 388 ? 27.490 -0.211 2.715 1.00 88.25 388 VAL A CA 1
ATOM 2934 C C . VAL A 1 388 ? 28.576 0.099 3.751 1.00 88.25 388 VAL A C 1
ATOM 2936 O O . VAL A 1 388 ? 28.561 -0.455 4.850 1.00 88.25 388 VAL A O 1
ATOM 2939 N N . LYS A 1 389 ? 29.465 1.064 3.471 1.00 88.69 389 LYS A N 1
ATOM 2940 C CA . LYS A 1 389 ? 30.535 1.499 4.394 1.00 88.69 389 LYS A CA 1
ATOM 2941 C C . LYS A 1 389 ? 30.035 1.990 5.766 1.00 88.69 389 LYS A C 1
ATOM 2943 O O . LYS A 1 389 ? 30.802 2.003 6.727 1.00 88.69 389 LYS A O 1
ATOM 2948 N N . TYR A 1 390 ? 28.758 2.360 5.885 1.00 94.50 390 TYR A N 1
ATOM 2949 C CA . TYR A 1 390 ? 28.120 2.812 7.124 1.00 94.50 390 TYR A CA 1
ATOM 2950 C C . TYR A 1 390 ? 27.285 1.729 7.826 1.00 94.50 390 TYR A C 1
ATOM 2952 O O . TYR A 1 390 ? 26.728 2.002 8.892 1.00 94.50 390 TYR A O 1
ATOM 2960 N N . ALA A 1 391 ? 27.232 0.494 7.308 1.00 93.81 391 ALA A N 1
ATOM 2961 C CA . ALA A 1 391 ? 26.437 -0.605 7.870 1.00 93.81 391 ALA A CA 1
ATOM 2962 C C . ALA A 1 391 ? 26.715 -0.846 9.363 1.00 93.81 391 ALA A C 1
ATOM 2964 O O . ALA A 1 391 ? 25.793 -0.986 10.168 1.00 93.81 391 ALA A O 1
ATOM 2965 N N . LYS A 1 392 ? 27.994 -0.840 9.764 1.00 94.56 392 LYS A N 1
ATOM 2966 C CA . LYS A 1 392 ? 28.399 -1.061 11.162 1.00 94.56 392 LYS A CA 1
ATOM 2967 C C . LYS A 1 392 ? 27.967 0.078 12.092 1.00 94.56 392 LYS A C 1
ATOM 2969 O O . LYS A 1 392 ? 27.585 -0.192 13.226 1.00 94.56 392 LYS A O 1
ATOM 2974 N N . LYS A 1 393 ? 28.006 1.327 11.612 1.00 94.94 393 LYS A N 1
ATOM 2975 C CA . LYS A 1 393 ? 27.599 2.520 12.379 1.00 94.94 393 LYS A CA 1
ATOM 2976 C C . LYS A 1 393 ? 26.078 2.677 12.491 1.00 94.94 393 LYS A C 1
ATOM 2978 O O . LYS A 1 393 ? 25.621 3.384 13.377 1.00 94.94 393 LYS A O 1
ATOM 2983 N N . THR A 1 394 ? 25.313 2.011 11.628 1.00 97.25 394 THR A N 1
ATOM 2984 C CA . THR A 1 394 ? 23.845 2.084 11.587 1.00 97.25 394 THR A CA 1
ATOM 2985 C C . THR A 1 394 ? 23.216 0.764 12.020 1.00 97.25 394 THR A C 1
ATOM 2987 O O . THR A 1 394 ? 23.035 0.539 13.212 1.00 97.25 394 THR A O 1
ATOM 2990 N N . ILE A 1 395 ? 22.953 -0.161 11.095 1.00 97.50 395 ILE A N 1
ATOM 2991 C CA . ILE A 1 395 ? 22.304 -1.451 11.374 1.00 97.50 395 ILE A CA 1
ATOM 2992 C C . ILE A 1 395 ? 23.064 -2.243 12.446 1.00 97.50 395 ILE A C 1
ATOM 2994 O O . ILE A 1 395 ? 22.441 -2.863 13.306 1.00 97.50 395 ILE A O 1
ATOM 2998 N N . GLY A 1 396 ? 24.401 -2.202 12.439 1.00 96.12 396 GLY A N 1
ATOM 2999 C CA . GLY A 1 396 ? 25.225 -2.816 13.484 1.00 96.12 396 GLY A CA 1
ATOM 3000 C C . GLY A 1 396 ? 24.893 -2.285 14.884 1.00 96.12 396 GLY A C 1
ATOM 3001 O O . GLY A 1 396 ? 24.602 -3.074 15.783 1.00 96.12 396 GLY A O 1
ATOM 3002 N N . LEU A 1 397 ? 24.861 -0.959 15.043 1.00 95.75 397 LEU A N 1
ATOM 3003 C CA . LEU A 1 397 ? 24.461 -0.274 16.278 1.00 95.75 397 LEU A CA 1
ATOM 3004 C C . LEU A 1 397 ? 23.007 -0.595 16.662 1.00 95.75 397 LEU A C 1
ATOM 3006 O O . LEU A 1 397 ? 22.722 -0.961 17.803 1.00 95.75 397 LEU A O 1
ATOM 3010 N N . TRP A 1 398 ? 22.077 -0.503 15.712 1.00 97.25 398 TRP A N 1
ATOM 3011 C CA . TRP A 1 398 ? 20.650 -0.724 15.959 1.00 97.25 398 TRP A CA 1
ATOM 3012 C C . TRP A 1 398 ? 20.349 -2.156 16.384 1.00 97.25 398 TRP A C 1
ATOM 3014 O O . TRP A 1 398 ? 19.547 -2.379 17.287 1.00 97.25 398 TRP A O 1
ATOM 3024 N N . ARG A 1 399 ? 21.031 -3.146 15.798 1.00 95.44 399 ARG A N 1
ATOM 3025 C CA . ARG A 1 399 ? 20.863 -4.555 16.176 1.00 95.44 399 ARG A CA 1
ATOM 3026 C C . ARG A 1 399 ? 21.345 -4.854 17.590 1.00 95.44 399 ARG A C 1
ATOM 3028 O O . ARG A 1 399 ? 20.781 -5.761 18.210 1.00 95.44 399 ARG A O 1
ATOM 3035 N N . GLN A 1 400 ? 22.345 -4.119 18.077 1.00 93.44 400 GLN A N 1
ATOM 3036 C CA . GLN A 1 400 ? 22.838 -4.229 19.450 1.00 93.44 400 GLN A CA 1
ATOM 3037 C C . GLN A 1 400 ? 21.844 -3.631 20.452 1.00 93.44 400 GLN A C 1
ATOM 3039 O O . GLN A 1 400 ? 21.558 -4.272 21.459 1.00 93.44 400 GLN A O 1
ATOM 3044 N N . ARG A 1 401 ? 21.279 -2.449 20.164 1.00 93.50 401 ARG A N 1
ATOM 3045 C CA . ARG A 1 401 ? 20.345 -1.766 21.081 1.00 93.50 401 ARG A CA 1
ATOM 3046 C C . ARG A 1 401 ? 18.910 -2.286 21.029 1.00 93.50 401 ARG A C 1
ATOM 3048 O O . ARG A 1 401 ? 18.227 -2.289 22.044 1.00 93.50 401 ARG A O 1
ATOM 3055 N N . ALA A 1 402 ? 18.455 -2.757 19.872 1.00 94.50 402 ALA A N 1
ATOM 3056 C CA . ALA A 1 402 ? 17.078 -3.190 19.657 1.00 94.50 402 ALA A CA 1
ATOM 3057 C C . ALA A 1 402 ? 17.026 -4.674 19.237 1.00 94.50 402 ALA A C 1
ATOM 3059 O O . ALA A 1 402 ? 16.823 -4.991 18.057 1.00 94.50 402 ALA A O 1
ATOM 3060 N N . PRO A 1 403 ? 17.218 -5.626 20.181 1.00 91.38 403 PRO A N 1
ATOM 3061 C CA . PRO A 1 403 ? 17.292 -7.063 19.897 1.00 91.38 403 PRO A CA 1
ATOM 3062 C C . PRO A 1 403 ? 16.019 -7.646 19.266 1.00 91.38 403 PRO A C 1
ATOM 3064 O O . PRO A 1 403 ? 16.060 -8.697 18.635 1.00 91.38 403 PRO A O 1
ATOM 3067 N N . HIS A 1 404 ? 14.895 -6.951 19.406 1.00 91.06 404 HIS A N 1
ATOM 3068 C CA . HIS A 1 404 ? 13.583 -7.360 18.916 1.00 91.06 404 HIS A CA 1
ATOM 3069 C C . HIS A 1 404 ? 13.274 -6.887 17.482 1.00 91.06 404 HIS A C 1
ATOM 3071 O O . HIS A 1 404 ? 12.240 -7.263 16.929 1.00 91.06 404 HIS A O 1
ATOM 3077 N N . VAL A 1 405 ? 14.138 -6.061 16.880 1.00 95.00 405 VAL A N 1
ATOM 3078 C CA . VAL A 1 405 ? 13.962 -5.538 15.515 1.00 95.00 405 VAL A CA 1
ATOM 3079 C C . VAL A 1 405 ? 14.583 -6.484 14.493 1.00 95.00 405 VAL A C 1
ATOM 3081 O O . VAL A 1 405 ? 15.685 -7.013 14.702 1.00 95.00 405 VAL A O 1
ATOM 3084 N N . ARG A 1 406 ? 13.871 -6.668 13.377 1.00 96.19 406 ARG A N 1
ATOM 3085 C CA . ARG A 1 406 ? 14.337 -7.382 12.186 1.00 96.19 406 ARG A CA 1
ATOM 3086 C C . ARG A 1 406 ? 14.597 -6.408 11.048 1.00 96.19 406 ARG A C 1
ATOM 3088 O O . ARG A 1 406 ? 13.858 -5.445 10.872 1.00 96.19 406 ARG A O 1
ATOM 3095 N N . PHE A 1 407 ? 15.622 -6.703 10.264 1.00 97.62 407 PHE A N 1
ATOM 3096 C CA . PHE A 1 407 ? 16.061 -5.882 9.146 1.00 97.62 407 PHE A CA 1
ATOM 3097 C C . PHE A 1 407 ? 15.976 -6.689 7.853 1.00 97.62 407 PHE A C 1
ATOM 3099 O O . PHE A 1 407 ? 16.523 -7.793 7.772 1.00 97.62 407 PHE A O 1
ATOM 3106 N N . LEU A 1 408 ? 15.302 -6.123 6.855 1.00 98.00 408 LEU A N 1
ATOM 3107 C CA . LEU A 1 408 ? 15.324 -6.595 5.477 1.00 98.00 408 LEU A CA 1
ATOM 3108 C C . LEU A 1 408 ? 16.005 -5.523 4.633 1.00 98.00 408 LEU A C 1
ATOM 3110 O O . LEU A 1 408 ? 15.519 -4.403 4.551 1.00 98.00 408 LEU A O 1
ATOM 3114 N N . VAL A 1 409 ? 17.135 -5.846 4.026 1.00 97.69 409 VAL A N 1
ATOM 3115 C CA . VAL A 1 409 ? 17.943 -4.873 3.289 1.00 97.69 409 VAL A CA 1
ATOM 3116 C C . VAL A 1 409 ? 17.972 -5.258 1.822 1.00 97.69 409 VAL A C 1
ATOM 3118 O O . VAL A 1 409 ? 18.155 -6.432 1.518 1.00 97.69 409 VAL A O 1
ATOM 3121 N N . THR A 1 410 ? 17.820 -4.308 0.904 1.00 90.12 410 THR A N 1
ATOM 3122 C CA . THR A 1 410 ? 18.177 -4.527 -0.503 1.00 90.12 410 THR A CA 1
ATOM 3123 C C . THR A 1 410 ? 19.525 -3.876 -0.784 1.00 90.12 410 THR A C 1
ATOM 3125 O O . THR A 1 410 ? 19.811 -2.766 -0.334 1.00 90.12 410 THR A O 1
ATOM 3128 N N . SER A 1 411 ? 20.395 -4.608 -1.472 1.00 83.94 411 SER A N 1
ATOM 3129 C CA . SER A 1 411 ? 21.741 -4.153 -1.816 1.00 83.94 411 SER A CA 1
ATOM 3130 C C . SER A 1 411 ? 22.249 -4.923 -3.035 1.00 83.94 411 SER A C 1
ATOM 3132 O O . SER A 1 411 ? 21.650 -5.911 -3.464 1.00 83.94 411 SER A O 1
ATOM 3134 N N . ARG A 1 412 ? 23.375 -4.500 -3.605 1.00 74.81 412 ARG A N 1
ATOM 3135 C CA . ARG A 1 412 ? 24.126 -5.277 -4.610 1.00 74.81 412 ARG A CA 1
ATOM 3136 C C . ARG A 1 412 ? 25.240 -6.118 -4.002 1.00 74.81 412 ARG A C 1
ATOM 3138 O O . ARG A 1 412 ? 25.715 -7.042 -4.645 1.00 74.81 412 ARG A O 1
ATOM 3145 N N . ALA A 1 413 ? 25.624 -5.816 -2.767 1.00 77.19 413 ALA A N 1
ATOM 3146 C CA . ALA A 1 413 ? 26.662 -6.518 -2.028 1.00 77.19 413 ALA A CA 1
ATOM 3147 C C . ALA A 1 413 ? 26.244 -6.723 -0.569 1.00 77.19 413 ALA A C 1
ATOM 3149 O O . ALA A 1 413 ? 25.374 -6.017 -0.050 1.00 77.19 413 ALA A O 1
ATOM 3150 N N . LEU A 1 414 ? 26.893 -7.673 0.096 1.00 82.56 414 LEU A N 1
ATOM 3151 C CA . LEU A 1 414 ? 26.701 -7.911 1.522 1.00 82.56 414 LEU A CA 1
ATOM 3152 C C . LEU A 1 414 ? 27.213 -6.743 2.363 1.00 82.56 414 LEU A C 1
ATOM 3154 O O . LEU A 1 414 ? 28.160 -6.047 1.996 1.00 82.56 414 LEU A O 1
ATOM 3158 N N . LEU A 1 415 ? 26.578 -6.550 3.513 1.00 89.38 415 LEU A N 1
ATOM 3159 C CA . LEU A 1 415 ? 26.879 -5.477 4.452 1.00 89.38 415 LEU A CA 1
ATOM 3160 C C . LEU A 1 415 ? 28.093 -5.805 5.332 1.00 89.38 415 LEU A C 1
ATOM 3162 O O . LEU A 1 415 ? 28.671 -4.903 5.941 1.00 89.38 415 LEU A O 1
ATOM 3166 N N . GLY A 1 416 ? 28.470 -7.084 5.425 1.00 89.19 416 GLY A N 1
ATOM 3167 C CA . GLY A 1 416 ? 29.598 -7.552 6.230 1.00 89.19 416 GLY A CA 1
ATOM 3168 C C . GLY A 1 416 ? 29.301 -7.535 7.731 1.00 89.19 416 GLY A C 1
ATOM 3169 O O . GLY A 1 416 ? 30.209 -7.349 8.544 1.00 89.19 416 GLY A O 1
ATOM 3170 N N . LEU A 1 417 ? 28.027 -7.681 8.110 1.00 93.44 417 LEU A N 1
ATOM 3171 C CA . LEU A 1 417 ? 27.593 -7.688 9.507 1.00 93.44 417 LEU A CA 1
ATOM 3172 C C . LEU A 1 417 ? 27.441 -9.119 10.035 1.00 93.44 417 LEU A C 1
ATOM 3174 O O . LEU A 1 417 ? 26.985 -10.023 9.343 1.00 93.44 417 LEU A O 1
ATOM 3178 N N . GLU A 1 418 ? 27.768 -9.330 11.309 1.00 88.69 418 GLU A N 1
ATOM 3179 C CA . GLU A 1 418 ? 27.624 -10.646 11.936 1.00 88.69 418 GLU A CA 1
ATOM 3180 C C . GLU A 1 418 ? 26.151 -11.084 12.010 1.00 88.69 418 GLU A C 1
ATOM 3182 O O . GLU A 1 418 ? 25.278 -10.328 12.451 1.00 88.69 418 GLU A O 1
ATOM 3187 N N . GLY A 1 419 ? 25.860 -12.320 11.601 1.00 87.56 419 GLY A N 1
ATOM 3188 C CA . GLY A 1 419 ? 24.493 -12.844 11.533 1.00 87.56 419 GLY A CA 1
ATOM 3189 C C . GLY A 1 419 ? 23.665 -12.279 10.371 1.00 87.56 419 GLY A C 1
ATOM 3190 O O . GLY A 1 419 ? 22.439 -12.365 10.414 1.00 87.56 419 GLY A O 1
ATOM 3191 N N . GLU A 1 420 ? 24.318 -11.682 9.368 1.00 93.56 420 GLU A N 1
ATOM 3192 C CA . GLU A 1 420 ? 23.729 -11.365 8.066 1.00 93.56 420 GLU A CA 1
ATOM 3193 C C . GLU A 1 420 ? 23.430 -12.646 7.277 1.00 93.56 420 GLU A C 1
ATOM 3195 O O . GLU A 1 420 ? 24.275 -13.537 7.157 1.00 93.56 420 GLU A O 1
ATOM 3200 N N . ARG A 1 421 ? 22.221 -12.732 6.718 1.00 96.06 421 ARG A N 1
ATOM 3201 C CA . ARG A 1 421 ? 21.813 -13.806 5.813 1.00 96.06 421 ARG A CA 1
ATOM 3202 C C . ARG A 1 421 ? 21.586 -13.254 4.414 1.00 96.06 421 ARG A C 1
ATOM 3204 O O . ARG A 1 421 ? 20.677 -12.457 4.205 1.00 96.06 421 ARG A O 1
ATOM 3211 N N . GLU A 1 422 ? 22.372 -13.730 3.458 1.00 94.12 422 GLU A N 1
ATOM 3212 C CA . GLU A 1 422 ? 22.166 -13.421 2.045 1.00 94.12 422 GLU A CA 1
ATOM 3213 C C . GLU A 1 422 ? 20.948 -14.154 1.470 1.00 94.12 422 GLU A C 1
ATOM 3215 O O . GLU A 1 422 ? 20.753 -15.350 1.716 1.00 94.12 422 GLU A O 1
ATOM 3220 N N . PHE A 1 423 ? 20.168 -13.443 0.657 1.00 95.00 423 PHE A N 1
ATOM 3221 C CA . PHE A 1 423 ? 19.194 -14.012 -0.264 1.00 95.00 423 PHE A CA 1
ATOM 3222 C C . PHE A 1 423 ? 19.439 -13.456 -1.672 1.00 95.00 423 PHE A C 1
ATOM 3224 O O . PHE A 1 423 ? 19.130 -12.298 -1.950 1.00 95.00 423 PHE A O 1
ATOM 3231 N N . VAL A 1 424 ? 19.986 -14.281 -2.566 1.00 87.94 424 VAL A N 1
ATOM 3232 C CA . VAL A 1 424 ? 20.272 -13.873 -3.948 1.00 87.94 424 VAL A CA 1
ATOM 3233 C C . VAL A 1 424 ? 18.988 -13.913 -4.774 1.00 87.94 424 VAL A C 1
ATOM 3235 O O . VAL A 1 424 ? 18.404 -14.976 -4.986 1.00 87.94 424 VAL A O 1
ATOM 3238 N N . LEU A 1 425 ? 18.559 -12.755 -5.270 1.00 86.75 425 LEU A N 1
ATOM 3239 C CA . LEU A 1 425 ? 17.409 -12.607 -6.151 1.00 86.75 425 LEU A CA 1
ATOM 3240 C C . LEU A 1 425 ? 17.857 -12.627 -7.617 1.00 86.75 425 LEU A C 1
ATOM 3242 O O . LEU A 1 425 ? 18.447 -11.670 -8.122 1.00 86.75 425 LEU A O 1
ATOM 3246 N N . GLY A 1 426 ? 17.554 -13.727 -8.305 1.00 79.69 426 GLY A N 1
ATOM 3247 C CA . GLY A 1 426 ? 17.816 -13.881 -9.737 1.00 79.69 426 GLY A CA 1
ATOM 3248 C C . GLY A 1 426 ? 16.725 -13.274 -10.633 1.00 79.69 426 GLY A C 1
ATOM 3249 O O . GLY A 1 426 ? 15.669 -12.858 -10.135 1.00 79.69 426 GLY A O 1
ATOM 3250 N N . PRO A 1 427 ? 16.946 -13.241 -11.960 1.00 80.69 427 PRO A N 1
ATOM 3251 C CA . PRO A 1 427 ? 15.910 -12.923 -12.945 1.00 80.69 427 PRO A CA 1
ATOM 3252 C C . PRO A 1 427 ? 14.696 -13.860 -12.849 1.00 80.69 427 PRO A C 1
ATOM 3254 O O . PRO A 1 427 ? 14.755 -14.912 -12.208 1.00 80.69 427 PRO A O 1
ATOM 3257 N N . LEU A 1 428 ? 13.577 -13.478 -13.468 1.00 85.94 428 LEU A N 1
ATOM 3258 C CA . LEU A 1 428 ? 12.378 -14.313 -13.476 1.00 85.94 428 LEU A CA 1
ATOM 3259 C C . LEU A 1 428 ? 12.580 -15.552 -14.353 1.00 85.94 428 LEU A C 1
ATOM 3261 O O . LEU A 1 428 ? 13.133 -15.438 -15.453 1.00 85.94 428 LEU A O 1
ATOM 3265 N N . PRO A 1 429 ? 12.057 -16.719 -13.928 1.00 88.31 429 PRO A N 1
ATOM 3266 C CA . PRO A 1 429 ? 12.006 -17.897 -14.777 1.00 88.31 429 PRO A CA 1
ATOM 3267 C C . PRO A 1 429 ? 11.392 -17.558 -16.137 1.00 88.31 429 PRO A C 1
ATOM 3269 O O . PRO A 1 429 ? 10.248 -17.101 -16.220 1.00 88.31 429 PRO A O 1
ATOM 3272 N N . SER A 1 430 ? 12.170 -17.794 -17.193 1.00 85.31 430 SER A N 1
ATOM 3273 C CA . SER A 1 430 ? 11.804 -17.504 -18.579 1.00 85.31 430 SER A CA 1
ATOM 3274 C C . SER A 1 430 ? 11.802 -18.779 -19.419 1.00 85.31 430 SER A C 1
ATOM 3276 O O . SER A 1 430 ? 12.590 -19.691 -19.152 1.00 85.31 430 SER A O 1
ATOM 3278 N N . PRO A 1 431 ? 10.908 -18.882 -20.415 1.00 84.38 431 PRO A N 1
ATOM 3279 C CA . PRO A 1 431 ? 10.855 -20.040 -21.294 1.00 84.38 431 PRO A CA 1
ATOM 3280 C C . PRO A 1 431 ? 12.078 -20.070 -22.220 1.00 84.38 431 PRO A C 1
ATOM 3282 O O . PRO A 1 431 ? 12.437 -19.056 -22.809 1.00 84.38 431 PRO A O 1
ATOM 3285 N N . SER A 1 432 ? 12.697 -21.240 -22.392 1.00 70.88 432 SER A N 1
ATOM 3286 C CA . SER A 1 432 ? 13.821 -21.430 -23.326 1.00 70.88 432 SER A CA 1
ATOM 3287 C C . SER A 1 432 ? 13.381 -21.642 -24.781 1.00 70.88 432 SER A C 1
ATOM 3289 O O . SER A 1 432 ? 14.205 -21.582 -25.690 1.00 70.88 432 SER A O 1
ATOM 3291 N N . ALA A 1 433 ? 12.090 -21.891 -25.016 1.00 74.19 433 ALA A N 1
ATOM 3292 C CA . ALA A 1 433 ? 11.499 -22.086 -26.335 1.00 74.19 433 ALA A CA 1
ATOM 3293 C C . ALA A 1 433 ? 10.037 -21.612 -26.367 1.00 74.19 433 ALA A C 1
ATOM 3295 O O . ALA A 1 433 ? 9.408 -21.405 -25.327 1.00 74.19 433 ALA A O 1
ATOM 3296 N N . GLY A 1 434 ? 9.489 -21.461 -27.575 1.00 76.50 434 GLY A N 1
ATOM 3297 C CA . GLY A 1 434 ? 8.062 -21.211 -27.769 1.00 76.50 434 GLY A CA 1
ATOM 3298 C C . GLY A 1 434 ? 7.195 -22.355 -27.234 1.00 76.50 434 GLY A C 1
ATOM 3299 O O . GLY A 1 434 ? 7.641 -23.489 -27.068 1.00 76.50 434 GLY A O 1
ATOM 3300 N N . GLY A 1 435 ? 5.926 -22.058 -26.971 1.00 86.44 435 GLY A N 1
ATOM 3301 C CA . GLY A 1 435 ? 4.976 -23.041 -26.471 1.00 86.44 435 GLY A CA 1
ATOM 3302 C C . GLY A 1 435 ? 3.538 -22.555 -26.575 1.00 86.44 435 GLY A C 1
ATOM 3303 O O . GLY A 1 435 ? 3.260 -21.430 -26.999 1.00 86.44 435 GLY A O 1
ATOM 3304 N N . THR A 1 436 ? 2.607 -23.420 -26.172 1.00 90.50 436 THR A N 1
ATOM 3305 C CA . THR A 1 436 ? 1.193 -23.037 -26.057 1.00 90.50 436 THR A CA 1
ATOM 3306 C C . THR A 1 436 ? 1.025 -21.909 -25.028 1.00 90.50 436 THR A C 1
ATOM 3308 O O . THR A 1 436 ? 1.756 -21.903 -24.031 1.00 90.50 436 THR A O 1
ATOM 3311 N N . PRO A 1 437 ? 0.051 -20.994 -25.199 1.00 91.19 437 PRO A N 1
ATOM 3312 C CA . PRO A 1 437 ? -0.211 -19.926 -24.232 1.00 91.19 437 PRO A CA 1
ATOM 3313 C C . PRO A 1 437 ? -0.341 -20.425 -22.787 1.00 91.19 437 PRO A C 1
ATOM 3315 O O . PRO A 1 437 ? 0.226 -19.837 -21.872 1.00 91.19 437 PRO A O 1
ATOM 3318 N N . GLN A 1 438 ? -1.031 -21.550 -22.582 1.00 90.75 438 GLN A N 1
ATOM 3319 C CA . GLN A 1 438 ? -1.252 -22.143 -21.263 1.00 90.75 438 GLN A CA 1
ATOM 3320 C C . GLN A 1 438 ? 0.054 -22.605 -20.606 1.00 90.75 438 GLN A C 1
ATOM 3322 O O . GLN A 1 438 ? 0.237 -22.409 -19.407 1.00 90.75 438 GLN A O 1
ATOM 3327 N N . ALA A 1 439 ? 0.967 -23.198 -21.380 1.00 91.44 439 ALA A N 1
ATOM 3328 C CA . ALA A 1 439 ? 2.273 -23.617 -20.876 1.00 91.44 439 ALA A CA 1
ATOM 3329 C C . ALA A 1 439 ? 3.160 -22.408 -20.545 1.00 91.44 439 ALA A C 1
ATOM 3331 O O . ALA A 1 439 ? 3.807 -22.379 -19.501 1.00 91.44 439 ALA A O 1
ATOM 3332 N N . LEU A 1 440 ? 3.156 -21.382 -21.401 1.00 92.19 440 LEU A N 1
ATOM 3333 C CA . LEU A 1 440 ? 3.977 -20.191 -21.193 1.00 92.19 440 LEU A CA 1
ATOM 3334 C C . LEU A 1 440 ? 3.536 -19.366 -19.981 1.00 92.19 440 LEU A C 1
ATOM 3336 O O . LEU A 1 440 ? 4.384 -18.810 -19.293 1.00 92.19 440 LEU A O 1
ATOM 3340 N N . LEU A 1 441 ? 2.240 -19.341 -19.659 1.00 91.44 441 LEU A N 1
ATOM 3341 C CA . LEU A 1 441 ? 1.717 -18.678 -18.458 1.00 91.44 441 LEU A CA 1
ATOM 3342 C C . LEU A 1 441 ? 2.186 -19.312 -17.136 1.00 91.44 441 LEU A C 1
ATOM 3344 O O . LEU A 1 441 ? 1.880 -18.774 -16.075 1.00 91.44 441 LEU A O 1
ATOM 3348 N N . GLN A 1 442 ? 2.933 -20.420 -17.162 1.00 90.50 442 GLN A N 1
ATOM 3349 C CA . GLN A 1 442 ? 3.606 -20.953 -15.972 1.00 90.50 442 GLN A CA 1
ATOM 3350 C C . GLN A 1 442 ? 4.908 -20.204 -15.645 1.00 90.50 442 GLN A C 1
ATOM 3352 O O . GLN A 1 442 ? 5.336 -20.224 -14.494 1.00 90.50 442 GLN A O 1
ATOM 3357 N N . TYR A 1 443 ? 5.507 -19.518 -16.623 1.00 92.56 443 TYR A N 1
ATOM 3358 C CA . TYR A 1 443 ? 6.734 -18.743 -16.453 1.00 92.56 443 TYR A CA 1
ATOM 3359 C C . TYR A 1 443 ? 6.421 -17.329 -15.971 1.00 92.56 443 TYR A C 1
ATOM 3361 O O . TYR A 1 443 ? 5.665 -16.593 -16.610 1.00 92.56 443 TYR A O 1
ATOM 3369 N N . ASP A 1 444 ? 7.041 -16.919 -14.867 1.00 92.19 444 ASP A N 1
ATOM 3370 C CA . ASP A 1 444 ? 6.762 -15.621 -14.249 1.00 92.19 444 ASP A CA 1
ATOM 3371 C C . ASP A 1 444 ? 7.124 -14.441 -15.155 1.00 92.19 444 ASP A C 1
ATOM 3373 O O . ASP A 1 444 ? 6.403 -13.444 -15.170 1.00 92.19 444 ASP A O 1
ATOM 3377 N N . ALA A 1 445 ? 8.169 -14.576 -15.978 1.00 88.62 445 ALA A N 1
ATOM 3378 C CA . ALA A 1 445 ? 8.525 -13.574 -16.979 1.00 88.62 445 ALA A CA 1
ATOM 3379 C C . ALA A 1 445 ? 7.388 -13.326 -17.988 1.00 88.62 445 ALA A C 1
ATOM 3381 O O . ALA A 1 445 ? 7.085 -12.180 -18.324 1.00 88.62 445 ALA A O 1
ATOM 3382 N N . VAL A 1 446 ? 6.707 -14.391 -18.425 1.00 94.62 446 VAL A N 1
ATOM 3383 C CA . VAL A 1 446 ? 5.575 -14.299 -19.360 1.00 94.62 446 VAL A CA 1
ATOM 3384 C C . VAL A 1 446 ? 4.337 -13.757 -18.657 1.00 94.62 446 VAL A C 1
ATOM 3386 O O . VAL A 1 446 ? 3.659 -12.895 -19.215 1.00 94.62 446 VAL A O 1
ATOM 3389 N N . LYS A 1 447 ? 4.042 -14.210 -17.429 1.00 94.38 447 LYS A N 1
ATOM 3390 C CA . LYS A 1 447 ? 2.936 -13.651 -16.630 1.00 94.38 447 LYS A CA 1
ATOM 3391 C C . LYS A 1 447 ? 3.098 -12.138 -16.473 1.00 94.38 447 LYS A C 1
ATOM 3393 O O . LYS A 1 447 ? 2.144 -11.398 -16.711 1.00 94.38 447 LYS A O 1
ATOM 3398 N N . LEU A 1 448 ? 4.309 -11.687 -16.129 1.00 91.25 448 LEU A N 1
ATOM 3399 C CA . LEU A 1 448 ? 4.634 -10.270 -15.991 1.00 91.25 448 LEU A CA 1
ATOM 3400 C C . LEU A 1 448 ? 4.440 -9.529 -17.318 1.00 91.25 448 LEU A C 1
ATOM 3402 O O . LEU A 1 448 ? 3.757 -8.507 -17.339 1.00 91.25 448 LEU A O 1
ATOM 3406 N N . PHE A 1 449 ? 4.969 -10.059 -18.426 1.00 91.88 449 PHE A N 1
ATOM 3407 C CA . PHE A 1 449 ? 4.790 -9.453 -19.747 1.00 91.88 449 PHE A CA 1
ATOM 3408 C C . PHE A 1 449 ? 3.307 -9.276 -20.089 1.00 91.88 449 PHE A C 1
ATOM 3410 O O . PHE A 1 449 ? 2.889 -8.184 -20.462 1.00 91.88 449 PHE A O 1
ATOM 3417 N N . VAL A 1 450 ? 2.495 -10.327 -19.934 1.00 94.06 450 VAL A N 1
ATOM 3418 C CA . VAL A 1 450 ? 1.063 -10.306 -20.270 1.00 94.06 450 VAL A CA 1
ATOM 3419 C C . VAL A 1 450 ? 0.303 -9.300 -19.406 1.00 94.06 450 VAL A C 1
ATOM 3421 O O . VAL A 1 450 ? -0.499 -8.530 -19.935 1.00 94.06 450 VAL A O 1
ATOM 3424 N N . GLU A 1 451 ? 0.562 -9.272 -18.098 1.00 92.50 451 GLU A N 1
ATOM 3425 C CA . GLU A 1 451 ? -0.084 -8.331 -17.178 1.00 92.50 451 GLU A CA 1
ATOM 3426 C C . GLU A 1 451 ? 0.239 -6.876 -17.553 1.00 92.50 451 GLU A C 1
ATOM 3428 O O . GLU A 1 451 ? -0.656 -6.035 -17.663 1.00 92.50 451 GLU A O 1
ATOM 3433 N N . ARG A 1 452 ? 1.514 -6.570 -17.823 1.00 85.69 452 ARG A N 1
ATOM 3434 C CA . ARG A 1 452 ? 1.937 -5.220 -18.228 1.00 85.69 452 ARG A CA 1
ATOM 3435 C C . ARG A 1 452 ? 1.462 -4.841 -19.626 1.00 85.69 452 ARG A C 1
ATOM 3437 O O . ARG A 1 452 ? 1.069 -3.697 -19.849 1.00 85.69 452 ARG A O 1
ATOM 3444 N N . ALA A 1 453 ? 1.434 -5.791 -20.554 1.00 87.00 453 ALA A N 1
ATOM 3445 C CA . ALA A 1 453 ? 0.927 -5.570 -21.900 1.00 87.00 453 ALA A CA 1
ATOM 3446 C C . ALA A 1 453 ? -0.573 -5.245 -21.876 1.00 87.00 453 ALA A C 1
ATOM 3448 O O . ALA A 1 453 ? -1.001 -4.340 -22.587 1.00 87.00 453 ALA A O 1
ATOM 3449 N N . ARG A 1 454 ? -1.355 -5.889 -20.997 1.00 89.81 454 ARG A N 1
ATOM 3450 C CA . ARG A 1 454 ? -2.769 -5.547 -20.755 1.00 89.81 454 ARG A CA 1
ATOM 3451 C C . ARG A 1 454 ? -2.958 -4.157 -20.161 1.00 89.81 454 ARG A C 1
ATOM 3453 O O . ARG A 1 454 ? -3.898 -3.462 -20.535 1.00 89.81 454 ARG A O 1
ATOM 3460 N N . GLN A 1 455 ? -2.059 -3.727 -19.274 1.00 81.19 455 GLN A N 1
ATOM 3461 C CA . GLN A 1 455 ? -2.072 -2.360 -18.736 1.00 81.19 455 GLN A CA 1
ATOM 3462 C C . GLN A 1 455 ? -1.796 -1.307 -19.821 1.00 81.19 455 GLN A C 1
ATOM 3464 O O . GLN A 1 455 ? -2.329 -0.201 -19.752 1.00 81.19 455 GLN A O 1
ATOM 3469 N N . ALA A 1 456 ? -0.972 -1.626 -20.823 1.00 75.31 456 ALA A N 1
ATOM 3470 C CA . ALA A 1 456 ? -0.691 -0.737 -21.952 1.00 75.31 456 ALA A CA 1
ATOM 3471 C C . ALA A 1 456 ? -1.750 -0.817 -23.067 1.00 75.31 456 ALA A C 1
ATOM 3473 O O . ALA A 1 456 ? -2.024 0.176 -23.738 1.00 75.31 456 ALA A O 1
ATOM 3474 N N . ASN A 1 457 ? -2.350 -1.990 -23.261 1.00 82.19 457 ASN A N 1
ATOM 3475 C CA . ASN A 1 457 ? -3.376 -2.269 -24.251 1.00 82.19 457 ASN A CA 1
ATOM 3476 C C . ASN A 1 457 ? -4.389 -3.259 -23.662 1.00 82.19 457 ASN A C 1
ATOM 3478 O O . ASN A 1 457 ? -4.148 -4.464 -23.630 1.00 82.19 457 ASN A O 1
ATOM 3482 N N . ALA A 1 458 ? -5.555 -2.757 -23.250 1.00 82.94 458 ALA A N 1
ATOM 3483 C CA . ALA A 1 458 ? -6.586 -3.552 -22.576 1.00 82.94 458 ALA A CA 1
ATOM 3484 C C . ALA A 1 458 ? -7.123 -4.741 -23.401 1.00 82.94 458 ALA A C 1
ATOM 3486 O O . ALA A 1 458 ? -7.770 -5.621 -22.842 1.00 82.94 458 ALA A O 1
ATOM 3487 N N . ARG A 1 459 ? -6.869 -4.780 -24.719 1.00 87.81 459 ARG A N 1
ATOM 3488 C CA . ARG A 1 459 ? -7.251 -5.888 -25.614 1.00 87.81 459 ARG A CA 1
ATOM 3489 C C . ARG A 1 459 ? -6.146 -6.930 -25.796 1.00 87.81 459 ARG A C 1
ATOM 3491 O O . ARG A 1 459 ? -6.312 -7.850 -26.591 1.00 87.81 459 ARG A O 1
ATOM 3498 N N . PHE A 1 460 ? -5.004 -6.773 -25.130 1.00 91.88 460 PHE A N 1
ATOM 3499 C CA . PHE A 1 460 ? -3.899 -7.707 -25.264 1.00 91.88 460 PHE A CA 1
ATOM 3500 C C . PHE A 1 460 ? -4.243 -9.066 -24.641 1.00 91.88 460 PHE A C 1
ATOM 3502 O O . PHE A 1 460 ? -4.504 -9.190 -23.440 1.00 91.88 460 PHE A O 1
A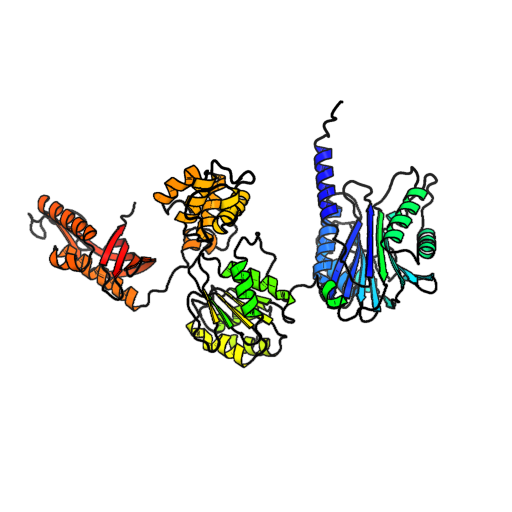TOM 3509 N N . GLU A 1 461 ? -4.162 -10.108 -25.460 1.00 93.69 461 GLU A N 1
ATOM 3510 C CA . GLU A 1 461 ? -4.281 -11.496 -25.032 1.00 93.69 461 GLU A CA 1
ATOM 3511 C C . GLU A 1 461 ? -3.096 -12.309 -25.551 1.00 93.69 461 GLU A C 1
ATOM 3513 O O . GLU A 1 461 ? -2.626 -12.115 -26.675 1.00 93.69 461 GLU A O 1
ATOM 3518 N N . LEU A 1 462 ? -2.615 -13.239 -24.722 1.00 95.19 462 LEU A N 1
ATOM 3519 C CA . LEU A 1 462 ? -1.641 -14.233 -25.153 1.00 95.19 462 LEU A CA 1
ATOM 3520 C C . LEU A 1 462 ? -2.377 -15.301 -25.967 1.00 95.19 462 LEU A C 1
ATOM 3522 O O . LEU A 1 462 ? -3.208 -16.037 -25.437 1.00 95.19 462 LEU A O 1
ATOM 3526 N N . THR A 1 463 ? -2.071 -15.379 -27.254 1.00 94.25 463 THR A N 1
ATOM 3527 C CA . THR A 1 463 ? -2.702 -16.277 -28.223 1.00 94.25 463 THR A CA 1
ATOM 3528 C C . THR A 1 463 ? -1.660 -17.206 -28.829 1.00 94.25 463 THR A C 1
ATOM 3530 O O . THR A 1 463 ? -0.460 -16.974 -28.707 1.00 94.25 463 THR A O 1
ATOM 3533 N N . ALA A 1 464 ? -2.098 -18.255 -29.524 1.00 91.62 464 ALA A N 1
ATOM 3534 C CA . ALA A 1 464 ? -1.177 -19.142 -30.237 1.00 91.62 464 ALA A CA 1
ATOM 3535 C C . ALA A 1 464 ? -0.357 -18.418 -31.325 1.00 91.62 464 ALA A C 1
ATOM 3537 O O . ALA A 1 464 ? 0.706 -18.901 -31.693 1.00 91.62 464 ALA A O 1
ATOM 3538 N N . ALA A 1 465 ? -0.836 -17.274 -31.831 1.00 89.38 465 ALA A N 1
ATOM 3539 C CA . ALA A 1 465 ? -0.131 -16.495 -32.845 1.00 89.38 465 ALA A CA 1
ATOM 3540 C C . ALA A 1 465 ? 1.061 -15.715 -32.262 1.00 89.38 465 ALA A C 1
ATOM 3542 O O . ALA A 1 465 ? 2.114 -15.667 -32.890 1.00 89.38 465 ALA A O 1
ATOM 3543 N N . ASN A 1 466 ? 0.914 -15.167 -31.049 1.00 92.62 466 ASN A N 1
ATOM 3544 C CA . ASN A 1 466 ? 1.926 -14.303 -30.429 1.00 92.62 466 ASN A CA 1
ATOM 3545 C C . ASN A 1 466 ? 2.749 -14.981 -29.324 1.00 92.62 466 ASN A C 1
ATOM 3547 O O . ASN A 1 466 ? 3.734 -14.407 -28.855 1.00 92.62 466 ASN A O 1
ATOM 3551 N N . SER A 1 467 ? 2.382 -16.199 -28.915 1.00 93.88 467 SER A N 1
ATOM 3552 C CA . SER A 1 467 ? 3.008 -16.912 -27.800 1.00 93.88 467 SER A CA 1
ATOM 3553 C C . SER A 1 467 ? 4.504 -17.138 -28.007 1.00 93.88 467 SER A C 1
ATOM 3555 O O . SER A 1 467 ? 5.293 -16.929 -27.087 1.00 93.88 467 SER A O 1
ATOM 3557 N N . GLU A 1 468 ? 4.916 -17.499 -29.223 1.00 92.62 468 GLU A N 1
ATOM 3558 C CA . GLU A 1 468 ? 6.330 -17.680 -29.554 1.00 92.62 468 GLU A CA 1
ATOM 3559 C C . GLU A 1 468 ? 7.112 -16.364 -29.469 1.00 92.62 468 GLU A C 1
ATOM 3561 O O . GLU A 1 468 ? 8.197 -16.327 -28.889 1.00 92.62 468 GLU A O 1
ATOM 3566 N N . ALA A 1 469 ? 6.553 -15.268 -29.988 1.00 89.62 469 ALA A N 1
ATOM 3567 C CA . ALA A 1 469 ? 7.204 -13.966 -29.928 1.00 89.62 469 ALA A CA 1
ATOM 3568 C C . ALA A 1 469 ? 7.356 -13.477 -28.482 1.00 89.62 469 ALA A C 1
ATOM 3570 O O . ALA A 1 469 ? 8.435 -13.026 -28.111 1.00 89.62 469 ALA A O 1
ATOM 3571 N N . VAL A 1 470 ? 6.325 -13.631 -27.646 1.00 93.38 470 VAL A N 1
ATOM 3572 C CA . VAL A 1 470 ? 6.384 -13.274 -26.219 1.00 93.38 470 VAL A CA 1
ATOM 3573 C C . VAL A 1 470 ? 7.420 -14.116 -25.474 1.00 93.38 470 VAL A C 1
ATOM 3575 O O . VAL A 1 470 ? 8.232 -13.556 -24.741 1.00 93.38 470 VAL A O 1
ATOM 3578 N N . ALA A 1 471 ? 7.446 -15.436 -25.690 1.00 91.50 471 ALA A N 1
ATOM 3579 C CA . ALA A 1 471 ? 8.447 -16.312 -25.078 1.00 91.50 471 ALA A CA 1
ATOM 3580 C C . ALA A 1 471 ? 9.873 -15.867 -25.427 1.00 91.50 471 ALA A C 1
ATOM 3582 O O . ALA A 1 471 ? 10.716 -15.729 -24.543 1.00 91.50 471 ALA A O 1
ATOM 3583 N N . ARG A 1 472 ? 10.120 -15.582 -26.711 1.00 85.31 472 ARG A N 1
ATOM 3584 C CA . ARG A 1 472 ? 11.424 -15.119 -27.190 1.00 85.31 472 ARG A CA 1
ATOM 3585 C C . ARG A 1 472 ? 11.780 -13.738 -26.658 1.00 85.31 472 ARG A C 1
ATOM 3587 O O . ARG A 1 472 ? 12.925 -13.544 -26.293 1.00 85.31 472 ARG A O 1
ATOM 3594 N N . ILE A 1 473 ? 10.832 -12.805 -26.559 1.00 81.38 473 ILE A N 1
ATOM 3595 C CA . ILE A 1 473 ? 11.077 -11.498 -25.930 1.00 81.38 473 ILE A CA 1
ATOM 3596 C C . ILE A 1 473 ? 11.509 -11.690 -24.474 1.00 81.38 473 ILE A C 1
ATOM 3598 O O . ILE A 1 473 ? 12.526 -11.144 -24.075 1.00 81.38 473 ILE A O 1
ATOM 3602 N N . CYS A 1 474 ? 10.788 -12.488 -23.683 1.00 84.25 474 CYS A N 1
ATOM 3603 C CA . CYS A 1 474 ? 11.168 -12.746 -22.291 1.00 84.25 474 CYS A CA 1
ATOM 3604 C C . CYS A 1 474 ? 12.558 -13.392 -22.170 1.00 84.25 474 CYS A C 1
ATOM 3606 O O . CYS A 1 474 ? 13.303 -13.040 -21.258 1.00 84.25 474 CYS A O 1
ATOM 3608 N N . ALA A 1 475 ? 12.904 -14.303 -23.085 1.00 81.06 475 ALA A N 1
ATOM 3609 C CA . ALA A 1 475 ? 14.212 -14.951 -23.127 1.00 81.06 475 ALA A CA 1
ATOM 3610 C C . ALA A 1 475 ? 15.344 -13.992 -23.533 1.00 81.06 475 ALA A C 1
ATOM 3612 O O . ALA A 1 475 ? 16.369 -13.969 -22.873 1.00 81.06 475 ALA A O 1
ATOM 3613 N N . GLU A 1 476 ? 15.151 -13.177 -24.574 1.00 73.50 476 GLU A N 1
ATOM 3614 C CA . GLU A 1 476 ? 16.142 -12.191 -25.051 1.00 73.50 476 GLU A CA 1
ATOM 3615 C C . GLU A 1 476 ? 16.337 -11.035 -24.052 1.00 73.50 476 GLU A C 1
ATOM 3617 O O . GLU A 1 476 ? 17.316 -10.303 -24.126 1.00 73.50 476 GLU A O 1
ATOM 3622 N N . LEU A 1 477 ? 15.400 -10.857 -23.117 1.00 72.38 477 LEU A N 1
ATOM 3623 C CA . LEU A 1 477 ? 15.512 -9.927 -21.992 1.00 72.38 477 LEU A CA 1
ATOM 3624 C C . LEU A 1 477 ? 16.018 -10.615 -20.711 1.00 72.38 477 LEU A C 1
ATOM 3626 O O . LEU A 1 477 ? 15.872 -10.053 -19.625 1.00 72.38 477 LEU A O 1
ATOM 3630 N N . ASP A 1 478 ? 16.540 -11.841 -20.815 1.00 68.88 478 ASP A N 1
ATOM 3631 C CA . ASP A 1 478 ? 17.097 -12.657 -19.727 1.00 68.88 478 ASP A CA 1
ATOM 3632 C C . ASP A 1 478 ? 16.179 -12.820 -18.506 1.00 68.88 478 ASP A C 1
ATOM 3634 O O . ASP A 1 478 ? 16.630 -13.013 -17.376 1.00 68.88 478 ASP A O 1
ATOM 3638 N N . GLY A 1 479 ? 14.861 -12.712 -18.692 1.00 74.25 479 GLY A N 1
ATOM 3639 C CA . GLY A 1 479 ? 13.920 -12.729 -17.575 1.00 74.25 479 GLY A CA 1
ATOM 3640 C C . GLY A 1 479 ? 14.007 -11.513 -16.651 1.00 74.25 479 GLY A C 1
ATOM 3641 O O . GLY A 1 479 ? 13.440 -11.552 -15.557 1.00 74.25 479 GLY A O 1
ATOM 3642 N N . MET A 1 480 ? 14.706 -10.441 -17.037 1.00 76.31 480 MET A N 1
ATOM 3643 C CA . MET A 1 480 ? 14.855 -9.236 -16.223 1.00 76.31 480 MET A CA 1
ATOM 3644 C C . MET A 1 480 ? 13.512 -8.499 -16.121 1.00 76.31 480 MET A C 1
ATOM 3646 O O . MET A 1 480 ? 13.033 -7.973 -17.130 1.00 76.31 480 MET A O 1
ATOM 3650 N N . PRO A 1 481 ? 12.895 -8.410 -14.922 1.00 77.19 481 PRO A N 1
ATOM 3651 C CA . PRO A 1 481 ? 11.576 -7.810 -14.747 1.00 77.19 481 PRO A CA 1
ATOM 3652 C C . PRO A 1 481 ? 11.454 -6.433 -15.379 1.00 77.19 481 PRO A C 1
ATOM 3654 O O . PRO A 1 481 ? 10.569 -6.218 -16.194 1.00 77.19 481 PRO A O 1
ATOM 3657 N N . LEU A 1 482 ? 12.372 -5.521 -15.063 1.00 68.44 482 LEU A N 1
ATOM 3658 C CA . LEU A 1 482 ? 12.308 -4.146 -15.547 1.00 68.44 482 LEU A CA 1
ATOM 3659 C C . LEU A 1 482 ? 12.329 -4.071 -17.079 1.00 68.44 482 LEU A C 1
ATOM 3661 O O . LEU A 1 482 ? 11.510 -3.379 -17.678 1.00 68.44 482 LEU A O 1
ATOM 3665 N N . ALA A 1 483 ? 13.207 -4.843 -17.719 1.00 68.06 483 ALA A N 1
ATOM 3666 C CA . ALA A 1 483 ? 13.283 -4.914 -19.172 1.00 68.06 483 ALA A CA 1
ATOM 3667 C C . ALA A 1 483 ? 11.980 -5.467 -19.780 1.00 68.06 483 ALA A C 1
ATOM 3669 O O . ALA A 1 483 ? 11.472 -4.928 -20.765 1.00 68.06 483 ALA A O 1
ATOM 3670 N N . ILE A 1 484 ? 11.394 -6.490 -19.150 1.00 76.81 484 ILE A N 1
ATOM 3671 C CA . ILE A 1 484 ? 10.104 -7.071 -19.543 1.00 76.81 484 ILE A CA 1
ATOM 3672 C C . ILE A 1 484 ? 8.970 -6.053 -19.416 1.00 76.81 484 ILE A C 1
ATOM 3674 O O . ILE A 1 484 ? 8.161 -5.939 -20.334 1.00 76.81 484 ILE A O 1
ATOM 3678 N N . GLU A 1 485 ? 8.894 -5.300 -18.317 1.00 75.75 485 GLU A N 1
ATOM 3679 C CA . GLU A 1 485 ? 7.855 -4.283 -18.118 1.00 75.75 485 GLU A CA 1
ATOM 3680 C C . GLU A 1 485 ? 7.942 -3.180 -19.185 1.00 75.75 485 GLU A C 1
ATOM 3682 O O . GLU A 1 485 ? 6.924 -2.767 -19.746 1.00 75.75 485 GLU A O 1
ATOM 3687 N N . LEU A 1 486 ? 9.163 -2.755 -19.519 1.00 66.62 486 LEU A N 1
ATOM 3688 C CA . LEU A 1 486 ? 9.436 -1.750 -20.546 1.00 66.62 486 LEU A CA 1
ATOM 3689 C C . LEU A 1 486 ? 9.087 -2.243 -21.956 1.00 66.62 486 LEU A C 1
ATOM 3691 O O . LEU A 1 486 ? 8.492 -1.501 -22.741 1.00 66.62 486 LEU A O 1
ATOM 3695 N N . ALA A 1 487 ? 9.414 -3.496 -22.273 1.00 71.25 487 ALA A N 1
ATOM 3696 C CA . ALA A 1 487 ? 9.026 -4.125 -23.530 1.00 71.25 487 ALA A CA 1
ATOM 3697 C C . ALA A 1 487 ? 7.500 -4.278 -23.620 1.00 71.25 487 ALA A C 1
ATOM 3699 O O . ALA A 1 487 ? 6.886 -3.852 -24.596 1.00 71.25 487 ALA A O 1
ATOM 3700 N N . ALA A 1 488 ? 6.859 -4.794 -22.573 1.00 78.50 488 ALA A N 1
ATOM 3701 C CA . ALA A 1 488 ? 5.414 -4.982 -22.524 1.00 78.50 488 ALA A CA 1
ATOM 3702 C C . ALA A 1 488 ? 4.640 -3.663 -22.685 1.00 78.50 488 ALA A C 1
ATOM 3704 O O . ALA A 1 488 ? 3.621 -3.631 -23.377 1.00 78.50 488 ALA A O 1
ATOM 3705 N N . ALA A 1 489 ? 5.154 -2.549 -22.151 1.00 69.38 489 ALA A N 1
ATOM 3706 C CA . ALA A 1 489 ? 4.568 -1.221 -22.342 1.00 69.38 489 ALA A CA 1
ATOM 3707 C C . ALA A 1 489 ? 4.468 -0.800 -23.824 1.00 69.38 489 ALA A C 1
ATOM 3709 O O . ALA A 1 489 ? 3.587 -0.021 -24.197 1.00 69.38 489 ALA A O 1
ATOM 3710 N N . ARG A 1 490 ? 5.320 -1.347 -24.704 1.00 70.38 490 ARG A N 1
ATOM 3711 C CA . ARG A 1 490 ? 5.275 -1.094 -26.155 1.00 70.38 490 ARG A CA 1
ATOM 3712 C C . ARG A 1 490 ? 4.120 -1.781 -26.868 1.00 70.38 490 ARG A C 1
ATOM 3714 O O . ARG A 1 490 ? 3.842 -1.414 -28.008 1.00 70.38 490 ARG A O 1
ATOM 3721 N N . CYS A 1 491 ? 3.386 -2.671 -26.198 1.00 79.69 491 CYS A N 1
ATOM 3722 C CA . CYS A 1 491 ? 2.182 -3.303 -26.746 1.00 79.69 491 CYS A CA 1
ATOM 3723 C C . CYS A 1 491 ? 1.037 -2.314 -27.044 1.00 79.69 491 CYS A C 1
ATOM 3725 O O . CYS A 1 491 ? 0.051 -2.687 -27.681 1.00 79.69 491 CYS A O 1
ATOM 3727 N N . ALA A 1 492 ? 1.173 -1.049 -26.628 1.00 67.25 492 ALA A N 1
ATOM 3728 C CA . ALA A 1 492 ? 0.299 0.043 -27.051 1.00 67.25 492 ALA A CA 1
ATOM 3729 C C . ALA A 1 492 ? 0.429 0.383 -28.550 1.00 67.25 492 ALA A C 1
ATOM 3731 O O . ALA A 1 492 ? -0.530 0.857 -29.150 1.00 67.25 492 ALA A O 1
ATOM 3732 N N . ILE A 1 493 ? 1.605 0.162 -29.152 1.00 65.44 493 ILE A N 1
ATOM 3733 C CA . ILE A 1 493 ? 1.920 0.600 -30.526 1.00 65.44 493 ILE A CA 1
ATOM 3734 C C . ILE A 1 493 ? 2.615 -0.468 -31.386 1.00 65.44 493 ILE A C 1
ATOM 3736 O O . ILE A 1 493 ? 2.723 -0.293 -32.596 1.00 65.44 493 ILE A O 1
ATOM 3740 N N . LEU A 1 494 ? 3.098 -1.559 -30.787 1.00 67.62 494 LEU A N 1
ATOM 3741 C CA . LEU A 1 494 ? 3.777 -2.659 -31.473 1.00 67.62 494 LEU A CA 1
ATOM 3742 C C . LEU A 1 494 ? 3.203 -4.000 -31.028 1.00 67.62 494 LEU A C 1
ATOM 3744 O O . LEU A 1 494 ? 2.990 -4.229 -29.842 1.00 67.62 494 LEU A O 1
ATOM 3748 N N . THR A 1 495 ? 3.021 -4.919 -31.969 1.00 82.75 495 THR A N 1
ATOM 3749 C CA . THR A 1 495 ? 2.771 -6.329 -31.632 1.00 82.75 495 THR A CA 1
ATOM 3750 C C . THR A 1 495 ? 4.067 -7.011 -31.162 1.00 82.75 495 THR A C 1
ATOM 3752 O O . THR A 1 495 ? 5.157 -6.576 -31.559 1.00 82.75 495 THR A O 1
ATOM 3755 N N . PRO A 1 496 ? 4.002 -8.072 -30.334 1.00 86.25 496 PRO A N 1
ATOM 3756 C CA . PRO A 1 496 ? 5.186 -8.843 -29.935 1.00 86.25 496 PRO A CA 1
ATOM 3757 C C . PRO A 1 496 ? 6.047 -9.304 -31.125 1.00 86.25 496 PRO A C 1
ATOM 3759 O O . PRO A 1 496 ? 7.272 -9.195 -31.106 1.00 86.25 496 PRO A O 1
ATOM 3762 N N . GLU A 1 497 ? 5.416 -9.738 -32.211 1.00 89.12 497 GLU A N 1
ATOM 3763 C CA . GLU A 1 497 ? 6.058 -10.199 -33.442 1.00 89.12 497 GLU A CA 1
ATOM 3764 C C . GLU A 1 497 ? 6.837 -9.078 -34.138 1.00 89.12 497 GLU A C 1
ATOM 3766 O O . GLU A 1 497 ? 7.917 -9.306 -34.676 1.00 89.12 497 GLU A O 1
ATOM 3771 N N . GLN A 1 498 ? 6.322 -7.846 -34.096 1.00 76.25 498 GLN A N 1
ATOM 3772 C CA . GLN A 1 498 ? 7.010 -6.663 -34.624 1.00 76.25 498 GLN A CA 1
ATOM 3773 C C . GLN A 1 498 ? 8.122 -6.160 -33.695 1.00 76.25 498 GLN A C 1
ATOM 3775 O O . GLN A 1 498 ? 9.060 -5.503 -34.155 1.00 76.25 498 GLN A O 1
ATOM 3780 N N . MET A 1 499 ? 8.009 -6.423 -32.393 1.00 75.06 499 MET A N 1
ATOM 3781 C CA . MET A 1 499 ? 8.966 -5.993 -31.374 1.00 75.06 499 MET A CA 1
ATOM 3782 C C . MET A 1 499 ? 10.234 -6.847 -31.386 1.00 75.06 499 MET A C 1
ATOM 3784 O O . MET A 1 499 ? 11.338 -6.311 -31.311 1.00 75.06 499 MET A O 1
ATOM 3788 N N . LEU A 1 500 ? 10.089 -8.162 -31.535 1.00 75.38 500 LEU A N 1
ATOM 3789 C CA . LEU A 1 500 ? 11.194 -9.111 -31.427 1.00 75.38 500 LEU A CA 1
ATOM 3790 C C . LEU A 1 500 ? 12.366 -8.837 -32.404 1.00 75.38 500 LEU A C 1
ATOM 3792 O O . LEU A 1 500 ? 13.508 -8.804 -31.945 1.00 75.38 500 LEU A O 1
ATOM 3796 N N . PRO A 1 501 ? 12.157 -8.557 -33.709 1.00 59.50 501 PRO A N 1
ATOM 3797 C CA . PRO A 1 501 ? 13.253 -8.204 -34.618 1.00 59.50 501 PRO A CA 1
ATOM 3798 C C . PRO A 1 501 ? 13.958 -6.897 -34.236 1.00 59.50 501 PRO A C 1
ATOM 3800 O O . PRO A 1 501 ? 15.139 -6.723 -34.520 1.00 59.50 501 PRO A O 1
ATOM 3803 N N . LYS A 1 502 ? 13.236 -5.971 -33.591 1.00 55.00 502 LYS A N 1
ATOM 3804 C CA . LYS A 1 502 ? 13.762 -4.664 -33.181 1.00 55.00 502 LYS A CA 1
ATOM 3805 C C . LYS A 1 502 ? 14.632 -4.765 -31.928 1.00 55.00 502 LYS A C 1
ATOM 3807 O O . LYS A 1 502 ? 15.622 -4.046 -31.852 1.00 55.00 502 LYS A O 1
ATOM 3812 N N . LEU A 1 503 ? 14.313 -5.679 -31.007 1.00 53.03 503 LEU A N 1
ATOM 3813 C CA . LEU A 1 503 ? 15.158 -5.985 -29.844 1.00 53.03 503 LEU A CA 1
ATOM 3814 C C . LEU A 1 503 ? 16.529 -6.528 -30.273 1.00 53.03 503 LEU A C 1
ATOM 3816 O O . LEU A 1 503 ? 17.542 -6.104 -29.736 1.00 53.03 503 LEU A O 1
ATOM 3820 N N . LYS A 1 504 ? 16.570 -7.359 -31.323 1.00 49.25 504 LYS A N 1
ATOM 3821 C CA . LYS A 1 504 ? 17.820 -7.912 -31.882 1.00 49.25 504 LYS A CA 1
ATOM 3822 C C . LYS A 1 504 ? 18.731 -6.889 -32.554 1.00 49.25 504 LYS A C 1
ATOM 3824 O O . LYS A 1 504 ? 19.907 -7.163 -32.749 1.00 49.25 504 LYS A O 1
ATOM 3829 N N . GLN A 1 505 ? 18.183 -5.749 -32.970 1.00 36.09 505 GLN A N 1
ATOM 3830 C CA . GLN A 1 505 ? 18.915 -4.743 -33.744 1.00 36.09 505 GLN A CA 1
ATOM 3831 C C . GLN A 1 505 ? 19.248 -3.483 -32.937 1.00 36.09 505 GLN A C 1
ATOM 3833 O O . GLN A 1 505 ? 20.126 -2.729 -33.347 1.00 36.09 505 GLN A O 1
ATOM 3838 N N . ARG A 1 506 ? 18.502 -3.171 -31.866 1.00 37.09 506 ARG A N 1
ATOM 3839 C CA . ARG A 1 506 ? 18.491 -1.832 -31.256 1.00 37.09 506 ARG A CA 1
ATOM 3840 C C . ARG A 1 506 ? 18.035 -1.867 -29.793 1.00 37.09 506 ARG A C 1
ATOM 3842 O O . ARG A 1 506 ? 16.850 -1.683 -29.513 1.00 37.09 506 ARG A O 1
ATOM 3849 N N . PHE A 1 507 ? 18.974 -1.912 -28.850 1.00 35.34 507 PHE A N 1
ATOM 3850 C CA . PHE A 1 507 ? 18.703 -1.523 -27.454 1.00 35.34 507 PHE A CA 1
ATOM 3851 C C . PHE A 1 507 ? 18.303 -0.030 -27.300 1.00 35.34 507 PHE A C 1
ATOM 3853 O O . PHE A 1 507 ? 17.933 0.407 -26.216 1.00 35.34 507 PHE A O 1
ATOM 3860 N N . SER A 1 508 ? 18.259 0.765 -28.384 1.00 34.81 508 SER A N 1
ATOM 3861 C CA . SER A 1 508 ? 17.828 2.177 -28.365 1.00 34.81 508 SER A CA 1
ATOM 3862 C C . SER A 1 508 ? 16.307 2.406 -28.321 1.00 34.81 508 SER A C 1
ATOM 3864 O O . SER A 1 508 ? 15.856 3.527 -28.079 1.00 34.81 508 SER A O 1
ATOM 3866 N N . LEU A 1 509 ? 15.485 1.374 -28.548 1.00 33.16 509 LEU A N 1
ATOM 3867 C CA . LEU A 1 509 ? 14.037 1.526 -28.777 1.00 33.16 509 LEU A CA 1
ATOM 3868 C C . LEU A 1 509 ? 13.157 1.506 -27.524 1.00 33.16 509 LEU A C 1
ATOM 3870 O O . LEU A 1 509 ? 11.935 1.611 -27.626 1.00 33.16 509 LEU A O 1
ATOM 3874 N N . LEU A 1 510 ? 13.746 1.382 -26.341 1.00 36.00 510 LEU A N 1
ATOM 3875 C CA . LEU A 1 510 ? 12.980 1.157 -25.125 1.00 36.00 510 LEU A CA 1
ATOM 3876 C C . LEU A 1 510 ? 12.595 2.468 -24.378 1.00 36.00 510 LEU A C 1
ATOM 3878 O O . LEU A 1 510 ? 11.655 2.424 -23.596 1.00 36.00 510 LEU A O 1
ATOM 3882 N N . ARG A 1 511 ? 13.073 3.671 -24.759 1.00 34.50 511 ARG A N 1
ATOM 3883 C CA . ARG A 1 511 ? 12.708 5.021 -24.207 1.00 34.50 511 ARG A CA 1
ATOM 3884 C C . ARG A 1 511 ? 11.195 5.340 -24.047 1.00 34.50 511 ARG A C 1
ATOM 3886 O O . ARG A 1 511 ? 10.542 5.729 -25.016 1.00 34.50 511 ARG A O 1
ATOM 3893 N N . SER A 1 512 ? 10.628 5.149 -22.854 1.00 34.31 512 SER A N 1
ATOM 3894 C CA . SER A 1 512 ? 9.218 5.442 -22.509 1.00 34.31 512 SER A CA 1
ATOM 3895 C C . SER A 1 512 ? 8.915 6.954 -22.417 1.00 34.31 512 SER A C 1
ATOM 3897 O O . SER A 1 512 ? 9.778 7.730 -22.030 1.00 34.31 512 SER A O 1
ATOM 3899 N N . THR A 1 513 ? 7.675 7.354 -22.737 1.00 33.03 513 THR A N 1
ATOM 3900 C CA . THR A 1 513 ? 7.090 8.709 -22.610 1.00 33.03 513 THR A CA 1
ATOM 3901 C C . THR A 1 513 ? 5.942 8.719 -21.582 1.00 33.03 513 THR A C 1
ATOM 3903 O O . THR A 1 513 ? 4.771 8.767 -21.962 1.00 33.03 513 THR A O 1
ATOM 3906 N N . ARG A 1 514 ? 6.240 8.646 -20.275 1.00 33.62 514 ARG A N 1
ATOM 3907 C CA . ARG A 1 514 ? 5.254 8.859 -19.187 1.00 33.62 514 ARG A CA 1
ATOM 3908 C C . ARG A 1 514 ? 5.819 9.825 -18.136 1.00 33.62 514 ARG A C 1
ATOM 3910 O O . ARG A 1 514 ? 6.917 9.596 -17.644 1.00 33.62 514 ARG A O 1
ATOM 3917 N N . GLN A 1 515 ? 5.059 10.873 -17.805 1.00 32.81 515 GLN A N 1
ATOM 3918 C CA . GLN A 1 515 ? 5.467 12.019 -16.970 1.00 32.81 515 GLN A CA 1
ATOM 3919 C C . GLN A 1 515 ? 5.236 11.842 -15.450 1.00 32.81 515 GLN A C 1
ATOM 3921 O O . GLN A 1 515 ? 5.596 12.735 -14.689 1.00 32.81 515 GLN A O 1
ATOM 3926 N N . ASP A 1 516 ? 4.719 10.692 -14.994 1.00 31.73 516 ASP A N 1
ATOM 3927 C CA . ASP A 1 516 ? 4.212 10.521 -13.613 1.00 31.73 516 ASP A CA 1
ATOM 3928 C C . ASP A 1 516 ? 5.053 9.582 -12.712 1.00 31.73 516 ASP A C 1
ATOM 3930 O O . ASP A 1 516 ? 4.548 9.010 -11.749 1.00 31.73 516 ASP A O 1
ATOM 3934 N N . LEU A 1 517 ? 6.342 9.384 -13.011 1.00 36.34 517 LEU A N 1
ATOM 3935 C CA . LEU A 1 517 ? 7.276 8.581 -12.191 1.00 36.34 517 LEU A CA 1
ATOM 3936 C C . LEU A 1 517 ? 8.382 9.470 -11.572 1.00 36.34 517 LEU A C 1
ATOM 3938 O O . LEU A 1 517 ? 8.649 10.536 -12.108 1.00 36.34 517 LEU A O 1
ATOM 3942 N N . PRO A 1 518 ? 9.081 9.095 -10.484 1.00 39.59 518 PRO A N 1
ATOM 3943 C CA . PRO A 1 518 ? 10.309 9.791 -10.070 1.00 39.59 518 PRO A CA 1
ATOM 3944 C C . PRO A 1 518 ? 11.296 9.873 -11.250 1.00 39.59 518 PRO A C 1
ATOM 3946 O O . PRO A 1 518 ? 11.360 8.925 -12.027 1.00 39.59 518 PRO A O 1
ATOM 3949 N N . ALA A 1 519 ? 12.073 10.953 -11.407 1.00 34.66 519 ALA A N 1
ATOM 3950 C CA . ALA A 1 519 ? 12.874 11.231 -12.620 1.00 34.66 519 ALA A CA 1
ATOM 3951 C C . ALA A 1 519 ? 13.752 10.052 -13.114 1.00 34.66 519 ALA A C 1
ATOM 3953 O O . ALA A 1 519 ? 13.891 9.838 -14.315 1.00 34.66 519 ALA A O 1
ATOM 3954 N N . ARG A 1 520 ? 14.249 9.212 -12.195 1.00 38.78 520 ARG A N 1
ATOM 3955 C CA . ARG A 1 520 ? 15.004 7.972 -12.475 1.00 38.78 520 ARG A CA 1
ATOM 3956 C C . ARG A 1 520 ? 14.182 6.802 -13.042 1.00 38.78 520 ARG A C 1
ATOM 3958 O O . ARG A 1 520 ? 14.731 5.778 -13.390 1.00 38.78 520 ARG A O 1
ATOM 3965 N N . GLN A 1 521 ? 12.864 6.889 -13.094 1.00 34.78 521 GLN A N 1
ATOM 3966 C CA . GLN A 1 521 ? 11.984 5.852 -13.647 1.00 34.78 521 GLN A CA 1
ATOM 3967 C C . GLN A 1 521 ? 11.306 6.317 -14.950 1.00 34.78 521 GLN A C 1
ATOM 3969 O O . GLN A 1 521 ? 10.584 5.540 -15.574 1.00 34.78 521 GLN A O 1
ATOM 3974 N N . GLN A 1 522 ? 11.526 7.573 -15.366 1.00 36.47 522 GLN A N 1
ATOM 3975 C CA . GLN A 1 522 ? 10.879 8.179 -16.537 1.00 36.47 522 GLN A CA 1
ATOM 3976 C C . GLN A 1 522 ? 11.618 7.929 -17.856 1.00 36.47 522 GLN A C 1
ATOM 3978 O O . GLN A 1 522 ? 10.987 7.901 -18.911 1.00 36.47 522 GLN A O 1
ATOM 3983 N N . THR A 1 523 ? 12.924 7.684 -17.825 1.00 34.47 523 THR A N 1
ATOM 3984 C CA . THR A 1 523 ? 13.694 7.289 -19.005 1.00 34.47 523 THR A CA 1
ATOM 3985 C C . THR A 1 523 ? 14.155 5.853 -18.854 1.00 34.47 523 THR A C 1
ATOM 3987 O O . THR A 1 523 ? 14.409 5.363 -17.754 1.00 34.47 523 THR A O 1
ATOM 3990 N N . LEU A 1 524 ? 14.300 5.160 -19.981 1.00 33.34 524 LEU A N 1
ATOM 3991 C CA . LEU A 1 524 ? 15.061 3.921 -19.954 1.00 33.34 524 LEU A CA 1
ATOM 3992 C C . LEU A 1 524 ? 16.481 4.118 -19.449 1.00 33.34 524 LEU A C 1
ATOM 3994 O O . LEU A 1 524 ? 17.046 3.186 -18.903 1.00 33.34 524 LEU A O 1
ATOM 3998 N N . GLU A 1 525 ? 17.016 5.325 -19.635 1.00 32.78 525 GLU A N 1
ATOM 3999 C CA . GLU A 1 525 ? 18.268 5.758 -19.035 1.00 32.78 525 GLU A CA 1
ATOM 4000 C C . GLU A 1 525 ? 18.176 5.633 -17.511 1.00 32.78 525 GLU A C 1
ATOM 4002 O O . GLU A 1 525 ? 18.979 4.911 -16.963 1.00 32.78 525 GLU A O 1
ATOM 4007 N N . GLY A 1 526 ? 17.122 6.099 -16.833 1.00 30.92 526 GLY A N 1
ATOM 4008 C CA . GLY A 1 526 ? 16.989 5.940 -15.376 1.00 30.92 526 GLY A CA 1
ATOM 4009 C C . GLY A 1 526 ? 16.722 4.505 -14.866 1.00 30.92 526 GLY A C 1
ATOM 4010 O O . GLY A 1 526 ? 17.159 4.132 -13.775 1.00 30.92 526 GLY A O 1
ATOM 4011 N N . ALA A 1 527 ? 16.021 3.681 -15.649 1.00 31.45 527 ALA A N 1
ATOM 4012 C CA . ALA A 1 527 ? 15.750 2.274 -15.331 1.00 31.45 527 ALA A CA 1
ATOM 4013 C C . ALA A 1 527 ? 16.981 1.366 -15.555 1.00 31.45 527 ALA A C 1
ATOM 4015 O O . ALA A 1 527 ? 17.128 0.340 -14.889 1.00 31.45 527 ALA A O 1
ATOM 4016 N N . ILE A 1 528 ? 17.868 1.759 -16.473 1.00 32.59 528 ILE A N 1
ATOM 4017 C CA . ILE A 1 528 ? 19.140 1.089 -16.783 1.00 32.59 528 ILE A CA 1
ATOM 4018 C C . ILE A 1 528 ? 20.325 1.760 -16.054 1.00 32.59 528 ILE A C 1
ATOM 4020 O O . ILE A 1 528 ? 21.363 1.132 -15.870 1.00 32.59 528 ILE A O 1
ATOM 4024 N N . ASP A 1 529 ? 20.156 2.965 -15.501 1.00 32.78 529 ASP A N 1
ATOM 4025 C CA . ASP A 1 529 ? 21.238 3.723 -14.856 1.00 32.78 529 ASP A CA 1
ATOM 4026 C C . ASP A 1 529 ? 21.661 3.196 -13.489 1.00 32.78 529 ASP A C 1
ATOM 4028 O O . ASP A 1 529 ? 22.618 3.701 -12.923 1.00 32.78 529 ASP A O 1
ATOM 4032 N N . TRP A 1 530 ? 21.011 2.197 -12.897 1.00 28.44 530 TRP A N 1
ATOM 4033 C CA . TRP A 1 530 ? 21.447 1.677 -11.593 1.00 28.44 530 TRP A CA 1
ATOM 4034 C C . TRP A 1 530 ? 21.904 0.221 -11.657 1.00 28.44 530 TRP A C 1
ATOM 4036 O O . TRP A 1 530 ? 21.578 -0.622 -10.823 1.00 28.44 530 TRP A O 1
ATOM 4046 N N . SER A 1 531 ? 22.795 -0.018 -12.617 1.00 29.20 531 SER A N 1
ATOM 4047 C CA . SER A 1 531 ? 23.901 -0.973 -12.506 1.00 29.20 531 SER A CA 1
ATOM 4048 C C . SER A 1 531 ? 25.272 -0.283 -12.612 1.00 29.20 531 SER A C 1
ATOM 4050 O O . SER A 1 531 ? 26.213 -0.868 -13.129 1.00 29.20 531 SER A O 1
ATOM 4052 N N . TYR A 1 532 ? 25.444 0.921 -12.041 1.00 28.53 532 TYR A N 1
ATOM 4053 C CA . TYR A 1 532 ? 26.775 1.349 -11.583 1.00 28.53 532 TYR A CA 1
ATOM 4054 C C . TYR A 1 532 ? 27.232 0.402 -10.464 1.00 28.53 532 TYR A C 1
ATOM 4056 O O . TYR A 1 532 ? 27.017 0.672 -9.281 1.00 28.53 532 TYR A O 1
ATOM 4064 N N . GLU A 1 533 ? 27.820 -0.748 -10.797 1.00 33.25 533 GLU A N 1
ATOM 4065 C CA . GLU A 1 533 ? 28.970 -1.165 -10.003 1.00 33.25 533 GLU A CA 1
ATOM 4066 C C . GLU A 1 533 ? 29.932 0.014 -10.083 1.00 33.25 533 GLU A C 1
ATOM 4068 O O . GLU A 1 533 ? 30.413 0.367 -11.160 1.00 33.25 533 GLU A O 1
ATOM 4073 N N . LEU A 1 534 ? 30.111 0.707 -8.957 1.00 35.06 534 LEU A N 1
ATOM 4074 C CA . LEU A 1 534 ? 31.186 1.669 -8.826 1.00 35.06 534 LEU A CA 1
ATOM 4075 C C . LEU A 1 534 ? 32.461 0.888 -9.111 1.00 35.06 534 LEU A C 1
ATOM 4077 O O . LEU A 1 534 ? 32.957 0.166 -8.245 1.00 35.06 534 LEU A O 1
ATOM 4081 N N . LEU A 1 535 ? 32.959 1.029 -10.340 1.00 42.78 535 LEU A N 1
ATOM 4082 C CA . LEU A 1 535 ? 34.348 0.783 -10.627 1.00 42.78 535 LEU A CA 1
ATOM 4083 C C . LEU A 1 535 ? 35.129 1.457 -9.516 1.00 42.78 535 LEU A C 1
ATOM 4085 O O . LEU A 1 535 ? 34.997 2.660 -9.260 1.00 42.78 535 LEU A O 1
ATOM 4089 N N . SER A 1 536 ? 35.904 0.639 -8.841 1.00 47.38 536 SER A N 1
ATOM 4090 C CA . SER A 1 536 ? 36.932 1.103 -7.936 1.00 47.38 536 SER A CA 1
ATOM 4091 C C . SER A 1 536 ? 37.778 2.194 -8.608 1.00 47.38 536 SER A C 1
ATOM 4093 O O . SER A 1 536 ? 37.961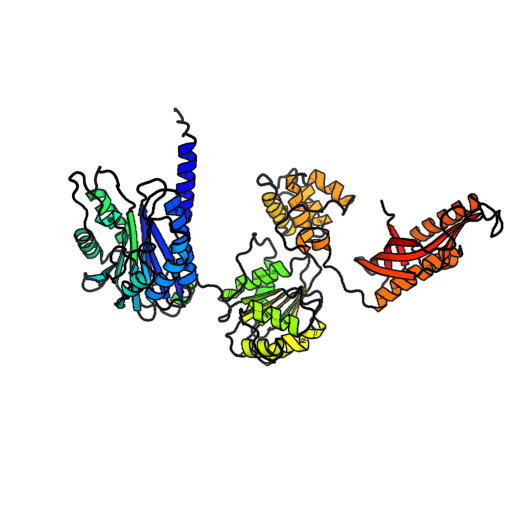 2.203 -9.829 1.00 47.38 536 SER A O 1
ATOM 4095 N N . ASP A 1 537 ? 38.333 3.120 -7.828 1.00 53.03 537 ASP A N 1
ATOM 4096 C CA . ASP A 1 537 ? 39.152 4.202 -8.392 1.00 53.03 537 ASP A CA 1
ATOM 4097 C C . ASP A 1 537 ? 40.348 3.669 -9.211 1.00 53.03 537 ASP A C 1
ATOM 4099 O O . ASP A 1 537 ? 40.817 4.335 -10.134 1.00 53.03 537 ASP A O 1
ATOM 4103 N N . TRP A 1 538 ? 40.785 2.426 -8.956 1.00 58.34 538 TRP A N 1
ATOM 4104 C CA . TRP A 1 538 ? 41.810 1.754 -9.756 1.00 58.34 538 TRP A CA 1
ATOM 4105 C C . TRP A 1 538 ? 41.339 1.375 -11.164 1.00 58.34 538 TRP A C 1
ATOM 4107 O O . TRP A 1 538 ? 42.124 1.454 -12.105 1.00 58.34 538 TRP A O 1
ATOM 4117 N N . GLU A 1 539 ? 40.075 0.991 -11.348 1.00 61.41 539 GLU A N 1
ATOM 4118 C CA . GLU A 1 539 ? 39.537 0.670 -12.674 1.00 61.41 539 GLU A CA 1
ATOM 4119 C C . GLU A 1 539 ? 39.339 1.940 -13.501 1.00 61.41 539 GLU A C 1
ATOM 4121 O O . GLU A 1 539 ? 39.658 1.942 -14.687 1.00 61.41 539 GLU A O 1
ATOM 4126 N N . LYS A 1 540 ? 38.924 3.047 -12.871 1.00 63.56 540 LYS A N 1
ATOM 4127 C CA . LYS A 1 540 ? 38.872 4.365 -13.529 1.00 63.56 540 LYS A CA 1
ATOM 4128 C C . LYS A 1 540 ? 40.255 4.810 -14.007 1.00 63.56 540 LYS A C 1
ATOM 4130 O O . LYS A 1 540 ? 40.407 5.185 -15.167 1.00 63.56 540 LYS A O 1
ATOM 4135 N N . ALA A 1 541 ? 41.268 4.695 -13.145 1.00 71.31 541 ALA A N 1
ATOM 4136 C CA . ALA A 1 541 ? 42.653 4.980 -13.513 1.00 71.31 541 ALA A CA 1
ATOM 4137 C C . ALA A 1 541 ? 43.152 4.054 -14.638 1.00 71.31 541 ALA A C 1
ATOM 4139 O O . ALA A 1 541 ? 43.875 4.495 -15.529 1.00 71.31 541 ALA A O 1
ATOM 4140 N N . ALA A 1 542 ? 42.730 2.785 -14.648 1.00 76.81 542 ALA A N 1
ATOM 4141 C CA . ALA A 1 542 ? 43.090 1.844 -15.704 1.00 76.81 542 ALA A CA 1
ATOM 4142 C C . ALA A 1 542 ? 42.475 2.213 -17.066 1.00 76.81 542 ALA A C 1
ATOM 4144 O O . ALA A 1 542 ? 43.159 2.085 -18.079 1.00 76.81 542 ALA A O 1
ATOM 4145 N N . PHE A 1 543 ? 41.230 2.702 -17.109 1.00 79.62 543 PHE A N 1
ATOM 4146 C CA . PHE A 1 543 ? 40.607 3.179 -18.352 1.00 79.62 543 PHE A CA 1
ATOM 4147 C C . PHE A 1 543 ? 41.231 4.476 -18.858 1.00 79.62 543 PHE A C 1
ATOM 4149 O O . PHE A 1 543 ? 41.470 4.611 -20.057 1.00 79.62 543 PHE A O 1
ATOM 4156 N N . GLN A 1 544 ? 41.573 5.389 -17.947 1.00 78.62 544 GLN A N 1
ATOM 4157 C CA . GLN A 1 544 ? 42.335 6.588 -18.286 1.00 78.62 544 GLN A CA 1
ATOM 4158 C C . GLN A 1 544 ? 43.695 6.233 -18.898 1.00 78.62 544 GLN A C 1
ATOM 4160 O O . GLN A 1 544 ? 44.069 6.789 -19.928 1.00 78.62 544 GLN A O 1
ATOM 4165 N N . GLN A 1 545 ? 44.412 5.278 -18.302 1.00 83.19 545 GLN A N 1
ATOM 4166 C CA . GLN A 1 545 ? 45.695 4.832 -18.833 1.00 83.19 545 GLN A CA 1
ATOM 4167 C C . GLN A 1 545 ? 45.540 4.114 -20.179 1.00 83.19 545 GLN A C 1
ATOM 4169 O O . GLN A 1 545 ? 46.336 4.343 -21.079 1.00 83.19 545 GLN A O 1
ATOM 4174 N N . ALA A 1 546 ? 44.505 3.284 -20.349 1.00 85.69 546 ALA A N 1
ATOM 4175 C CA . ALA A 1 546 ? 44.248 2.598 -21.614 1.00 85.69 546 ALA A CA 1
ATOM 4176 C C . ALA A 1 546 ? 43.969 3.584 -22.761 1.00 85.69 546 ALA A C 1
ATOM 4178 O O . ALA A 1 546 ? 44.504 3.405 -23.850 1.00 85.69 546 ALA A O 1
ATOM 4179 N N . LEU A 1 547 ? 43.190 4.643 -22.511 1.00 86.06 547 LEU A N 1
ATOM 4180 C CA . LEU A 1 547 ? 42.959 5.717 -23.481 1.00 86.06 547 LEU A CA 1
ATOM 4181 C C . LEU A 1 547 ? 44.272 6.391 -23.901 1.00 86.06 547 LEU A C 1
ATOM 4183 O O . LEU A 1 547 ? 44.538 6.524 -25.094 1.00 86.06 547 LEU A O 1
ATOM 4187 N N . LEU A 1 548 ? 45.092 6.793 -22.925 1.00 85.44 548 LEU A N 1
ATOM 4188 C CA . LEU A 1 548 ? 46.381 7.437 -23.182 1.00 85.44 548 LEU A CA 1
ATOM 4189 C C . LEU A 1 548 ? 47.314 6.526 -23.985 1.00 85.44 548 LEU A C 1
ATOM 4191 O O . LEU A 1 548 ? 47.880 6.966 -24.985 1.00 85.44 548 LEU A O 1
ATOM 4195 N N . ASP A 1 549 ? 47.438 5.260 -23.580 1.00 88.44 549 ASP A N 1
ATOM 4196 C CA . ASP A 1 549 ? 48.275 4.267 -24.256 1.00 88.44 549 ASP A CA 1
ATOM 4197 C C . ASP A 1 549 ? 47.837 4.086 -25.724 1.00 88.44 549 ASP A C 1
ATOM 4199 O O . ASP A 1 549 ? 48.678 4.070 -26.623 1.00 88.44 549 ASP A O 1
ATOM 4203 N N . ILE A 1 550 ? 46.526 3.976 -25.978 1.00 89.88 550 ILE A N 1
ATOM 4204 C CA . ILE A 1 550 ? 45.968 3.739 -27.319 1.00 89.88 550 ILE A CA 1
ATOM 4205 C C . ILE A 1 550 ? 46.149 4.960 -28.221 1.00 89.88 550 ILE A C 1
ATOM 4207 O O . ILE A 1 550 ? 46.640 4.809 -29.337 1.00 89.88 550 ILE A O 1
ATOM 4211 N N . GLN A 1 551 ? 45.814 6.163 -27.746 1.00 87.44 551 GLN A N 1
ATOM 4212 C CA . GLN A 1 551 ? 45.967 7.393 -28.536 1.00 87.44 551 GLN A CA 1
ATOM 4213 C C . GLN A 1 551 ? 47.440 7.707 -28.834 1.00 87.44 551 GLN A C 1
ATOM 4215 O O . GLN A 1 551 ? 47.782 8.161 -29.927 1.00 87.44 551 GLN A O 1
ATOM 4220 N N . THR A 1 552 ? 48.335 7.396 -27.892 1.00 86.44 552 THR A N 1
ATOM 4221 C CA . THR A 1 552 ? 49.784 7.531 -28.097 1.00 86.44 552 THR A CA 1
ATOM 4222 C C . THR A 1 552 ? 50.285 6.546 -29.153 1.00 86.44 552 THR A C 1
ATOM 4224 O O . THR A 1 552 ? 51.041 6.926 -30.045 1.00 86.44 552 THR A O 1
ATOM 4227 N N . ALA A 1 553 ? 49.865 5.279 -29.077 1.00 87.88 553 ALA A N 1
ATOM 4228 C CA . ALA A 1 553 ? 50.255 4.266 -30.052 1.00 87.88 553 ALA A CA 1
ATOM 4229 C C . ALA A 1 553 ? 49.700 4.576 -31.453 1.00 87.88 553 ALA A C 1
ATOM 4231 O O . ALA A 1 553 ? 50.421 4.419 -32.436 1.00 87.88 553 ALA A O 1
ATOM 4232 N N . TRP A 1 554 ? 48.465 5.079 -31.538 1.00 86.31 554 TRP A N 1
ATOM 4233 C CA . TRP A 1 554 ? 47.859 5.563 -32.780 1.00 86.31 554 TRP A CA 1
ATOM 4234 C C . TRP A 1 554 ? 48.663 6.711 -33.402 1.00 86.31 554 TRP A C 1
ATOM 4236 O O . TRP A 1 554 ? 49.095 6.601 -34.546 1.00 86.31 554 TRP A O 1
ATOM 4246 N N . SER A 1 555 ? 48.962 7.754 -32.623 1.00 85.75 555 SER A N 1
ATOM 4247 C CA . SER A 1 555 ? 49.704 8.935 -33.096 1.00 85.75 555 SER A CA 1
ATOM 4248 C C . SER A 1 555 ? 51.130 8.620 -33.549 1.00 85.75 555 SER A C 1
ATOM 4250 O O . SER A 1 555 ? 51.652 9.254 -34.462 1.00 85.75 555 SER A O 1
ATOM 4252 N N . ASN A 1 556 ? 51.764 7.627 -32.920 1.00 86.62 556 ASN A N 1
ATOM 4253 C CA . ASN A 1 556 ? 53.098 7.152 -33.291 1.00 86.62 556 ASN A CA 1
ATOM 4254 C C . ASN A 1 556 ? 53.076 6.093 -34.403 1.00 86.62 556 ASN A C 1
ATOM 4256 O O . ASN A 1 556 ? 54.137 5.597 -34.782 1.00 86.62 556 ASN A O 1
ATOM 4260 N N . GLN A 1 557 ? 51.892 5.721 -34.901 1.00 86.31 557 GLN A N 1
ATOM 4261 C CA . GLN A 1 557 ? 51.694 4.652 -35.884 1.00 86.31 557 GLN A CA 1
ATOM 4262 C C . GLN A 1 557 ? 52.294 3.302 -35.432 1.00 86.31 557 GLN A C 1
ATOM 4264 O O . GLN A 1 557 ? 52.749 2.488 -36.238 1.00 86.31 557 GLN A O 1
ATOM 4269 N N . ASP A 1 558 ? 52.298 3.044 -34.120 1.00 88.81 558 ASP A N 1
ATOM 4270 C CA . ASP A 1 558 ? 52.902 1.861 -33.508 1.00 88.81 558 ASP A CA 1
ATOM 4271 C C . ASP A 1 558 ? 51.892 0.707 -33.415 1.00 88.81 558 ASP A C 1
ATOM 4273 O O . ASP A 1 558 ? 51.248 0.452 -32.391 1.00 88.81 558 ASP A O 1
ATOM 4277 N N . VAL A 1 559 ? 51.774 -0.036 -34.517 1.00 87.50 559 VAL A N 1
ATOM 4278 C CA . VAL A 1 559 ? 50.913 -1.226 -34.611 1.00 87.50 559 VAL A CA 1
ATOM 4279 C C . VAL A 1 559 ? 51.326 -2.310 -33.605 1.00 87.50 559 VAL A C 1
ATOM 4281 O O . VAL A 1 559 ? 50.479 -3.063 -33.113 1.00 87.50 559 VAL A O 1
ATOM 4284 N N . ALA A 1 560 ? 52.618 -2.398 -33.267 1.00 85.56 560 ALA A N 1
ATOM 4285 C CA . ALA A 1 560 ? 53.113 -3.384 -32.313 1.00 85.56 560 ALA A CA 1
ATOM 4286 C C . ALA A 1 560 ? 52.620 -3.074 -30.892 1.00 85.56 560 ALA A C 1
ATOM 4288 O O . ALA A 1 560 ? 52.180 -3.988 -30.193 1.00 85.56 560 ALA A O 1
ATOM 4289 N N . ALA A 1 561 ? 52.618 -1.800 -30.493 1.00 86.00 561 ALA A N 1
ATOM 4290 C CA . ALA A 1 561 ? 52.016 -1.362 -29.239 1.00 86.00 561 ALA A CA 1
ATOM 4291 C C . ALA A 1 561 ? 50.491 -1.564 -29.235 1.00 86.00 561 ALA A C 1
ATOM 4293 O O . ALA A 1 561 ? 49.963 -2.141 -28.281 1.00 86.00 561 ALA A O 1
ATOM 4294 N N . LEU A 1 562 ? 49.787 -1.181 -30.312 1.00 87.44 562 LEU A N 1
ATOM 4295 C CA . LEU A 1 562 ? 48.327 -1.338 -30.418 1.00 87.44 562 LEU A CA 1
ATOM 4296 C C . LEU A 1 562 ? 47.878 -2.789 -30.221 1.00 87.44 562 LEU A C 1
ATOM 4298 O O . LEU A 1 562 ? 46.914 -3.035 -29.498 1.00 87.44 562 LEU A O 1
ATOM 4302 N N . ARG A 1 563 ? 48.616 -3.768 -30.762 1.00 87.75 563 ARG A N 1
ATOM 4303 C CA . ARG A 1 563 ? 48.316 -5.205 -30.619 1.00 87.75 563 ARG A CA 1
ATOM 4304 C C . ARG A 1 563 ? 48.157 -5.672 -29.166 1.00 87.75 563 ARG A C 1
ATOM 4306 O O . ARG A 1 563 ? 47.482 -6.668 -28.916 1.00 87.75 563 ARG A O 1
ATOM 4313 N N . HIS A 1 564 ? 48.790 -4.992 -28.214 1.00 87.44 564 HIS A N 1
ATOM 4314 C CA . HIS A 1 564 ? 48.719 -5.321 -26.789 1.00 87.44 564 HIS A CA 1
ATOM 4315 C C . HIS A 1 564 ? 47.665 -4.513 -26.018 1.00 87.44 564 HIS A C 1
ATOM 4317 O O . HIS A 1 564 ? 47.476 -4.742 -24.822 1.00 87.44 564 HIS A O 1
ATOM 4323 N N . LEU A 1 565 ? 47.003 -3.565 -26.681 1.00 87.88 565 LEU A N 1
ATOM 4324 C CA . LEU A 1 565 ? 46.053 -2.621 -26.094 1.00 87.88 565 LEU A CA 1
ATOM 4325 C C . LEU A 1 565 ? 44.628 -2.811 -26.620 1.00 87.88 565 LEU A C 1
ATOM 4327 O O . LEU A 1 565 ? 43.678 -2.330 -26.004 1.00 87.88 565 LEU A O 1
ATOM 4331 N N . VAL A 1 566 ? 44.467 -3.507 -27.744 1.00 87.44 566 VAL A N 1
ATOM 4332 C CA . VAL A 1 566 ? 43.185 -3.670 -28.432 1.00 87.44 566 VAL A CA 1
ATOM 4333 C C . VAL A 1 566 ? 42.930 -5.140 -28.778 1.00 87.44 566 VAL A C 1
ATOM 4335 O O . VAL A 1 566 ? 43.844 -5.965 -28.801 1.00 87.44 566 VAL A O 1
ATOM 4338 N N . THR A 1 567 ? 41.668 -5.484 -29.005 1.00 86.38 567 THR A N 1
ATOM 4339 C CA . THR A 1 567 ? 41.248 -6.800 -29.516 1.00 86.38 567 THR A CA 1
ATOM 4340 C C . THR A 1 567 ? 41.705 -7.015 -30.966 1.00 86.38 567 THR A C 1
ATOM 4342 O O . THR A 1 567 ? 41.986 -6.036 -31.658 1.00 86.38 567 THR A O 1
ATOM 4345 N N . PRO A 1 568 ? 41.789 -8.263 -31.468 1.00 82.75 568 PRO A N 1
ATOM 4346 C CA . PRO A 1 568 ? 42.147 -8.524 -32.865 1.00 82.75 568 PRO A CA 1
ATOM 4347 C C . PRO A 1 568 ? 41.296 -7.745 -33.877 1.00 82.75 568 PRO A C 1
ATOM 4349 O O . PRO A 1 568 ? 41.833 -7.217 -34.846 1.00 82.75 568 PRO A O 1
ATOM 4352 N N . GLU A 1 569 ? 39.997 -7.615 -33.614 1.00 82.88 569 GLU A N 1
ATOM 4353 C CA . GLU A 1 569 ? 39.040 -6.894 -34.453 1.00 82.88 569 GLU A CA 1
ATOM 4354 C C . GLU A 1 569 ? 39.353 -5.390 -34.492 1.00 82.88 569 GLU A C 1
ATOM 4356 O O . GLU A 1 569 ? 39.414 -4.779 -35.559 1.00 82.88 569 GLU A O 1
ATOM 4361 N N . MET A 1 570 ? 39.633 -4.785 -33.334 1.00 86.50 570 MET A N 1
ATOM 4362 C CA . MET A 1 570 ? 40.038 -3.378 -33.275 1.00 86.50 570 MET A CA 1
ATOM 4363 C C . MET A 1 570 ? 41.439 -3.144 -33.845 1.00 86.50 570 MET A C 1
ATOM 4365 O O . MET A 1 570 ? 41.709 -2.073 -34.383 1.00 86.50 570 MET A O 1
ATOM 4369 N N . LEU A 1 571 ? 42.337 -4.129 -33.769 1.00 87.81 571 LEU A N 1
ATOM 4370 C CA . LEU A 1 571 ? 43.656 -4.030 -34.391 1.00 87.81 571 LEU A CA 1
ATOM 4371 C C . LEU A 1 571 ? 43.536 -3.960 -35.915 1.00 87.81 571 LEU A C 1
ATOM 4373 O O . LEU A 1 571 ? 44.263 -3.192 -36.543 1.00 87.81 571 LEU A O 1
ATOM 4377 N N . GLU A 1 572 ? 42.616 -4.726 -36.504 1.00 82.50 572 GLU A N 1
ATOM 4378 C CA . GLU A 1 572 ? 42.308 -4.662 -37.934 1.00 82.50 572 GLU A CA 1
ATOM 4379 C C . GLU A 1 572 ? 41.732 -3.292 -38.320 1.00 82.50 572 GLU A C 1
ATOM 4381 O O . GLU A 1 572 ? 42.191 -2.697 -39.296 1.00 82.50 572 GLU A O 1
ATOM 4386 N N . TYR A 1 573 ? 40.821 -2.742 -37.508 1.00 84.94 573 TYR A N 1
ATOM 4387 C CA . TYR A 1 573 ? 40.295 -1.383 -37.685 1.00 84.94 573 TYR A CA 1
ATOM 4388 C C . TYR A 1 573 ? 41.414 -0.327 -37.729 1.00 84.94 573 TYR A C 1
ATOM 4390 O O . TYR A 1 573 ? 41.528 0.413 -38.706 1.00 84.94 573 TYR A O 1
ATOM 4398 N N . PHE A 1 574 ? 42.291 -0.292 -36.719 1.00 85.56 574 PHE A N 1
ATOM 4399 C CA . PHE A 1 574 ? 43.393 0.676 -36.683 1.00 85.56 574 PHE A CA 1
ATOM 4400 C C . PHE A 1 574 ? 44.416 0.440 -37.802 1.00 85.56 574 PHE A C 1
ATOM 4402 O O . PHE A 1 574 ? 44.895 1.391 -38.412 1.00 85.56 574 PHE A O 1
ATOM 4409 N N . SER A 1 575 ? 44.734 -0.817 -38.118 1.00 86.88 575 SER A N 1
ATOM 4410 C CA . SER A 1 575 ? 45.674 -1.135 -39.202 1.00 86.88 575 SER A CA 1
ATOM 4411 C C . SER A 1 575 ? 45.147 -0.675 -40.562 1.00 86.88 575 SER A C 1
ATOM 4413 O O . SER A 1 575 ? 45.919 -0.180 -41.379 1.00 86.88 575 SER A O 1
ATOM 4415 N N . THR A 1 576 ? 43.837 -0.803 -40.787 1.00 87.44 576 THR A N 1
ATOM 4416 C CA . THR A 1 576 ? 43.178 -0.326 -42.010 1.00 87.44 576 THR A CA 1
ATOM 4417 C C . THR A 1 576 ? 43.263 1.194 -42.108 1.00 87.44 576 THR A C 1
ATOM 4419 O O . THR A 1 576 ? 43.732 1.702 -43.122 1.00 87.44 576 THR A O 1
ATOM 4422 N N . GLY A 1 577 ? 42.933 1.916 -41.031 1.00 84.44 577 GLY A N 1
ATOM 4423 C CA . GLY A 1 577 ? 43.036 3.379 -41.005 1.00 84.44 577 GLY A CA 1
ATOM 4424 C C . GLY A 1 577 ? 44.465 3.895 -41.221 1.00 84.44 577 GLY A C 1
ATOM 4425 O O . GLY A 1 577 ? 44.671 4.845 -41.972 1.00 84.44 577 GLY A O 1
ATOM 4426 N N . LEU A 1 578 ? 45.479 3.242 -40.639 1.00 85.88 578 LEU A N 1
ATOM 4427 C CA . LEU A 1 578 ? 46.886 3.596 -40.885 1.00 85.88 578 LEU A CA 1
ATOM 4428 C C . LEU A 1 578 ? 47.311 3.328 -42.337 1.00 85.88 578 LEU A C 1
ATOM 4430 O O . LEU A 1 578 ? 48.070 4.107 -42.912 1.00 85.88 578 LEU A O 1
ATOM 4434 N N . ALA A 1 579 ? 46.829 2.241 -42.946 1.00 84.56 579 ALA A N 1
ATOM 4435 C CA . ALA A 1 579 ? 47.113 1.930 -44.345 1.00 84.56 579 ALA A CA 1
ATOM 4436 C C . ALA A 1 579 ? 46.460 2.938 -45.307 1.00 84.56 579 ALA A C 1
ATOM 4438 O O . ALA A 1 579 ? 47.088 3.337 -46.290 1.00 84.56 579 ALA A O 1
ATOM 4439 N N . GLU A 1 580 ? 45.234 3.379 -45.010 1.00 85.69 580 GLU A N 1
ATOM 4440 C CA . GLU A 1 580 ? 44.543 4.442 -45.749 1.00 85.69 580 GLU A CA 1
ATOM 4441 C C . GLU A 1 580 ? 45.316 5.764 -45.665 1.00 85.69 580 GLU A C 1
ATOM 4443 O O . GLU A 1 580 ? 45.665 6.331 -46.700 1.00 85.69 580 GLU A O 1
ATOM 4448 N N . GLN A 1 581 ? 45.709 6.188 -44.459 1.00 84.06 581 GLN A N 1
ATOM 4449 C CA . GLN A 1 581 ? 46.525 7.392 -44.255 1.00 84.06 581 GLN A CA 1
ATOM 4450 C C . GLN A 1 581 ? 47.852 7.340 -45.023 1.00 84.06 581 GLN A C 1
ATOM 4452 O O . GLN A 1 581 ? 48.222 8.293 -45.714 1.00 84.06 581 GLN A O 1
ATOM 4457 N N . ALA A 1 582 ? 48.548 6.200 -44.973 1.00 84.12 582 ALA A N 1
ATOM 4458 C CA . ALA A 1 582 ? 49.783 6.000 -45.722 1.00 84.12 582 ALA A CA 1
ATOM 4459 C C . ALA A 1 582 ? 49.563 6.081 -47.245 1.00 84.12 582 ALA A C 1
ATOM 4461 O O . ALA A 1 582 ? 50.402 6.641 -47.953 1.00 84.12 582 ALA A O 1
ATOM 4462 N N . SER A 1 583 ? 48.438 5.563 -47.752 1.00 85.62 583 SER A N 1
ATOM 4463 C CA . SER A 1 583 ? 48.065 5.658 -49.171 1.00 85.62 583 SER A CA 1
ATOM 4464 C C . SER A 1 583 ? 47.729 7.090 -49.596 1.00 85.62 583 SER A C 1
ATOM 4466 O O . SER A 1 583 ? 48.005 7.473 -50.733 1.00 85.62 583 SER A O 1
ATOM 4468 N N . GLU A 1 584 ? 47.135 7.879 -48.705 1.00 85.75 584 GLU A N 1
ATOM 4469 C CA . GLU A 1 584 ? 46.805 9.289 -48.937 1.00 85.75 584 GLU A CA 1
ATOM 4470 C C . GLU A 1 584 ? 48.007 10.223 -48.720 1.00 85.75 584 GLU A C 1
ATOM 4472 O O . GLU A 1 584 ? 47.963 11.399 -49.085 1.00 85.75 584 GLU A O 1
ATOM 4477 N N . GLY A 1 585 ? 49.113 9.701 -48.180 1.00 87.75 585 GLY A N 1
ATOM 4478 C CA . GLY A 1 585 ? 50.309 10.479 -47.875 1.00 87.75 585 GLY A CA 1
ATOM 4479 C C . GLY A 1 585 ? 50.091 11.453 -46.719 1.00 87.75 585 GLY A C 1
ATOM 4480 O O . GLY A 1 585 ? 50.675 12.540 -46.714 1.00 87.75 585 GLY A O 1
ATOM 4481 N N . VAL A 1 586 ? 49.253 11.073 -45.756 1.00 87.81 586 VAL A N 1
ATOM 4482 C CA . VAL A 1 586 ? 48.901 11.874 -44.581 1.00 87.81 586 VAL A CA 1
ATOM 4483 C C . VAL A 1 586 ? 49.186 11.105 -43.293 1.00 87.81 586 VAL A C 1
ATOM 4485 O O . VAL A 1 586 ? 49.358 9.889 -43.307 1.00 87.81 586 VAL A O 1
ATOM 4488 N N . ALA A 1 587 ? 49.257 11.814 -42.172 1.00 85.44 587 ALA A N 1
ATOM 4489 C CA . ALA A 1 587 ? 49.347 11.218 -40.844 1.00 85.44 587 ALA A CA 1
ATOM 4490 C C . ALA A 1 587 ? 48.458 11.989 -39.871 1.00 85.44 587 ALA A C 1
ATOM 4492 O O . ALA A 1 587 ? 48.533 13.216 -39.807 1.00 85.44 587 ALA A O 1
ATOM 4493 N N . ASN A 1 588 ? 47.619 11.276 -39.123 1.00 87.44 588 ASN A N 1
ATOM 4494 C CA . ASN A 1 588 ? 46.847 11.868 -38.037 1.00 87.44 588 ASN A CA 1
ATOM 4495 C C . ASN A 1 588 ? 47.657 11.840 -36.733 1.00 87.44 588 ASN A C 1
ATOM 4497 O O . ASN A 1 588 ? 48.282 10.834 -36.398 1.00 87.44 588 ASN A O 1
ATOM 4501 N N . HIS A 1 589 ? 47.629 12.954 -36.007 1.00 86.62 589 HIS A N 1
ATOM 4502 C CA . HIS A 1 589 ? 48.297 13.129 -34.728 1.00 86.62 589 HIS A CA 1
ATOM 4503 C C . HIS A 1 589 ? 47.284 13.551 -33.668 1.00 86.62 589 HIS A C 1
ATOM 4505 O O . HIS A 1 589 ? 46.572 14.539 -33.839 1.00 86.62 589 HIS A O 1
ATOM 4511 N N . VAL A 1 590 ? 47.272 12.817 -32.554 1.00 85.94 590 VAL A N 1
ATOM 4512 C CA . VAL A 1 590 ? 46.465 13.092 -31.365 1.00 85.94 590 VAL A CA 1
ATOM 4513 C C . VAL A 1 590 ? 47.413 13.309 -30.184 1.00 85.94 590 VAL A C 1
ATOM 4515 O O . VAL A 1 590 ? 47.844 12.377 -29.506 1.00 85.94 590 VAL A O 1
ATOM 4518 N N . GLU A 1 591 ? 47.774 14.568 -29.950 1.00 85.25 591 GLU A N 1
ATOM 4519 C CA . GLU A 1 591 ? 48.792 14.959 -28.969 1.00 85.25 591 GLU A CA 1
ATOM 4520 C C . GLU A 1 591 ? 48.188 15.650 -27.740 1.00 85.25 591 GLU A C 1
ATOM 4522 O O . GLU A 1 591 ? 47.078 16.185 -27.777 1.00 85.25 591 GLU A O 1
ATOM 4527 N N . ASP A 1 592 ? 48.943 15.664 -26.636 1.00 86.38 592 ASP A N 1
ATOM 4528 C CA . ASP A 1 592 ? 48.560 16.306 -25.369 1.00 86.38 592 ASP A CA 1
ATOM 4529 C C . ASP A 1 592 ? 47.191 15.851 -24.835 1.00 86.38 592 ASP A C 1
ATOM 4531 O O . ASP A 1 592 ? 46.392 16.651 -24.343 1.00 86.38 592 ASP A O 1
ATOM 4535 N N . VAL A 1 593 ? 46.915 14.548 -24.939 1.00 85.12 593 VAL A N 1
ATOM 4536 C CA . VAL A 1 593 ? 45.658 13.949 -24.480 1.00 85.12 593 VAL A CA 1
ATOM 4537 C C . VAL A 1 593 ? 45.513 14.127 -22.968 1.00 85.12 593 VAL A C 1
ATOM 4539 O O . VAL A 1 593 ? 46.297 13.602 -22.177 1.00 85.12 593 VAL A O 1
ATOM 4542 N N . VAL A 1 594 ? 44.464 14.833 -22.553 1.00 82.75 594 VAL A N 1
ATOM 4543 C CA . VAL A 1 594 ? 44.083 15.015 -21.150 1.00 82.75 594 VAL A CA 1
ATOM 4544 C C . VAL A 1 594 ? 42.637 14.579 -20.977 1.00 82.75 594 VAL A C 1
ATOM 4546 O O . VAL A 1 594 ? 41.715 15.218 -21.484 1.00 82.75 594 VAL A O 1
ATOM 4549 N N . LEU A 1 595 ? 42.429 13.491 -20.237 1.00 80.50 595 LEU A N 1
ATOM 4550 C CA . LEU A 1 595 ? 41.094 13.041 -19.859 1.00 80.50 595 LEU A CA 1
ATOM 4551 C C . LEU A 1 595 ? 40.466 14.046 -18.882 1.00 80.50 595 LEU A C 1
ATOM 4553 O O . LEU A 1 595 ? 41.023 14.305 -17.818 1.00 80.50 595 LEU A O 1
ATOM 4557 N N . GLN A 1 596 ? 39.306 14.586 -19.249 1.00 79.31 596 GLN A N 1
ATOM 4558 C CA . GLN A 1 596 ? 38.535 15.527 -18.434 1.00 79.31 596 GLN A CA 1
ATOM 4559 C C . GLN A 1 596 ? 37.493 14.788 -17.594 1.00 79.31 596 GLN A C 1
ATOM 4561 O O . GLN A 1 596 ? 37.327 15.056 -16.407 1.00 79.31 596 GLN A O 1
ATOM 4566 N N . GLU A 1 597 ? 36.808 13.826 -18.210 1.00 72.38 597 GLU A N 1
ATOM 4567 C CA . GLU A 1 597 ? 35.741 13.063 -17.578 1.00 72.38 597 GLU A CA 1
ATOM 4568 C C . GLU A 1 597 ? 35.708 11.641 -18.144 1.00 72.38 597 GLU A C 1
ATOM 4570 O O . GLU A 1 597 ? 35.819 11.436 -19.351 1.00 72.38 597 GLU A O 1
ATOM 4575 N N . ALA A 1 598 ? 35.533 10.650 -17.273 1.00 70.25 598 ALA A N 1
ATOM 4576 C CA . ALA A 1 598 ? 35.247 9.278 -17.670 1.00 70.25 598 ALA A CA 1
ATOM 4577 C C . ALA A 1 598 ? 34.060 8.755 -16.869 1.00 70.25 598 ALA A C 1
ATOM 4579 O O . ALA A 1 598 ? 34.090 8.728 -15.637 1.00 70.25 598 ALA A O 1
ATOM 4580 N N . ALA A 1 599 ? 33.034 8.305 -17.581 1.00 61.91 599 ALA A N 1
ATOM 4581 C CA . ALA A 1 599 ? 31.813 7.770 -17.007 1.00 61.91 599 ALA A CA 1
ATOM 4582 C C . ALA A 1 599 ? 31.521 6.404 -17.623 1.00 61.91 599 ALA A C 1
ATOM 4584 O O . ALA A 1 599 ? 31.295 6.279 -18.824 1.00 61.91 599 ALA A O 1
ATOM 4585 N N . VAL A 1 600 ? 31.536 5.356 -16.806 1.00 62.00 600 VAL A N 1
ATOM 4586 C CA . VAL A 1 600 ? 31.205 3.999 -17.258 1.00 62.00 600 VAL A CA 1
ATOM 4587 C C . VAL A 1 600 ? 29.717 3.945 -17.535 1.00 62.00 600 VAL A C 1
ATOM 4589 O O . VAL A 1 600 ? 28.926 4.198 -16.639 1.00 62.00 600 VAL A O 1
ATOM 4592 N N . ARG A 1 601 ? 29.345 3.636 -18.772 1.00 59.66 601 ARG A N 1
ATOM 4593 C CA . ARG A 1 601 ? 27.953 3.507 -19.204 1.00 59.66 601 ARG A CA 1
ATOM 4594 C C . ARG A 1 601 ? 27.392 2.120 -18.921 1.00 59.66 601 ARG A C 1
ATOM 4596 O O . ARG A 1 601 ? 26.227 1.996 -18.575 1.00 59.66 601 ARG A O 1
ATOM 4603 N N . GLU A 1 602 ? 28.215 1.087 -19.069 1.00 51.41 602 GLU A N 1
ATOM 4604 C CA . GLU A 1 602 ? 27.803 -0.305 -18.895 1.00 51.41 602 GLU A CA 1
ATOM 4605 C C . GLU A 1 602 ? 28.999 -1.146 -18.442 1.00 51.41 602 GLU A C 1
ATOM 4607 O O . GLU A 1 602 ? 30.127 -0.892 -18.859 1.00 51.41 602 GLU A O 1
ATOM 4612 N N . SER A 1 603 ? 28.783 -2.155 -17.603 1.00 59.88 603 SER A N 1
ATOM 4613 C CA . SER A 1 603 ? 29.769 -3.207 -17.354 1.00 59.88 603 SER A CA 1
ATOM 4614 C C . SER A 1 603 ? 29.064 -4.547 -17.209 1.00 59.88 603 SER A C 1
ATOM 4616 O O . SER A 1 603 ? 27.986 -4.643 -16.624 1.00 59.88 603 SER A O 1
ATOM 4618 N N . TRP A 1 604 ? 29.658 -5.594 -17.771 1.00 58.34 604 TRP A N 1
ATOM 4619 C CA . TRP A 1 604 ? 29.073 -6.930 -17.735 1.00 58.34 604 TRP A CA 1
ATOM 4620 C C . TRP A 1 604 ? 30.149 -8.011 -17.732 1.00 58.34 604 TRP A C 1
ATOM 4622 O O . TRP A 1 604 ? 31.340 -7.743 -17.904 1.00 58.34 604 TRP A O 1
ATOM 4632 N N . ARG A 1 605 ? 29.740 -9.252 -17.472 1.00 58.34 605 ARG A N 1
ATOM 4633 C CA . ARG A 1 605 ? 30.616 -10.423 -17.538 1.00 58.34 605 ARG A CA 1
ATOM 4634 C C . ARG A 1 605 ? 29.989 -11.491 -18.415 1.00 58.34 605 ARG A C 1
ATOM 4636 O O . ARG A 1 605 ? 28.834 -11.847 -18.214 1.00 58.34 605 ARG A O 1
ATOM 4643 N N . GLU A 1 606 ? 30.788 -12.052 -19.311 1.00 52.47 606 GLU A N 1
ATOM 4644 C CA . GLU A 1 606 ? 30.448 -13.235 -20.098 1.00 52.47 606 GLU A CA 1
ATOM 4645 C C . GLU A 1 606 ? 31.475 -14.325 -19.787 1.00 52.47 606 GLU A C 1
ATOM 4647 O O . GLU A 1 606 ? 32.647 -14.255 -20.167 1.00 52.47 606 GLU A O 1
ATOM 4652 N N . GLY A 1 607 ? 31.057 -15.327 -19.011 1.00 71.12 607 GLY A N 1
ATOM 4653 C CA . GLY A 1 607 ? 31.963 -16.356 -18.504 1.00 71.12 607 GLY A CA 1
ATOM 4654 C C . GLY A 1 607 ? 33.067 -15.765 -17.618 1.00 71.12 607 GLY A C 1
ATOM 4655 O O . GLY A 1 607 ? 32.789 -15.197 -16.564 1.00 71.12 607 GLY A O 1
ATOM 4656 N N . ALA A 1 608 ? 34.326 -15.925 -18.032 1.00 61.25 608 ALA A N 1
ATOM 4657 C CA . ALA A 1 608 ? 35.501 -15.385 -17.335 1.00 61.25 608 ALA A CA 1
ATOM 4658 C C . ALA A 1 608 ? 35.962 -14.014 -17.875 1.00 61.25 608 ALA A C 1
ATOM 4660 O O . ALA A 1 608 ? 36.941 -13.447 -17.377 1.00 61.25 608 ALA A O 1
ATOM 4661 N N . THR A 1 609 ? 35.262 -13.480 -18.877 1.00 61.09 609 THR A N 1
ATOM 4662 C CA . THR A 1 609 ? 35.563 -12.195 -19.504 1.00 61.09 609 THR A CA 1
ATOM 4663 C C . THR A 1 609 ? 34.683 -11.109 -18.903 1.00 61.09 609 THR A C 1
ATOM 4665 O O . THR A 1 609 ? 33.482 -11.294 -18.731 1.00 61.09 609 THR A O 1
ATOM 4668 N N . GLN A 1 610 ? 35.278 -9.970 -18.575 1.00 70.12 610 GLN A N 1
ATOM 4669 C CA . GLN A 1 610 ? 34.589 -8.778 -18.108 1.00 70.12 610 GLN A CA 1
ATOM 4670 C C . GLN A 1 610 ? 34.669 -7.701 -19.180 1.00 70.12 610 GLN A C 1
ATOM 4672 O O . GLN A 1 610 ? 35.734 -7.483 -19.749 1.00 70.12 610 GLN A O 1
ATOM 4677 N N . TYR A 1 611 ? 33.566 -7.007 -19.405 1.00 74.56 611 TYR A N 1
ATOM 4678 C CA . TYR A 1 611 ? 33.433 -5.923 -20.360 1.00 74.56 611 TYR A CA 1
ATOM 4679 C C . TYR A 1 611 ? 33.012 -4.636 -19.650 1.00 74.56 611 TYR A C 1
ATOM 4681 O O . TYR A 1 611 ? 32.398 -4.678 -18.579 1.00 74.56 611 TYR A O 1
ATOM 4689 N N . ALA A 1 612 ? 33.364 -3.494 -20.234 1.00 72.12 612 ALA A N 1
ATOM 4690 C CA . ALA A 1 612 ? 32.956 -2.181 -19.760 1.00 72.12 612 ALA A CA 1
ATOM 4691 C C . ALA A 1 612 ? 32.846 -1.187 -20.919 1.00 72.12 612 ALA A C 1
ATOM 4693 O O . ALA A 1 612 ? 33.830 -0.929 -21.605 1.00 72.12 612 ALA A O 1
ATOM 4694 N N . THR A 1 613 ? 31.678 -0.585 -21.107 1.00 73.69 613 THR A N 1
ATOM 4695 C CA . THR A 1 613 ? 31.478 0.549 -22.009 1.00 73.69 613 THR A CA 1
ATOM 4696 C C . THR A 1 613 ? 31.624 1.843 -21.225 1.00 73.69 613 THR A C 1
ATOM 4698 O O . THR A 1 613 ? 30.987 2.027 -20.193 1.00 73.69 613 THR A O 1
ATOM 4701 N N . VAL A 1 614 ? 32.468 2.753 -21.700 1.00 75.50 614 VAL A N 1
ATOM 4702 C CA . VAL A 1 614 ? 32.890 3.964 -20.997 1.00 75.50 614 VAL A CA 1
ATOM 4703 C C . VAL A 1 614 ? 32.732 5.165 -21.922 1.00 75.50 614 VAL A C 1
ATOM 4705 O O . VAL A 1 614 ? 33.275 5.189 -23.022 1.00 75.50 614 VAL A O 1
ATOM 4708 N N . SER A 1 615 ? 31.985 6.166 -21.463 1.00 80.19 615 SER A N 1
ATOM 4709 C CA . SER A 1 615 ? 32.006 7.520 -22.007 1.00 80.19 615 SER A CA 1
ATOM 4710 C C . SER A 1 615 ? 33.293 8.191 -21.573 1.00 80.19 615 SER A C 1
ATOM 4712 O O . SER A 1 615 ? 33.567 8.274 -20.376 1.00 80.19 615 SER A O 1
ATOM 4714 N N . LEU A 1 616 ? 34.056 8.694 -22.521 1.00 81.38 616 LEU A N 1
ATOM 4715 C CA . LEU A 1 616 ? 35.327 9.339 -22.270 1.00 81.38 616 LEU A CA 1
ATOM 4716 C C . LEU A 1 616 ? 35.286 10.721 -22.922 1.00 81.38 616 LEU A C 1
ATOM 4718 O O . LEU A 1 616 ? 35.086 10.832 -24.128 1.00 81.38 616 LEU A O 1
ATOM 4722 N N . THR A 1 617 ? 35.446 11.762 -22.113 1.00 82.81 617 THR A N 1
ATOM 4723 C CA . THR A 1 617 ? 35.581 13.147 -22.566 1.00 82.81 617 THR A CA 1
ATOM 4724 C C . THR A 1 617 ? 37.009 13.584 -22.301 1.00 82.81 617 THR A C 1
ATOM 4726 O O . THR A 1 617 ? 37.446 13.644 -21.149 1.00 82.81 617 THR A O 1
ATOM 4729 N N . TRP A 1 618 ? 37.752 13.893 -23.356 1.00 86.00 618 TRP A N 1
ATOM 4730 C CA . TRP A 1 618 ? 39.144 14.319 -23.265 1.00 86.00 618 TRP A CA 1
ATOM 4731 C C . TRP A 1 618 ? 39.409 15.532 -24.141 1.00 86.00 618 TRP A C 1
ATOM 4733 O O . TRP A 1 618 ? 38.673 15.832 -25.077 1.00 86.00 618 TRP A O 1
ATOM 4743 N N . THR A 1 619 ? 40.485 16.236 -23.824 1.00 89.94 619 THR A N 1
ATOM 4744 C CA . THR A 1 619 ? 41.043 17.288 -24.668 1.00 89.94 619 THR A CA 1
ATOM 4745 C C . THR A 1 619 ? 42.313 16.794 -25.329 1.00 89.94 619 THR A C 1
ATOM 4747 O O . THR A 1 619 ? 43.149 16.223 -24.636 1.00 89.94 619 THR A O 1
ATOM 4750 N N . ALA A 1 620 ? 42.474 17.032 -26.626 1.00 89.75 620 ALA A N 1
ATOM 4751 C CA . ALA A 1 620 ? 43.698 16.717 -27.360 1.00 89.75 620 ALA A CA 1
ATOM 4752 C C . ALA A 1 620 ? 43.886 17.692 -28.526 1.00 89.75 620 ALA A C 1
ATOM 4754 O O . ALA A 1 620 ? 42.912 18.261 -29.026 1.00 89.75 620 ALA A O 1
ATOM 4755 N N . ARG A 1 621 ? 45.128 17.887 -28.969 1.00 89.75 621 ARG A N 1
ATOM 4756 C CA . ARG A 1 621 ? 45.408 18.477 -30.281 1.00 89.75 621 ARG A CA 1
ATOM 4757 C C . ARG A 1 621 ? 45.262 17.363 -31.310 1.00 89.75 621 ARG A C 1
ATOM 4759 O O . ARG A 1 621 ? 46.134 16.507 -31.396 1.00 89.75 621 ARG A O 1
ATOM 4766 N N . ASP A 1 622 ? 44.143 17.371 -32.025 1.00 87.00 622 ASP A N 1
ATOM 4767 C CA . ASP A 1 622 ? 43.830 16.413 -33.086 1.00 87.00 622 ASP A CA 1
ATOM 4768 C C . ASP A 1 622 ? 43.957 17.114 -34.441 1.00 87.00 622 ASP A C 1
ATOM 4770 O O . ASP A 1 622 ? 43.273 18.113 -34.713 1.00 87.00 622 ASP A O 1
ATOM 4774 N N . TYR A 1 623 ? 44.916 16.660 -35.241 1.00 88.00 623 TYR A N 1
ATOM 4775 C CA . TYR A 1 623 ? 45.234 17.260 -36.526 1.00 88.00 623 TYR A CA 1
ATOM 4776 C C . TYR A 1 623 ? 45.886 16.258 -37.475 1.00 88.00 623 TYR A C 1
ATOM 4778 O O . TYR A 1 623 ? 46.657 15.386 -37.081 1.00 88.00 623 TYR A O 1
ATOM 4786 N N . THR A 1 624 ? 45.602 16.419 -38.761 1.00 88.62 624 THR A N 1
ATOM 4787 C CA . THR A 1 624 ? 46.150 15.587 -39.831 1.00 88.62 624 THR A CA 1
ATOM 4788 C C . THR A 1 624 ? 47.159 16.394 -40.633 1.00 88.62 624 THR A C 1
ATOM 4790 O O . THR A 1 624 ? 46.854 17.498 -41.094 1.00 88.62 624 THR A O 1
ATOM 4793 N N . VAL A 1 625 ? 48.362 15.849 -40.818 1.00 89.88 625 VAL A N 1
ATOM 4794 C CA . VAL A 1 625 ? 49.455 16.487 -41.560 1.00 89.88 625 VAL A CA 1
ATOM 4795 C C . VAL A 1 625 ? 49.751 15.783 -42.878 1.00 89.88 625 VAL A C 1
ATOM 4797 O O . VAL A 1 625 ? 49.569 14.577 -43.020 1.00 89.88 625 VAL A O 1
ATOM 4800 N N . SER A 1 626 ? 50.255 16.545 -43.844 1.00 88.12 626 SER A N 1
ATOM 4801 C CA . SER A 1 626 ? 50.780 16.043 -45.111 1.00 88.12 626 SER A CA 1
ATOM 4802 C C . SER A 1 626 ? 52.197 15.503 -44.927 1.00 88.12 626 SER A C 1
ATOM 4804 O O . SER A 1 626 ? 53.100 16.264 -44.582 1.00 88.12 626 SER A O 1
ATOM 4806 N N . LEU A 1 627 ? 52.443 14.238 -45.273 1.00 86.69 627 LEU A N 1
ATOM 4807 C CA . LEU A 1 627 ? 53.785 13.632 -45.231 1.00 86.69 627 LEU A CA 1
ATOM 4808 C C . LEU A 1 627 ? 54.716 14.149 -46.341 1.00 86.69 627 LEU A C 1
ATOM 4810 O O . LEU A 1 627 ? 55.920 13.901 -46.329 1.00 86.69 627 LEU A O 1
ATOM 4814 N N . THR A 1 628 ? 54.163 14.870 -47.317 1.00 86.19 628 THR A N 1
ATOM 4815 C CA . THR A 1 628 ? 54.887 15.430 -48.471 1.00 86.19 628 THR A CA 1
ATOM 4816 C C . THR A 1 628 ? 55.318 16.890 -48.301 1.00 86.19 628 THR A C 1
ATOM 4818 O O . THR A 1 628 ? 55.987 17.421 -49.187 1.00 86.19 628 THR A O 1
ATOM 4821 N N . LYS A 1 629 ? 54.946 17.548 -47.195 1.00 83.94 629 LYS A N 1
ATOM 4822 C CA . LYS A 1 629 ? 55.224 18.972 -46.935 1.00 83.94 629 LYS A CA 1
ATOM 4823 C C . LYS A 1 629 ? 55.962 19.157 -45.616 1.00 83.94 629 LYS A C 1
ATOM 4825 O O . LYS A 1 629 ? 55.845 18.324 -44.722 1.00 83.94 629 LYS A O 1
ATOM 4830 N N . GLN A 1 630 ? 56.710 20.249 -45.482 1.00 84.25 630 GLN A N 1
ATOM 4831 C CA . GLN A 1 630 ? 57.438 20.548 -44.246 1.00 84.25 630 GLN A CA 1
ATOM 4832 C C . GLN A 1 630 ? 56.584 21.335 -43.236 1.00 84.25 630 GLN A C 1
ATOM 4834 O O . GLN A 1 630 ? 55.722 22.122 -43.641 1.00 84.25 630 GLN A O 1
ATOM 4839 N N . PRO A 1 631 ? 56.844 21.187 -41.920 1.00 81.31 631 PRO A N 1
ATOM 4840 C CA . PRO A 1 631 ? 56.194 21.995 -40.892 1.00 81.31 631 PRO A CA 1
ATOM 4841 C C . PRO A 1 631 ? 56.312 23.500 -41.179 1.00 81.31 631 PRO A C 1
ATOM 4843 O O . PRO A 1 631 ? 57.411 24.022 -41.361 1.00 81.31 631 PRO A O 1
ATOM 4846 N N . GLY A 1 632 ? 55.175 24.201 -41.214 1.00 77.88 632 GLY A N 1
ATOM 4847 C CA . GLY A 1 632 ? 55.092 25.638 -41.516 1.00 77.88 632 GLY A CA 1
ATOM 4848 C C . GLY A 1 632 ? 54.804 25.985 -42.983 1.00 77.88 632 GLY A C 1
ATOM 4849 O O . GLY A 1 632 ? 54.517 27.146 -43.282 1.00 77.88 632 GLY A O 1
ATOM 4850 N N . GLU A 1 633 ? 54.816 25.011 -43.897 1.00 84.19 633 GLU A N 1
ATOM 4851 C CA . GLU A 1 633 ? 54.382 25.222 -45.281 1.00 84.19 633 GLU A CA 1
ATOM 4852 C C . GLU A 1 633 ? 52.844 25.273 -45.399 1.00 84.19 633 GLU A C 1
ATOM 4854 O O . GLU A 1 633 ? 52.135 24.535 -44.705 1.00 84.19 633 GLU A O 1
ATOM 4859 N N . PRO A 1 634 ? 52.280 26.100 -46.303 1.00 80.38 634 PRO A N 1
ATOM 4860 C CA . PRO A 1 634 ? 50.840 26.133 -46.544 1.00 80.38 634 PRO A CA 1
ATOM 4861 C C . PRO A 1 634 ? 50.261 24.756 -46.909 1.00 80.38 634 PRO A C 1
ATOM 4863 O O . PRO A 1 634 ? 50.628 24.123 -47.907 1.00 80.38 634 PRO A O 1
ATOM 4866 N N . GLY A 1 635 ? 49.307 24.299 -46.097 1.00 80.94 635 GLY A N 1
ATOM 4867 C CA . GLY A 1 635 ? 48.679 22.985 -46.219 1.00 80.94 635 GLY A CA 1
ATOM 4868 C C . GLY A 1 635 ? 49.550 21.827 -45.730 1.00 80.94 635 GLY A C 1
ATOM 4869 O O . GLY A 1 635 ? 49.353 20.718 -46.220 1.00 80.94 635 GLY A O 1
ATOM 4870 N N . TYR A 1 636 ? 50.526 22.089 -44.846 1.00 86.69 636 TYR A N 1
ATOM 4871 C CA . TYR A 1 636 ? 51.150 21.071 -43.995 1.00 86.69 636 TYR A CA 1
ATOM 4872 C C . TYR A 1 636 ? 50.109 20.443 -43.064 1.00 86.69 636 TYR A C 1
ATOM 4874 O O . TYR A 1 636 ? 49.953 19.232 -43.094 1.00 86.69 636 TYR A O 1
ATOM 4882 N N . VAL A 1 637 ? 49.338 21.252 -42.326 1.00 86.88 637 VAL A N 1
ATOM 4883 C CA . VAL A 1 637 ? 48.121 20.793 -41.636 1.00 86.88 637 VAL A CA 1
ATOM 4884 C C . VAL A 1 637 ? 46.980 20.788 -42.650 1.00 86.88 637 VAL A C 1
ATOM 4886 O O . VAL A 1 637 ? 46.668 21.823 -43.244 1.00 86.88 637 VAL A O 1
ATOM 4889 N N . ILE A 1 638 ? 46.409 19.612 -42.886 1.00 86.25 638 ILE A N 1
ATOM 4890 C CA . ILE A 1 638 ? 45.330 19.375 -43.851 1.00 86.25 638 ILE A CA 1
ATOM 4891 C C . ILE A 1 638 ? 43.973 19.525 -43.161 1.00 86.25 638 ILE A C 1
ATOM 4893 O O . ILE A 1 638 ? 43.053 20.114 -43.724 1.00 86.25 638 ILE A O 1
ATOM 4897 N N . GLU A 1 639 ? 43.869 19.030 -41.930 1.00 83.44 639 GLU A N 1
ATOM 4898 C CA . GLU A 1 639 ? 42.637 18.997 -41.148 1.00 83.44 639 GLU A CA 1
ATOM 4899 C C . GLU A 1 639 ? 42.959 19.135 -39.653 1.00 83.44 639 GLU A C 1
ATOM 4901 O O . GLU A 1 639 ? 44.040 18.747 -39.211 1.00 83.44 639 GLU A O 1
ATOM 4906 N N . GLY A 1 640 ? 42.039 19.705 -38.871 1.00 83.50 640 GLY A N 1
ATOM 4907 C CA . GLY A 1 640 ? 42.214 19.908 -37.429 1.00 83.50 640 GLY A CA 1
ATOM 4908 C C . GLY A 1 640 ? 43.029 21.151 -37.050 1.00 83.50 640 GLY A C 1
ATOM 4909 O O . GLY A 1 640 ? 43.134 22.113 -37.817 1.00 83.50 640 GLY A O 1
ATOM 4910 N N . ASN A 1 641 ? 43.549 21.176 -35.819 1.00 80.56 641 ASN A N 1
ATOM 4911 C CA . ASN A 1 641 ? 44.309 22.308 -35.280 1.00 80.56 641 ASN A CA 1
ATOM 4912 C C . ASN A 1 641 ? 45.501 21.831 -34.438 1.00 80.56 641 ASN A C 1
ATOM 4914 O O . ASN A 1 641 ? 45.333 21.286 -33.351 1.00 80.56 641 ASN A O 1
ATOM 4918 N N . ASP A 1 642 ? 46.712 22.107 -34.916 1.00 82.25 642 ASP A N 1
ATOM 4919 C CA . ASP A 1 642 ? 47.973 21.712 -34.284 1.00 82.25 642 ASP A CA 1
ATOM 4920 C C . ASP A 1 642 ? 48.394 22.612 -33.107 1.00 82.25 642 ASP A C 1
ATOM 4922 O O . ASP A 1 642 ? 49.383 22.320 -32.436 1.00 82.25 642 ASP A O 1
ATOM 4926 N N . GLN A 1 643 ? 47.652 23.688 -32.811 1.00 81.81 643 GLN A N 1
ATOM 4927 C CA . GLN A 1 643 ? 47.954 24.635 -31.727 1.00 81.81 643 GLN A CA 1
ATOM 4928 C C . GLN A 1 643 ? 46.925 24.642 -30.597 1.00 81.81 643 GLN A C 1
ATOM 4930 O O . GLN A 1 643 ? 47.264 24.972 -29.459 1.00 81.81 643 GLN A O 1
ATOM 4935 N N . LYS A 1 644 ? 45.659 24.336 -30.891 1.00 84.81 644 LYS A N 1
ATOM 4936 C CA . LYS A 1 644 ? 44.564 24.411 -29.920 1.00 84.81 644 LYS A CA 1
ATOM 4937 C C . LYS A 1 644 ? 43.972 23.031 -29.671 1.00 84.81 644 LYS A C 1
ATOM 4939 O O . LYS A 1 644 ? 43.465 22.435 -30.618 1.00 84.81 644 LYS A O 1
ATOM 4944 N N . PRO A 1 645 ? 43.963 22.557 -28.415 1.00 87.56 645 PRO A N 1
ATOM 4945 C CA . PRO A 1 645 ? 43.277 21.323 -28.097 1.00 87.56 645 PRO A CA 1
ATOM 4946 C C . PRO A 1 645 ? 41.767 21.498 -28.283 1.00 87.56 645 PRO A C 1
ATOM 4948 O O . PRO A 1 645 ? 41.199 22.542 -27.945 1.00 87.56 645 PRO A O 1
ATOM 4951 N N . ILE A 1 646 ? 41.125 20.461 -28.803 1.00 85.94 646 ILE A N 1
ATOM 4952 C CA . ILE A 1 646 ? 39.673 20.349 -28.916 1.00 85.94 646 ILE A CA 1
ATOM 4953 C C . ILE A 1 646 ? 39.154 19.367 -27.871 1.00 85.94 646 ILE A C 1
ATOM 4955 O O . ILE A 1 646 ? 39.890 18.491 -27.422 1.00 85.94 646 ILE A O 1
ATOM 4959 N N . VAL A 1 647 ? 37.898 19.539 -27.459 1.00 85.62 647 VAL A N 1
ATOM 4960 C CA . VAL A 1 647 ? 37.212 18.577 -26.590 1.00 85.62 647 VAL A CA 1
ATOM 4961 C C . VAL A 1 647 ? 36.550 17.534 -27.479 1.00 85.62 647 VAL A C 1
ATOM 4963 O O . VAL A 1 647 ? 35.742 17.888 -28.338 1.00 85.62 647 VAL A O 1
ATOM 4966 N N . THR A 1 648 ? 36.854 16.270 -27.223 1.00 82.19 648 THR A N 1
ATOM 4967 C CA . THR A 1 648 ? 36.266 15.120 -27.902 1.00 82.19 648 THR A CA 1
ATOM 4968 C C . THR A 1 648 ? 35.569 14.248 -26.866 1.00 82.19 648 THR A C 1
ATOM 4970 O O . THR A 1 648 ? 36.102 14.012 -25.778 1.00 82.19 648 THR A O 1
ATOM 4973 N N . THR A 1 649 ? 34.368 13.776 -27.199 1.00 81.12 649 THR A N 1
ATOM 4974 C CA . THR A 1 649 ? 33.626 12.810 -26.385 1.00 81.12 649 THR A CA 1
ATOM 4975 C C . THR A 1 649 ? 33.332 11.573 -27.216 1.00 81.12 649 THR A C 1
ATOM 4977 O O . THR A 1 649 ? 32.607 11.648 -28.206 1.00 81.12 649 THR A O 1
ATOM 4980 N N . GLU A 1 650 ? 33.843 10.428 -26.776 1.00 80.69 650 GLU A N 1
ATOM 4981 C CA . GLU A 1 650 ? 33.626 9.135 -27.425 1.00 80.69 650 GLU A CA 1
ATOM 4982 C C . GLU A 1 650 ? 33.146 8.086 -26.426 1.00 80.69 650 GLU A C 1
ATOM 4984 O O . GLU A 1 650 ? 33.222 8.256 -25.206 1.00 80.69 650 GLU A O 1
ATOM 4989 N N . VAL A 1 651 ? 32.621 6.981 -26.954 1.00 81.38 651 VAL A N 1
ATOM 4990 C CA . VAL A 1 651 ? 32.146 5.860 -26.144 1.00 81.38 651 VAL A CA 1
ATOM 4991 C C . VAL A 1 651 ? 32.893 4.605 -26.549 1.00 81.38 651 VAL A C 1
ATOM 4993 O O . VAL A 1 651 ? 32.739 4.104 -27.661 1.00 81.38 651 VAL A O 1
ATOM 4996 N N . TRP A 1 652 ? 33.732 4.111 -25.648 1.00 85.38 652 TRP A N 1
ATOM 4997 C CA . TRP A 1 652 ? 34.627 2.984 -25.893 1.00 85.38 652 TRP A CA 1
ATOM 4998 C C . TRP A 1 652 ? 34.170 1.775 -25.094 1.00 85.38 652 TRP A C 1
ATOM 5000 O O . TRP A 1 652 ? 33.816 1.897 -23.928 1.00 85.38 652 TRP A O 1
ATOM 5010 N N . THR A 1 653 ? 34.190 0.597 -25.704 1.00 81.62 653 THR A N 1
ATOM 5011 C CA . THR A 1 653 ? 33.930 -0.671 -25.019 1.00 81.62 653 THR A CA 1
ATOM 5012 C C . THR A 1 653 ? 35.234 -1.412 -24.828 1.00 81.62 653 THR A C 1
ATOM 5014 O O . THR A 1 653 ? 35.925 -1.710 -25.795 1.00 81.62 653 THR A O 1
ATOM 5017 N N . PHE A 1 654 ? 35.554 -1.742 -23.587 1.00 83.25 654 PHE A N 1
ATOM 5018 C CA . PHE A 1 654 ? 36.742 -2.475 -23.189 1.00 83.25 654 PHE A CA 1
ATOM 5019 C C . PHE A 1 654 ? 36.387 -3.880 -22.717 1.00 83.25 654 PHE A C 1
ATOM 5021 O O . PHE A 1 654 ? 35.284 -4.114 -22.229 1.00 83.25 654 PHE A O 1
ATOM 5028 N N . MET A 1 655 ? 37.344 -4.800 -22.795 1.00 82.69 655 MET A N 1
ATOM 5029 C CA . MET A 1 655 ? 37.236 -6.145 -22.242 1.00 82.69 655 MET A CA 1
ATOM 5030 C C . MET A 1 655 ? 38.511 -6.584 -21.521 1.00 82.69 655 MET A C 1
ATOM 5032 O O . MET A 1 655 ? 39.609 -6.165 -21.876 1.00 82.69 655 MET A O 1
ATOM 5036 N N . ARG A 1 656 ? 38.388 -7.454 -20.520 1.00 80.88 656 ARG A N 1
ATOM 5037 C CA . ARG A 1 656 ? 39.507 -8.137 -19.860 1.00 80.88 656 ARG A CA 1
ATOM 5038 C C . ARG A 1 656 ? 39.132 -9.569 -19.516 1.00 80.88 656 ARG A C 1
ATOM 5040 O O . ARG A 1 656 ? 37.980 -9.859 -19.215 1.00 80.88 656 ARG A O 1
ATOM 5047 N N . PHE A 1 657 ? 40.113 -10.457 -19.478 1.00 70.06 657 PHE A N 1
ATOM 5048 C CA . PHE A 1 657 ? 39.926 -11.816 -18.975 1.00 70.06 657 PHE A CA 1
ATOM 5049 C C . PHE A 1 657 ? 40.424 -11.907 -17.526 1.00 70.06 657 PHE A C 1
ATOM 5051 O O . PHE A 1 657 ? 41.580 -11.575 -17.250 1.00 70.06 657 PHE A O 1
ATOM 5058 N N . GLY A 1 658 ? 39.571 -12.326 -16.586 1.00 64.19 658 GLY A N 1
ATOM 5059 C CA . GLY A 1 658 ? 39.915 -12.379 -15.159 1.00 64.19 658 GLY A CA 1
ATOM 5060 C C . GLY A 1 658 ? 40.404 -11.029 -14.605 1.00 64.19 658 GLY A C 1
ATOM 5061 O O . GLY A 1 658 ? 39.730 -10.011 -14.746 1.00 64.19 658 GLY A O 1
ATOM 5062 N N . SER A 1 659 ? 41.586 -11.014 -13.977 1.00 59.56 659 SER A N 1
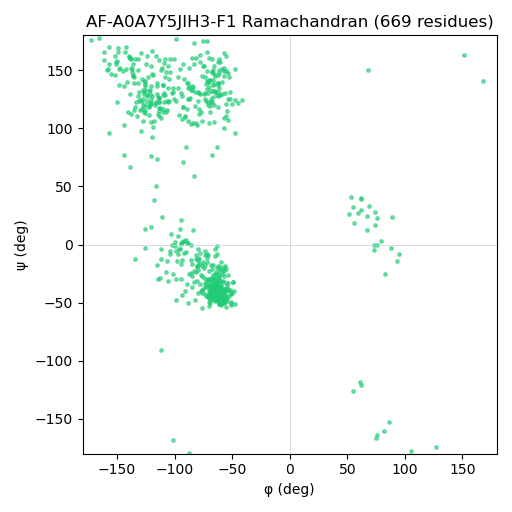ATOM 5063 C CA . SER A 1 659 ? 42.259 -9.801 -13.476 1.00 59.56 659 SER A CA 1
ATOM 5064 C C . SER A 1 659 ? 43.282 -9.208 -14.463 1.00 59.56 659 SER A C 1
ATOM 5066 O O . SER A 1 659 ? 44.212 -8.522 -14.042 1.00 59.56 659 SER A O 1
ATOM 5068 N N . GLY A 1 660 ? 43.175 -9.532 -15.756 1.00 66.56 660 GLY A N 1
ATOM 5069 C CA . GLY A 1 660 ? 44.082 -9.050 -16.804 1.00 66.56 660 GLY A CA 1
ATOM 5070 C C . GLY A 1 660 ? 43.916 -7.563 -17.155 1.00 66.56 660 GLY A C 1
ATOM 5071 O O . GLY A 1 660 ? 43.011 -6.889 -16.658 1.00 66.56 660 GLY A O 1
ATOM 5072 N N . LYS A 1 661 ? 44.793 -7.049 -18.035 1.00 78.44 661 LYS A N 1
ATOM 5073 C CA . LYS A 1 661 ? 44.720 -5.671 -18.565 1.00 78.44 661 LYS A CA 1
ATOM 5074 C C . LYS A 1 661 ? 43.455 -5.499 -19.420 1.00 78.44 661 LYS A C 1
ATOM 5076 O O . LYS A 1 661 ? 43.024 -6.438 -20.087 1.00 78.44 661 LYS A O 1
ATOM 5081 N N . TRP A 1 662 ? 42.878 -4.300 -19.392 1.00 82.50 662 TRP A N 1
ATOM 5082 C CA . TRP A 1 662 ? 41.776 -3.917 -20.272 1.00 82.50 662 TRP A CA 1
ATOM 5083 C C . TRP A 1 662 ? 42.265 -3.727 -21.709 1.00 82.50 662 TRP A C 1
ATOM 5085 O O . TRP A 1 662 ? 43.276 -3.065 -21.936 1.00 82.50 662 TRP A O 1
ATOM 5095 N N . LEU A 1 663 ? 41.524 -4.298 -22.654 1.00 85.25 663 LEU A N 1
ATOM 5096 C CA . LEU A 1 663 ? 41.727 -4.185 -24.093 1.00 85.25 663 LEU A CA 1
ATOM 5097 C C . LEU A 1 663 ? 40.541 -3.457 -24.719 1.00 85.25 663 LEU A C 1
ATOM 5099 O O . LEU A 1 663 ? 39.399 -3.740 -24.360 1.00 85.25 663 LEU A O 1
ATOM 5103 N N . LEU A 1 664 ? 40.784 -2.558 -25.669 1.00 86.44 664 LEU A N 1
ATOM 5104 C CA . LEU A 1 664 ? 39.716 -1.920 -26.439 1.00 86.44 664 LEU A CA 1
ATOM 5105 C C . LEU A 1 664 ? 39.072 -2.927 -27.403 1.00 86.44 664 LEU A C 1
ATOM 5107 O O . LEU A 1 664 ? 39.738 -3.526 -28.248 1.00 86.44 664 LEU A O 1
ATOM 5111 N N . SER A 1 665 ? 37.766 -3.105 -27.259 1.00 85.75 665 SER A N 1
ATOM 5112 C CA . SER A 1 665 ? 36.937 -4.052 -28.007 1.00 85.75 665 SER A CA 1
ATOM 5113 C C . SER A 1 665 ? 36.065 -3.369 -29.062 1.00 85.75 665 SER A C 1
ATOM 5115 O O . SER A 1 665 ? 35.806 -3.950 -30.108 1.00 85.75 665 SER A O 1
ATOM 5117 N N . ALA A 1 666 ? 35.625 -2.129 -28.820 1.00 80.69 666 ALA A N 1
ATOM 5118 C CA . ALA A 1 666 ? 34.868 -1.353 -29.802 1.00 80.69 666 ALA A CA 1
ATOM 5119 C C . ALA A 1 666 ? 34.940 0.156 -29.529 1.00 80.69 666 ALA A C 1
ATOM 5121 O O . ALA A 1 666 ? 35.005 0.568 -28.370 1.00 80.69 666 ALA A O 1
ATOM 5122 N N . ILE A 1 667 ? 34.828 0.973 -30.578 1.00 77.06 667 ILE A N 1
ATOM 5123 C CA . ILE A 1 667 ? 34.574 2.421 -30.496 1.00 77.06 667 ILE A CA 1
ATOM 5124 C C . ILE A 1 667 ? 33.192 2.682 -31.101 1.00 77.06 667 ILE A C 1
ATOM 5126 O O . ILE A 1 667 ? 32.918 2.256 -32.222 1.00 77.06 667 ILE A O 1
ATOM 5130 N N . GLN A 1 668 ? 32.305 3.363 -30.377 1.00 73.81 668 GLN A N 1
ATOM 5131 C CA . GLN A 1 668 ? 31.029 3.816 -30.930 1.00 73.81 668 GLN A CA 1
ATOM 5132 C C . GLN A 1 668 ? 31.230 5.202 -31.543 1.00 73.81 668 GLN A C 1
ATOM 5134 O O . GLN A 1 668 ? 31.540 6.156 -30.828 1.00 73.81 668 GLN A O 1
ATOM 5139 N N . GLN A 1 669 ? 31.047 5.317 -32.857 1.00 51.12 669 GLN A N 1
ATOM 5140 C CA . GLN A 1 669 ? 31.067 6.618 -33.518 1.00 51.12 669 GLN A CA 1
ATOM 5141 C C . GLN A 1 669 ? 29.810 7.422 -33.139 1.00 51.12 669 GLN A C 1
ATOM 5143 O O . GLN A 1 669 ? 28.720 6.840 -33.054 1.00 51.12 669 GLN A O 1
ATOM 5148 N N . PRO A 1 670 ? 29.927 8.740 -32.902 1.00 36.41 670 PRO A N 1
ATOM 5149 C CA . PRO A 1 670 ? 28.759 9.600 -32.776 1.00 36.41 670 PRO A CA 1
ATOM 5150 C C . PRO A 1 670 ? 27.980 9.582 -34.100 1.00 36.41 670 PRO A C 1
ATOM 5152 O O . PRO A 1 670 ? 28.570 9.696 -35.172 1.00 36.41 670 PRO A O 1
ATOM 5155 N N . ALA A 1 671 ? 26.664 9.377 -34.012 1.00 30.00 671 ALA A N 1
ATOM 5156 C CA . ALA A 1 671 ? 25.757 9.420 -35.159 1.00 30.00 671 ALA A CA 1
ATOM 5157 C C . ALA A 1 671 ? 25.462 10.854 -35.605 1.00 30.00 671 ALA A C 1
ATOM 5159 O O . ALA A 1 671 ? 25.332 11.724 -34.709 1.00 30.00 671 ALA A O 1
#

Foldseek 3Di:
DDPPDDDPVVVVLQVQLVVQVVVADDDADFVQKFKDKDWDFQGSFALWGWDWDAQDLQKIKTKTKGKPDDDDLSVVLVVLLVVLLVVLSRVDPAQLVSLLSSLVRRLVVDDPPIWMWMKIWMQRLAQQKIKIKTQNWDWKWKQDQPPLDIDIGDFFAHTRNHDDSVVRSVRIDMDMDGHDALMKIKDWGVLLQCQAAPVSDGCHPVVLNVLCSVCSNPGQHCSNVVSVVVSCVRNPPPRRPHMTMMMMMHRHDRDDPVSSVRSPPDHPLLEPLDDPPADDFDPPVVLVVVLVQQPPLLQFAEEEAEFFLLCLVVSLSVSQVVCSVVWPNGGWEFELVPPQDLLSSLVSRCVRNVHDDDDDDRSLVVVLVVLLPTTQYEYEYEACANVLVCCCVHVVSNCVRRVRYGYYYYYNDDSPHPSYHYDYRDAWFADPFFDALVVRCVTRLLVLLQRLLCVLPVPDDCHPVQRRLSRLQCVLVVNRNRSSSLLSNCNNPDRSVRSNVCSVPDPPPSFDCDDPDDPLSNGVCSSLVPPPPPDDVVVVVLVVVLVVQCLVCLQVVPLVSLPVAADPVVSVVSVVVSVVCVVVQKGKHWAPKDWPDKDWSDWDDDPQKIKTKIKTKIWTQIWMAHNVDDPPDVRRTVDGGNPGIDIDIWIWMWMDGHPGRIHTYDTDDDD

Secondary structure (DSSP, 8-state):
-------HHHHHHHHHHHHHHHHSPPPP-BTTEEEEEEEE-SSSS-S-EEEEEEEETTEEEEEEEEESS-SHHHHHHHHHHHHHHHHHHTT-S-HHHHHHHHHHHHGGGSPTT--EEEEEEEEETTTTEEEEEEEB-PPEEEE-TTT--EEEE----PPBTTS-HHHHHHH--EEEEE--TT-EEEEE-HHHHT-B-TT--B-HHHHHHHHHHHHTTS-HHHHHHHHHHHHHHHHTTSPP-S-EEEEEEEE-S---TTTHHHH-S-S--SS--PPPSS---S-HHHHHHHHHHHH-TT--EEEEE--TTS-HHHHHHHHHHHHGGGSTT-EEEEE-TT--SHHHHHHHHHHHTT----SSS-HHHHHHHHHHHSPS-EEEEE-GGGTGGGTIIIIIHHHHH-TT-EEEEE-SS----TTEEEEE-PPPP--SS---HHHHTTSHHHHHHHHHHHHH-TT----TTTHHHHHHHHHHTTT-HHHHHHHHHGGGT--HHHHHHHHTT-GGGG----SSS-HHHHSHHHHHTT------HHHHHHHHHHHHHHHHHHHTT-HHHHTTTB-HHHHHHHHHHHHHHHHHTEEEEEEEEEEEEEEEEEEEEETTEEEEEEEEEEEEEEEEEETTS-TTSTTSEEEE-SSS-EEEEEEEEEEEETT---EEEEEEPP-

Nearest PDB structures (foldseek):
  3pu9-assembly1_B  TM=8.499E-01  e=9.431E-13  Sphaerobacter thermophilus DSM 20745
  5ucg-assembly3_D  TM=8.668E-01  e=7.265E-12  Bacillus subtilis subsp. subtilis str. 168
  5ucg-assembly1_A  TM=8.713E-01  e=1.164E-11  Bacillus subtilis subsp. subtilis str. 168
  3f79-assembly2_C  TM=8.296E-01  e=2.068E-12  Pseudomonas aeruginosa
  5ucg-assembly1_B  TM=8.755E-01  e=1.864E-11  Bacillus subtilis subsp. subtilis str. 168

Mean predicted aligned error: 20.4 Å